Protein AF-0000000087147170 (afdb_homodimer)

InterPro domains:
  IPR000515 ABC transporter type 1, transmembrane domain MetI-like [PF00528] (97-251)
  IPR000515 ABC transporter type 1, transmembrane domain MetI-like [PS50928] (77-257)
  IPR000515 ABC transporter type 1, transmembrane domain MetI-like [cd06261] (80-250)
  IPR035906 MetI-like superfamily [G3DSA:1.10.3720.10] (70-267)
  IPR035906 MetI-like superfamily [SSF161098] (71-254)

Nearest PDB structures (foldseek):
  8w9m-assembly1_B  TM=7.895E-01  e=1.491E-07  Nostoc sp. PCC 7120 = FACHB-418
  8wm8-assembly1_A  TM=8.024E-01  e=3.100E-06  Nostoc sp. PCC 7120 = FACHB-418
  7ahd-assembly1_B  TM=5.906E-01  e=1.587E-06  Lactococcus lactis subsp. lactis
  7ahd-assembly1_A  TM=6.234E-01  e=2.835E-06  Lactococcus lactis subsp. lactis
  7ahc-assembly1_B  TM=6.334E-01  e=5.065E-06  Lactococcus lactis subsp. lactis

Radius of gyration: 27.75 Å; Cα contacts (8 Å, |Δi|>4): 643; chains: 2; bounding box: 98×86×55 Å

pLDDT: mean 80.49, std 18.1, range [32.53, 98.19]

Solvent-accessible surface area (backbone atoms only — not comparable to full-atom values): 28480 Å² total; per-residue (Å²): 136,84,73,80,78,80,77,73,76,71,67,74,70,72,57,71,66,58,56,47,49,54,49,48,49,48,50,53,48,36,42,52,48,28,51,49,48,52,51,48,49,45,40,57,57,22,69,79,40,56,61,82,57,33,56,35,61,60,64,26,50,52,45,28,52,45,35,63,72,69,58,53,34,63,56,22,45,48,50,42,50,49,38,32,53,54,16,43,56,54,22,49,52,50,13,47,55,50,8,43,43,32,32,76,31,68,68,46,26,45,41,48,45,51,56,36,52,50,40,67,61,51,37,61,67,58,49,28,52,52,34,28,67,60,64,34,72,43,72,67,26,50,23,50,30,43,23,59,50,45,20,25,61,28,15,50,40,24,19,55,42,34,38,55,46,44,56,52,40,53,61,45,31,77,70,68,73,60,54,70,66,59,41,41,65,70,46,42,51,67,63,37,48,66,26,51,48,50,23,49,51,48,38,58,66,47,34,54,48,47,44,32,51,40,14,44,73,54,32,95,53,18,57,18,23,51,40,43,52,20,52,76,66,64,32,52,49,50,34,51,12,54,47,50,54,50,38,54,51,52,52,48,48,48,55,53,49,49,54,48,48,49,58,60,59,49,63,70,52,70,61,67,71,58,55,57,55,56,70,74,97,134,85,72,81,78,79,78,72,78,70,65,76,69,72,57,70,65,57,56,48,48,52,50,49,48,48,49,53,47,36,42,51,48,27,50,47,47,52,51,48,48,46,40,56,59,20,70,78,39,55,60,83,56,34,56,34,62,61,63,25,50,52,45,30,53,46,34,62,73,70,58,54,35,64,57,24,46,48,50,41,48,49,39,33,53,54,17,41,55,54,20,50,53,50,14,47,54,51,8,44,43,32,30,75,30,67,71,47,26,44,41,48,45,51,58,34,53,51,41,65,59,52,37,60,67,58,48,29,52,52,34,29,65,60,64,33,73,42,72,66,26,49,23,50,30,44,22,60,49,45,21,27,60,27,16,49,41,25,20,54,43,35,38,55,48,45,55,53,40,51,60,44,30,77,68,67,73,60,54,71,66,59,42,41,64,70,46,42,51,69,63,38,47,66,27,51,49,50,22,47,52,48,37,60,65,46,34,56,48,47,44,31,52,42,16,44,74,53,32,95,53,18,57,18,23,51,39,41,53,20,51,76,66,66,31,54,48,49,34,51,12,55,47,51,55,48,39,54,51,52,51,49,48,49,54,54,48,49,54,49,47,50,57,59,59,51,63,70,52,70,60,66,70,57,56,58,56,56,71,74,97

Foldseek 3Di:
DPDDDPPVVPPPPDPPVVVVVCVVCVVVVVVVVVVVVVLVVQQVVCVVDDCQQRNHPPLLVVVLVCCVVPVPLVVQAVLLVVLLVLLLVVLLVLLLVLLLCLQLDVVSVVVCVVVLVVLQPDDLLVLLVVLCVVVPQDSVSLSVSLNSNLNSVLSVLLNVQSNVQCVVVVVVCVPVVDDPVCCCVPPRVVSSVVSSVVSSLSSSVCSSVSSLSSCLVHYPGHLNVQLNVCVVVVGPSSNSSSVVSNCVVSVVVSVVVVVVVCVVVCVVVPPVVVVVVVVVD/DPDDDPPVVPPPPDPPVVVVVCVVCVVVVVVVVVVVVVLVVQQVVCVVDDCQQRNHPPLLVVVLVCCVVPVPLVVQAVLLVVLLVLLLVVLLVLLLVLLLCLQLDVVSVVVCVVVLVVLQPDDLLVLLVVLCVVVPQDSVSLSVSLNSNLNSVLSVLLNVQSNVQCVVVVVVCVPVVDDSVCCCVPPRVVSSVVSSVVSSLSSLVCSSVSSLSSCLVHHPGHLNVQLNVCVVVVGPSSNSSSVVSNCVVSVVCSVVVVVVVCVVVCVVVPPVVVVVVVVVD

Sequence (562 aa):
MSGPEPNRDSVGRPPGWLRALTARWSTVATRGLSALVLLGLWWFVALFFEPIVFPGPWPVLLETGHIIRNERFVFHLSRTLFRVVGAFVVALLLSSCIGILMGVDETAERFFETFVLVGLTVPALAVSIIVLLVMGFTEVAGIVAIVIVITPPMTENVWEGTKNLDAELIKMGQVFGATRRMMLRDVVLPQLAPYLLAATRFGLGIGWKIAVIVEWIGLGNGIGQKLRDSFDLFSLTGVMAWTLSFVLVMAGLEFLLIKRIEAHLTRWQPDEMNQTSLLQSMSGPEPNRDSVGRPPGWLRALTARWSTVATRGLSALVLLGLWWFVALFFEPIVFPGPWPVLLETGHIIRNERFVFHLSRTLFRVVGAFVVALLLSSCIGILMGVDETAERFFETFVLVGLTVPALAVSIIVLLVMGFTEVAGIVAIVIVITPPMTENVWEGTKNLDAELIKMGQVFGATRRMMLRDVVLPQLAPYLLAATRFGLGIGWKIAVIVEWIGLGNGIGQKLRDSFDLFSLTGVMAWTLSFVLVMAGLEFLLIKRIEAHLTRWQPDEMNQTSLLQS

Structure (mmCIF, N/CA/C/O backbone):
data_AF-0000000087147170-model_v1
#
loop_
_entity.id
_entity.type
_entity.pdbx_description
1 polymer 'ABC transporter permease'
#
loop_
_atom_site.group_PDB
_atom_site.id
_atom_site.type_symbol
_atom_site.label_atom_id
_atom_site.label_alt_id
_atom_site.label_comp_id
_atom_site.label_asym_id
_atom_site.label_entity_id
_atom_site.label_seq_id
_atom_site.pdbx_PDB_ins_code
_atom_site.Cartn_x
_atom_site.Cartn_y
_atom_site.Cartn_z
_atom_site.occupancy
_atom_site.B_iso_or_equiv
_atom_site.auth_seq_id
_atom_site.auth_comp_id
_atom_site.auth_asym_id
_atom_site.auth_atom_id
_atom_site.pdbx_PDB_model_num
ATOM 1 N N . MET A 1 1 ? 42.812 60.531 27.641 1 32.53 1 MET A N 1
ATOM 2 C CA . MET A 1 1 ? 42.562 60.281 26.219 1 32.53 1 MET A CA 1
ATOM 3 C C . MET A 1 1 ? 42.5 58.781 25.906 1 32.53 1 MET A C 1
ATOM 5 O O . MET A 1 1 ? 43.531 58.156 25.719 1 32.53 1 MET A O 1
ATOM 9 N N . SER A 1 2 ? 41.688 58 26.703 1 42.38 2 SER A N 1
ATOM 10 C CA . SER A 1 2 ? 41.469 56.562 26.641 1 42.38 2 SER A CA 1
ATOM 11 C C . SER A 1 2 ? 40.938 56.156 25.266 1 42.38 2 SER A C 1
ATOM 13 O O . SER A 1 2 ? 39.938 56.688 24.797 1 42.38 2 SER A O 1
ATOM 15 N N . GLY A 1 3 ? 41.812 55.688 24.328 1 42.78 3 GLY A N 1
ATOM 16 C CA . GLY A 1 3 ? 41.562 55.25 22.969 1 42.78 3 GLY A CA 1
ATOM 17 C C . GLY A 1 3 ? 40.5 54.188 22.875 1 42.78 3 GLY A C 1
ATOM 18 O O . GLY A 1 3 ? 40.219 53.5 23.859 1 42.78 3 GLY A O 1
ATOM 19 N N . PRO A 1 4 ? 39.562 54.344 21.875 1 48.88 4 PRO A N 1
ATOM 20 C CA . PRO A 1 4 ? 38.406 53.469 21.688 1 48.88 4 PRO A CA 1
ATOM 21 C C . PRO A 1 4 ? 38.781 52 21.516 1 48.88 4 PRO A C 1
ATOM 23 O O . PRO A 1 4 ? 39.875 51.688 21.031 1 48.88 4 PRO A O 1
ATOM 26 N N . GLU A 1 5 ? 38.406 51.094 22.422 1 47.09 5 GLU A N 1
ATOM 27 C CA . GLU A 1 5 ? 38.562 49.625 22.375 1 47.09 5 GLU A CA 1
ATOM 28 C C . GLU A 1 5 ? 38.125 49.094 21.016 1 47.09 5 GLU A C 1
ATOM 30 O O . GLU A 1 5 ? 37.062 49.469 20.5 1 47.09 5 GLU A O 1
ATOM 35 N N . PRO A 1 6 ? 39.125 48.531 20.156 1 48.62 6 PRO A N 1
ATOM 36 C CA . PRO A 1 6 ? 38.781 47.969 18.844 1 48.62 6 PRO A CA 1
ATOM 37 C C . PRO A 1 6 ? 37.625 46.969 18.922 1 48.62 6 PRO A C 1
ATOM 39 O O . PRO A 1 6 ? 37.5 46.25 19.922 1 48.62 6 PRO A O 1
ATOM 42 N N . ASN A 1 7 ? 36.5 47.25 18.266 1 45.5 7 ASN A N 1
ATOM 43 C CA . ASN A 1 7 ? 35.344 46.406 18.031 1 45.5 7 ASN A CA 1
ATOM 44 C C . ASN A 1 7 ? 35.719 45.031 17.516 1 45.5 7 ASN A C 1
ATOM 46 O O . ASN A 1 7 ? 36.156 44.875 16.375 1 45.5 7 ASN A O 1
ATOM 50 N N . ARG A 1 8 ? 36.25 44.094 18.297 1 47 8 ARG A N 1
ATOM 51 C CA . ARG A 1 8 ? 36.656 42.719 18.031 1 47 8 ARG A CA 1
ATOM 52 C C . ARG A 1 8 ? 35.5 41.938 17.391 1 47 8 ARG A C 1
ATOM 54 O O . ARG A 1 8 ? 35.625 40.75 17.125 1 47 8 ARG A O 1
ATOM 61 N N . ASP A 1 9 ? 34.281 42.531 17.312 1 43.69 9 ASP A N 1
ATOM 62 C CA . ASP A 1 9 ? 33.219 41.625 16.891 1 43.69 9 ASP A CA 1
ATOM 63 C C . ASP A 1 9 ? 33.312 41.312 15.398 1 43.69 9 ASP A C 1
ATOM 65 O O . ASP A 1 9 ? 32.375 40.75 14.82 1 43.69 9 ASP A O 1
ATOM 69 N N . SER A 1 10 ? 34.281 42 14.672 1 41.59 10 SER A N 1
ATOM 70 C CA . SER A 1 10 ? 34.219 41.688 13.242 1 41.59 10 SER A CA 1
ATOM 71 C C . SER A 1 10 ? 34.781 40.312 12.945 1 41.59 10 SER A C 1
ATOM 73 O O . SER A 1 10 ? 35.812 40.156 12.297 1 41.59 10 SER A O 1
ATOM 75 N N . VAL A 1 11 ? 35.031 39.469 13.906 1 46.62 11 VAL A N 1
ATOM 76 C CA . VAL A 1 11 ? 35.438 38.156 13.406 1 46.62 11 VAL A CA 1
ATOM 77 C C . VAL A 1 11 ? 34.5 37.75 12.273 1 46.62 11 VAL A C 1
ATOM 79 O O . VAL A 1 11 ? 33.281 37.781 12.422 1 46.62 11 VAL A O 1
ATOM 82 N N . GLY A 1 12 ? 34.906 37.656 11.031 1 42 12 GLY A N 1
ATOM 83 C CA . GLY A 1 12 ? 34.375 37.375 9.703 1 42 12 GLY A CA 1
ATOM 84 C C . GLY A 1 12 ? 33.531 36.094 9.656 1 42 12 GLY A C 1
ATOM 85 O O . GLY A 1 12 ? 34.062 35 9.758 1 42 12 GLY A O 1
ATOM 86 N N . ARG A 1 13 ? 32.281 36.094 10.172 1 53.16 13 ARG A N 1
ATOM 87 C CA . ARG A 1 13 ? 31.359 35.031 9.766 1 53.16 13 ARG A CA 1
ATOM 88 C C . ARG A 1 13 ? 31.594 34.625 8.305 1 53.16 13 ARG A C 1
ATOM 90 O O . ARG A 1 13 ? 31.719 35.5 7.438 1 53.16 13 ARG A O 1
ATOM 97 N N . PRO A 1 14 ? 32.312 33.469 8.164 1 53.75 14 PRO A N 1
ATOM 98 C CA . PRO A 1 14 ? 32.469 33.156 6.742 1 53.75 14 PRO A CA 1
ATOM 99 C C . PRO A 1 14 ? 31.266 33.594 5.902 1 53.75 14 PRO A C 1
ATOM 101 O O . PRO A 1 14 ? 30.156 33.688 6.418 1 53.75 14 PRO A O 1
ATOM 104 N N . PRO A 1 15 ? 31.531 34.062 4.68 1 52.44 15 PRO A N 1
ATOM 105 C CA . PRO A 1 15 ? 30.438 34.562 3.854 1 52.44 15 PRO A CA 1
ATOM 106 C C . PRO A 1 15 ? 29.297 33.562 3.729 1 52.44 15 PRO A C 1
ATOM 108 O O . PRO A 1 15 ? 29.516 32.344 3.775 1 52.44 15 PRO A O 1
ATOM 111 N N . GLY A 1 16 ? 28.016 33.969 3.836 1 51.44 16 GLY A N 1
ATOM 112 C CA . GLY A 1 16 ? 26.75 33.25 3.799 1 51.44 16 GLY A CA 1
ATOM 113 C C . GLY A 1 16 ? 26.703 32.188 2.738 1 51.44 16 GLY A C 1
ATOM 114 O O . GLY A 1 16 ? 26.109 31.125 2.945 1 51.44 16 GLY A O 1
ATOM 115 N N . TRP A 1 17 ? 27.438 32.469 1.626 1 54.72 17 TRP A N 1
ATOM 116 C CA . TRP A 1 17 ? 27.438 31.484 0.54 1 54.72 17 TRP A CA 1
ATOM 117 C C . TRP A 1 17 ? 28.281 30.266 0.907 1 54.72 17 TRP A C 1
ATOM 119 O O . TRP A 1 17 ? 27.984 29.156 0.455 1 54.72 17 TRP A O 1
ATOM 129 N N . LEU A 1 18 ? 29.438 30.375 1.595 1 49.69 18 LEU A N 1
ATOM 130 C CA . LEU A 1 18 ? 30.266 29.25 2.016 1 49.69 18 LEU A CA 1
ATOM 131 C C . LEU A 1 18 ? 29.516 28.375 3.018 1 49.69 18 LEU A C 1
ATOM 133 O O . LEU A 1 18 ? 29.625 27.156 2.973 1 49.69 18 LEU A O 1
ATOM 137 N N . ARG A 1 19 ? 28.781 29.016 3.926 1 54.31 19 ARG A N 1
ATOM 138 C CA . ARG A 1 19 ? 27.969 28.266 4.887 1 54.31 19 ARG A CA 1
ATOM 139 C C . ARG A 1 19 ? 26.875 27.469 4.18 1 54.31 19 ARG A C 1
ATOM 141 O O . ARG A 1 19 ? 26.578 26.328 4.57 1 54.31 19 ARG A O 1
ATOM 148 N N . ALA A 1 20 ? 26.375 28.156 3.162 1 55.22 20 ALA A N 1
ATOM 149 C CA . ALA A 1 20 ? 25.359 27.469 2.369 1 55.22 20 ALA A CA 1
ATOM 150 C C . ALA A 1 20 ? 25.969 26.297 1.591 1 55.22 20 ALA A C 1
ATOM 152 O O . ALA A 1 20 ? 25.359 25.234 1.496 1 55.22 20 ALA A O 1
ATOM 153 N N . LEU A 1 21 ? 27.125 26.438 0.928 1 48.88 21 LEU A N 1
ATOM 154 C CA . LEU A 1 21 ? 27.812 25.375 0.202 1 48.88 21 LEU A CA 1
ATOM 155 C C . LEU A 1 21 ? 28.234 24.25 1.146 1 48.88 21 LEU A C 1
ATOM 157 O O . LEU A 1 21 ? 28.109 23.078 0.801 1 48.88 21 LEU A O 1
ATOM 161 N N . THR A 1 22 ? 28.781 24.656 2.291 1 51.41 22 THR A N 1
ATOM 162 C CA . THR A 1 22 ? 29.188 23.641 3.264 1 51.41 22 THR A CA 1
ATOM 163 C C . THR A 1 22 ? 27.969 22.891 3.787 1 51.41 22 THR A C 1
ATOM 165 O O . THR A 1 22 ? 28.062 21.688 4.055 1 51.41 22 THR A O 1
ATOM 168 N N . ALA A 1 23 ? 26.938 23.688 3.879 1 57.31 23 ALA A N 1
ATOM 169 C CA . ALA A 1 23 ? 25.688 23.047 4.328 1 57.31 23 ALA A CA 1
ATOM 170 C C . ALA A 1 23 ? 25.156 22.094 3.275 1 57.31 23 ALA A C 1
ATOM 172 O O . ALA A 1 23 ? 24.719 20.984 3.6 1 57.31 23 ALA A O 1
ATOM 173 N N . ARG A 1 24 ? 25.156 22.516 2.033 1 59.25 24 ARG A N 1
ATOM 174 C CA . ARG A 1 24 ? 24.688 21.688 0.928 1 59.25 24 ARG A CA 1
ATOM 175 C C . ARG A 1 24 ? 25.609 20.484 0.72 1 59.25 24 ARG A C 1
ATOM 177 O O . ARG A 1 24 ? 25.125 19.375 0.48 1 59.25 24 ARG A O 1
ATOM 184 N N . TRP A 1 25 ? 26.922 20.719 0.688 1 56.03 25 TRP A N 1
ATOM 185 C CA . TRP A 1 25 ? 27.891 19.641 0.537 1 56.03 25 TRP A CA 1
ATOM 186 C C . TRP A 1 25 ? 27.766 18.625 1.665 1 56.03 25 TRP A C 1
ATOM 188 O O . TRP A 1 25 ? 27.875 17.406 1.438 1 56.03 25 TRP A O 1
ATOM 198 N N . SER A 1 26 ? 27.406 19.141 2.76 1 64.56 26 SER A N 1
ATOM 199 C CA . SER A 1 26 ? 27.25 18.266 3.914 1 64.56 26 SER A CA 1
ATOM 200 C C . SER A 1 26 ? 26.016 17.375 3.773 1 64.56 26 SER A C 1
ATOM 202 O O . SER A 1 26 ? 26.047 16.203 4.113 1 64.56 26 SER A O 1
ATOM 204 N N . THR A 1 27 ? 25.094 17.969 3.008 1 67.06 27 THR A N 1
ATOM 205 C CA . THR A 1 27 ? 23.875 17.203 2.818 1 67.06 27 THR A CA 1
ATOM 206 C C . THR A 1 27 ? 24.078 16.109 1.763 1 67.06 27 THR A C 1
ATOM 208 O O . THR A 1 27 ? 23.672 14.969 1.954 1 67.06 27 THR A O 1
ATOM 211 N N . VAL A 1 28 ? 24.719 16.5 0.682 1 69.88 28 VAL A N 1
ATOM 212 C CA . VAL A 1 28 ? 24.984 15.555 -0.395 1 69.88 28 VAL A CA 1
ATOM 213 C C . VAL A 1 28 ? 25.969 14.5 0.082 1 69.88 28 VAL A C 1
ATOM 215 O O . VAL A 1 28 ? 25.828 13.312 -0.222 1 69.88 28 VAL A O 1
ATOM 218 N N . ALA A 1 29 ? 26.906 14.969 0.817 1 75.25 29 ALA A N 1
ATOM 219 C CA . ALA A 1 29 ? 27.922 14.055 1.334 1 75.25 29 ALA A CA 1
ATOM 220 C C . ALA A 1 29 ? 27.297 13.055 2.311 1 75.25 29 ALA A C 1
ATOM 222 O O . ALA A 1 29 ? 27.625 11.867 2.279 1 75.25 29 ALA A O 1
ATOM 223 N N . THR A 1 30 ? 26.469 13.539 3.074 1 75.12 30 THR A N 1
ATOM 224 C CA . THR A 1 30 ? 25.859 12.641 4.051 1 75.12 30 THR A CA 1
ATOM 225 C C . THR A 1 30 ? 24.906 11.656 3.369 1 75.12 30 THR A C 1
ATOM 227 O O . THR A 1 30 ? 24.844 10.484 3.74 1 75.12 30 THR A O 1
ATOM 230 N N . ARG A 1 31 ? 24.219 12.125 2.395 1 75.44 31 ARG A N 1
ATOM 231 C CA . ARG A 1 31 ? 23.359 11.234 1.632 1 75.44 31 ARG A CA 1
ATOM 232 C C . ARG A 1 31 ? 24.172 10.195 0.869 1 75.44 31 ARG A C 1
ATOM 234 O O . ARG A 1 31 ? 23.781 9.031 0.79 1 75.44 31 ARG A O 1
ATOM 241 N N . GLY A 1 32 ? 25.203 10.688 0.266 1 77.38 32 GLY A N 1
ATOM 242 C CA . GLY A 1 32 ? 26.125 9.781 -0.397 1 77.38 32 GLY A CA 1
ATOM 243 C C . GLY A 1 32 ? 26.719 8.742 0.54 1 77.38 32 GLY A C 1
ATOM 244 O O . GLY A 1 32 ? 26.812 7.566 0.194 1 77.38 32 GLY A O 1
ATOM 245 N N . LEU A 1 33 ? 27.078 9.195 1.729 1 82.19 33 LEU A N 1
ATOM 246 C CA . LEU A 1 33 ? 27.609 8.289 2.732 1 82.19 33 LEU A CA 1
ATOM 247 C C . LEU A 1 33 ? 26.578 7.25 3.143 1 82.19 33 LEU A C 1
ATOM 249 O O . LEU A 1 33 ? 26.906 6.078 3.344 1 82.19 33 LEU A O 1
ATOM 253 N N . SER A 1 34 ? 25.359 7.719 3.279 1 83.06 34 SER A N 1
ATOM 254 C CA . SER A 1 34 ? 24.281 6.809 3.658 1 83.06 34 SER A CA 1
ATOM 255 C C . SER A 1 34 ? 24.078 5.734 2.596 1 83.06 34 SER A C 1
ATOM 257 O O . SER A 1 34 ? 23.859 4.566 2.924 1 83.06 34 SER A O 1
ATOM 259 N N . ALA A 1 35 ? 24.125 6.129 1.366 1 83 35 ALA A N 1
ATOM 260 C CA . ALA A 1 35 ? 24 5.168 0.271 1 83 35 ALA A CA 1
ATOM 261 C C . ALA A 1 35 ? 25.156 4.164 0.298 1 83 35 ALA A C 1
ATOM 263 O O . ALA A 1 35 ? 24.953 2.971 0.064 1 83 35 ALA A O 1
ATOM 264 N N . LEU A 1 36 ? 26.312 4.723 0.608 1 85.88 36 LEU A N 1
ATOM 265 C CA . LEU A 1 36 ? 27.5 3.863 0.702 1 85.88 36 LEU A CA 1
ATOM 266 C C . LEU A 1 36 ? 27.359 2.887 1.865 1 85.88 36 LEU A C 1
ATOM 268 O O . LEU A 1 36 ? 27.75 1.724 1.752 1 85.88 36 LEU A O 1
ATOM 272 N N . VAL A 1 37 ? 26.828 3.387 2.914 1 87.06 37 VAL A N 1
ATOM 273 C CA . VAL A 1 37 ? 26.625 2.527 4.078 1 87.06 37 VAL A CA 1
ATOM 274 C C . VAL A 1 37 ? 25.594 1.452 3.75 1 87.06 37 VAL A C 1
ATOM 276 O O . VAL A 1 37 ? 25.75 0.291 4.133 1 87.06 37 VAL A O 1
ATOM 279 N N . LEU A 1 38 ? 24.562 1.865 3.059 1 85.94 38 LEU A N 1
ATOM 280 C CA . LEU A 1 38 ? 23.547 0.898 2.662 1 85.94 38 LEU A CA 1
ATOM 281 C C . LEU A 1 38 ? 24.141 -0.179 1.762 1 85.94 38 LEU A C 1
ATOM 283 O O . LEU A 1 38 ? 23.875 -1.369 1.954 1 85.94 38 LEU A O 1
ATOM 287 N N . LEU A 1 39 ? 24.938 0.267 0.834 1 87.06 39 LEU A N 1
ATOM 288 C CA . LEU A 1 39 ? 25.609 -0.667 -0.065 1 87.06 39 LEU A CA 1
ATOM 289 C C . LEU A 1 39 ? 26.609 -1.535 0.697 1 87.06 39 LEU A C 1
ATOM 291 O O . LEU A 1 39 ? 26.75 -2.727 0.409 1 87.06 39 LEU A O 1
ATOM 295 N N . GLY A 1 40 ? 27.328 -0.869 1.572 1 88.31 40 GLY A N 1
ATOM 296 C CA . GLY A 1 40 ? 28.266 -1.603 2.408 1 88.31 40 GLY A CA 1
ATOM 297 C C . GLY A 1 40 ? 27.594 -2.639 3.287 1 88.31 40 GLY A C 1
ATOM 298 O O . GLY A 1 40 ? 28.094 -3.758 3.428 1 88.31 40 GLY A O 1
ATOM 299 N N . LEU A 1 41 ? 26.484 -2.27 3.828 1 87.44 41 LEU A N 1
ATOM 300 C CA . LEU A 1 41 ? 25.734 -3.203 4.656 1 87.44 41 LEU A CA 1
ATOM 301 C C . LEU A 1 41 ? 25.219 -4.371 3.82 1 87.44 41 LEU A C 1
ATOM 303 O O . LEU A 1 41 ? 25.234 -5.516 4.273 1 87.44 41 LEU A O 1
ATOM 307 N N . TRP A 1 42 ? 24.766 -4.035 2.68 1 89 42 TRP A N 1
ATOM 308 C CA . TRP A 1 42 ? 24.344 -5.07 1.752 1 89 42 TRP A CA 1
ATOM 309 C C . TRP A 1 42 ? 25.484 -6.027 1.426 1 89 42 TRP A C 1
ATOM 311 O O . TRP A 1 42 ? 25.328 -7.246 1.528 1 89 42 TRP A O 1
ATOM 321 N N . TRP A 1 43 ? 26.578 -5.457 1.129 1 89.31 43 TRP A N 1
ATOM 322 C CA . TRP A 1 43 ? 27.766 -6.254 0.816 1 89.31 43 TRP A CA 1
ATOM 323 C C . TRP A 1 43 ? 28.172 -7.105 2.012 1 89.31 43 TRP A C 1
ATOM 325 O O . TRP A 1 43 ? 28.516 -8.281 1.856 1 89.31 43 TRP A O 1
ATOM 335 N N . PHE A 1 44 ? 28.094 -6.512 3.172 1 89.12 44 PHE A N 1
ATOM 336 C CA . PHE A 1 44 ? 28.484 -7.191 4.398 1 89.12 44 PHE A CA 1
ATOM 337 C C . PHE A 1 44 ? 27.562 -8.367 4.695 1 89.12 44 PHE A C 1
ATOM 339 O O . PHE A 1 44 ? 28.031 -9.453 5.039 1 89.12 44 PHE A O 1
ATOM 346 N N . VAL A 1 45 ? 26.297 -8.188 4.535 1 86.44 45 VAL A N 1
ATOM 347 C CA . VAL A 1 45 ? 25.328 -9.25 4.789 1 86.44 45 VAL A CA 1
ATOM 348 C C . VAL A 1 45 ? 25.5 -10.375 3.775 1 86.44 45 VAL A C 1
ATOM 350 O O . VAL A 1 45 ? 25.406 -11.555 4.121 1 86.44 45 VAL A O 1
ATOM 353 N N . ALA A 1 46 ? 25.828 -10.008 2.576 1 89.38 46 ALA A N 1
ATOM 354 C CA . ALA A 1 46 ? 25.984 -10.977 1.496 1 89.38 46 ALA A CA 1
ATOM 355 C C . ALA A 1 46 ? 27.172 -11.906 1.769 1 89.38 46 ALA A C 1
ATOM 357 O O . ALA A 1 46 ? 27.203 -13.039 1.286 1 89.38 46 ALA A O 1
ATOM 358 N N . LEU A 1 47 ? 28.125 -11.414 2.551 1 88.12 47 LEU A N 1
ATOM 359 C CA . LEU A 1 47 ? 29.312 -12.195 2.852 1 88.12 47 LEU A CA 1
ATOM 360 C C . LEU A 1 47 ? 28.969 -13.422 3.695 1 88.12 47 LEU A C 1
ATOM 362 O O . LEU A 1 47 ? 29.703 -14.406 3.707 1 88.12 47 LEU A O 1
ATOM 366 N N . PHE A 1 48 ? 27.828 -13.375 4.352 1 87.25 48 PHE A N 1
ATOM 367 C CA . PHE A 1 48 ? 27.453 -14.453 5.266 1 87.25 48 PHE A CA 1
ATOM 368 C C . PHE A 1 48 ? 26.609 -15.5 4.547 1 87.25 48 PHE A C 1
ATOM 370 O O . PHE A 1 48 ? 26.203 -16.5 5.148 1 87.25 48 PHE A O 1
ATOM 377 N N . PHE A 1 49 ? 26.422 -15.312 3.275 1 87.25 49 PHE A N 1
ATOM 378 C CA . PHE A 1 49 ? 25.609 -16.234 2.498 1 87.25 49 PHE A CA 1
ATOM 379 C C . PHE A 1 49 ? 26.328 -16.656 1.227 1 87.25 49 PHE A C 1
ATOM 381 O O . PHE A 1 49 ? 27.234 -15.969 0.762 1 87.25 49 PHE A O 1
ATOM 388 N N . GLU A 1 50 ? 25.938 -17.844 0.75 1 88.44 50 GLU A N 1
ATOM 389 C CA . GLU A 1 50 ? 26.391 -18.219 -0.588 1 88.44 50 GLU A CA 1
ATOM 390 C C . GLU A 1 50 ? 25.781 -17.297 -1.649 1 88.44 50 GLU A C 1
ATOM 392 O O . GLU A 1 50 ? 24.625 -16.891 -1.539 1 88.44 50 GLU A O 1
ATOM 397 N N . PRO A 1 51 ? 26.578 -16.984 -2.615 1 84.38 51 PRO A N 1
ATOM 398 C CA . PRO A 1 51 ? 26.109 -16.062 -3.646 1 84.38 51 PRO A CA 1
ATOM 399 C C . PRO A 1 51 ? 24.797 -16.5 -4.297 1 84.38 51 PRO A C 1
ATOM 401 O O . PRO A 1 51 ? 24 -15.656 -4.703 1 84.38 51 PRO A O 1
ATOM 404 N N . ILE A 1 52 ? 24.578 -17.766 -4.324 1 81.06 52 ILE A N 1
ATOM 405 C CA . ILE A 1 52 ? 23.359 -18.266 -4.957 1 81.06 52 ILE A CA 1
ATOM 406 C C . ILE A 1 52 ? 22.156 -18 -4.059 1 81.06 52 ILE A C 1
ATOM 408 O O . ILE A 1 52 ? 21.047 -17.781 -4.547 1 81.06 52 ILE A O 1
ATOM 412 N N . VAL A 1 53 ? 22.406 -17.906 -2.803 1 81.56 53 VAL A N 1
ATOM 413 C CA . VAL A 1 53 ? 21.344 -17.719 -1.825 1 81.56 53 VAL A CA 1
ATOM 414 C C . VAL A 1 53 ? 21.062 -16.219 -1.649 1 81.56 53 VAL A C 1
ATOM 416 O O . VAL A 1 53 ? 19.906 -15.797 -1.615 1 81.56 53 VAL A O 1
ATOM 419 N N . PHE A 1 54 ? 22.125 -15.469 -1.511 1 90.5 54 PHE A N 1
ATOM 420 C CA . PHE A 1 54 ? 22 -14.023 -1.359 1 90.5 54 PHE A CA 1
ATOM 421 C C . PHE A 1 54 ? 23.141 -13.305 -2.08 1 90.5 54 PHE A C 1
ATOM 423 O O . PHE A 1 54 ? 24.203 -13.102 -1.511 1 90.5 54 PHE A O 1
ATOM 430 N N . PRO A 1 55 ? 22.812 -12.797 -3.268 1 91.81 55 PRO A N 1
ATOM 431 C CA . PRO A 1 55 ? 23.875 -12.164 -4.055 1 91.81 55 PRO A CA 1
ATOM 432 C C . PRO A 1 55 ? 24.281 -10.797 -3.51 1 91.81 55 PRO A C 1
ATOM 434 O O . PRO A 1 55 ? 23.453 -10.078 -2.955 1 91.81 55 PRO A O 1
ATOM 437 N N . GLY A 1 56 ? 25.531 -10.547 -3.729 1 91.56 56 GLY A N 1
ATOM 438 C CA . GLY A 1 56 ? 26.031 -9.227 -3.355 1 91.56 56 GLY A CA 1
ATOM 439 C C . GLY A 1 56 ? 25.641 -8.148 -4.348 1 91.56 56 GLY A C 1
ATOM 440 O O . GLY A 1 56 ? 24.938 -8.414 -5.324 1 91.56 56 GLY A O 1
ATOM 441 N N . PRO A 1 57 ? 26.094 -6.98 -4.027 1 92.69 57 PRO A N 1
ATOM 442 C CA . PRO A 1 57 ? 25.719 -5.852 -4.879 1 92.69 57 PRO A CA 1
ATOM 443 C C . PRO A 1 57 ? 26.312 -5.949 -6.285 1 92.69 57 PRO A C 1
ATOM 445 O O . PRO A 1 57 ? 25.672 -5.543 -7.258 1 92.69 57 PRO A O 1
ATOM 448 N N . TRP A 1 58 ? 27.359 -6.598 -6.367 1 90.69 58 TRP A N 1
ATOM 449 C CA . TRP A 1 58 ? 28.047 -6.609 -7.656 1 90.69 58 TRP A CA 1
ATOM 450 C C . TRP A 1 58 ? 27.312 -7.5 -8.656 1 90.69 58 TRP A C 1
ATOM 452 O O . TRP A 1 58 ? 27 -7.066 -9.766 1 90.69 58 TRP A O 1
ATOM 462 N N . PRO A 1 59 ? 27.094 -8.688 -8.344 1 92.81 59 PRO A N 1
ATOM 463 C CA . PRO A 1 59 ? 26.344 -9.516 -9.289 1 92.81 59 PRO A CA 1
ATOM 464 C C . PRO A 1 59 ? 24.984 -8.914 -9.656 1 92.81 59 PRO A C 1
ATOM 466 O O . PRO A 1 59 ? 24.531 -9.039 -10.797 1 92.81 59 PRO A O 1
ATOM 469 N N . VAL A 1 60 ? 24.328 -8.328 -8.711 1 94.56 60 VAL A N 1
ATOM 470 C CA . VAL A 1 60 ? 23.016 -7.727 -8.945 1 94.56 60 VAL A CA 1
ATOM 471 C C . VAL A 1 60 ? 23.172 -6.531 -9.891 1 94.56 60 VAL A C 1
ATOM 473 O O . VAL A 1 60 ? 22.344 -6.34 -10.789 1 94.56 60 VAL A O 1
ATOM 476 N N . LEU A 1 61 ? 24.234 -5.758 -9.727 1 93.06 61 LEU A N 1
ATOM 477 C CA . LEU A 1 61 ? 24.469 -4.613 -10.594 1 93.06 61 LEU A CA 1
ATOM 478 C C . LEU A 1 61 ? 24.781 -5.07 -12.016 1 93.06 61 LEU A C 1
ATOM 480 O O . LEU A 1 61 ? 24.328 -4.449 -12.984 1 93.06 61 LEU A O 1
ATOM 484 N N . LEU A 1 62 ? 25.5 -6.125 -12.117 1 93.19 62 LEU A N 1
ATOM 485 C CA . LEU A 1 62 ? 25.812 -6.68 -13.43 1 93.19 62 LEU A CA 1
ATOM 486 C C . LEU A 1 62 ? 24.547 -7.188 -14.117 1 93.19 62 LEU A C 1
ATOM 488 O O . LEU A 1 62 ? 24.344 -6.953 -15.312 1 93.19 62 LEU A O 1
ATOM 492 N N . GLU A 1 63 ? 23.781 -7.871 -13.352 1 93.44 63 GLU A N 1
ATOM 493 C CA . GLU A 1 63 ? 22.516 -8.375 -13.898 1 93.44 63 GLU A CA 1
ATOM 494 C C . GLU A 1 63 ? 21.578 -7.227 -14.258 1 93.44 63 GLU A C 1
ATOM 496 O O . GLU A 1 63 ? 20.844 -7.309 -15.242 1 93.44 63 GLU A O 1
ATOM 501 N N . THR A 1 64 ? 21.609 -6.234 -13.469 1 94.31 64 THR A N 1
ATOM 502 C CA . THR A 1 64 ? 20.812 -5.051 -13.773 1 94.31 64 THR A CA 1
ATOM 503 C C . THR A 1 64 ? 21.234 -4.449 -15.109 1 94.31 64 THR A C 1
ATOM 505 O O . THR A 1 64 ? 20.375 -4.098 -15.93 1 94.31 64 THR A O 1
ATOM 508 N N . GLY A 1 65 ? 22.5 -4.375 -15.281 1 92.75 65 GLY A N 1
ATOM 509 C CA . GLY A 1 65 ? 23 -3.912 -16.562 1 92.75 65 GLY A CA 1
ATOM 510 C C . GLY A 1 65 ? 22.578 -4.797 -17.719 1 92.75 65 GLY A C 1
ATOM 511 O O . GLY A 1 65 ? 22.219 -4.305 -18.797 1 92.75 65 GLY A O 1
ATOM 512 N N . HIS A 1 66 ? 22.609 -6.031 -17.531 1 92.19 66 HIS A N 1
ATOM 513 C CA . HIS A 1 66 ? 22.188 -6.996 -18.547 1 92.19 66 HIS A CA 1
ATOM 514 C C . HIS A 1 66 ? 20.719 -6.844 -18.875 1 92.19 66 HIS A C 1
ATOM 516 O O . HIS A 1 66 ? 20.328 -6.883 -20.047 1 92.19 66 HIS A O 1
ATOM 522 N N . ILE A 1 67 ? 19.906 -6.645 -17.891 1 91.44 67 ILE A N 1
ATOM 523 C CA . ILE A 1 67 ? 18.453 -6.52 -18.047 1 91.44 67 ILE A CA 1
ATOM 524 C C . ILE A 1 67 ? 18.125 -5.262 -18.844 1 91.44 67 ILE A C 1
ATOM 526 O O . ILE A 1 67 ? 17.312 -5.301 -19.766 1 91.44 67 ILE A O 1
ATOM 530 N N . ILE A 1 68 ? 18.812 -4.25 -18.547 1 88.62 68 ILE A N 1
ATOM 531 C CA . ILE A 1 68 ? 18.531 -2.975 -19.203 1 88.62 68 ILE A CA 1
ATOM 532 C C . ILE A 1 68 ? 18.953 -3.039 -20.656 1 88.62 68 ILE A C 1
ATOM 534 O O . ILE A 1 68 ? 18.281 -2.48 -21.531 1 88.62 68 ILE A O 1
ATOM 538 N N . ARG A 1 69 ? 19.938 -3.906 -20.953 1 86.94 69 ARG A N 1
ATOM 539 C CA . ARG A 1 69 ? 20.5 -3.947 -22.297 1 86.94 69 ARG A CA 1
ATOM 540 C C . ARG A 1 69 ? 19.844 -5.039 -23.125 1 86.94 69 ARG A C 1
ATOM 542 O O . ARG A 1 69 ? 19.641 -4.871 -24.328 1 86.94 69 ARG A O 1
ATOM 549 N N . ASN A 1 70 ? 19.406 -6.145 -22.5 1 84.25 70 ASN A N 1
ATOM 550 C CA . ASN A 1 70 ? 19.094 -7.328 -23.297 1 84.25 70 ASN A CA 1
ATOM 551 C C . ASN A 1 70 ? 17.688 -7.844 -23.016 1 84.25 70 ASN A C 1
ATOM 553 O O . ASN A 1 70 ? 17.156 -8.664 -23.766 1 84.25 70 ASN A O 1
ATOM 557 N N . GLU A 1 71 ? 17.047 -7.48 -22.016 1 82 71 GLU A N 1
ATOM 558 C CA . GLU A 1 71 ? 15.805 -8.141 -21.594 1 82 71 GLU A CA 1
ATOM 559 C C . GLU A 1 71 ? 14.602 -7.219 -21.797 1 82 71 GLU A C 1
ATOM 561 O O . GLU A 1 71 ? 13.625 -7.297 -21.047 1 82 71 GLU A O 1
ATOM 566 N N . ARG A 1 72 ? 14.656 -6.383 -22.812 1 90.31 72 ARG A N 1
ATOM 567 C CA . ARG A 1 72 ? 13.547 -5.504 -23.141 1 90.31 72 ARG A CA 1
ATOM 568 C C . ARG A 1 72 ? 13.047 -4.754 -21.922 1 90.31 72 ARG A C 1
ATOM 570 O O . ARG A 1 72 ? 11.836 -4.691 -21.672 1 90.31 72 ARG A O 1
ATOM 577 N N . PHE A 1 73 ? 13.961 -4.434 -21.125 1 93.62 73 PHE A N 1
ATOM 578 C CA . PHE A 1 73 ? 13.625 -3.709 -19.906 1 93.62 73 PHE A CA 1
ATOM 579 C C . PHE A 1 73 ? 12.734 -2.51 -20.219 1 93.62 73 PHE A C 1
ATOM 581 O O . PHE A 1 73 ? 11.719 -2.297 -19.547 1 93.62 73 PHE A O 1
ATOM 588 N N . VAL A 1 74 ? 13.078 -1.791 -21.188 1 92.31 74 VAL A N 1
ATOM 589 C CA . VAL A 1 74 ? 12.359 -0.57 -21.547 1 92.31 74 VAL A CA 1
ATOM 590 C C . VAL A 1 74 ? 10.922 -0.911 -21.938 1 92.31 74 VAL A C 1
ATOM 592 O O . VAL A 1 74 ? 9.992 -0.17 -21.609 1 92.31 74 VAL A O 1
ATOM 595 N N . PHE A 1 75 ? 10.773 -1.993 -22.609 1 95.06 75 PHE A N 1
ATOM 596 C CA . PHE A 1 75 ? 9.438 -2.43 -23 1 95.06 75 PHE A CA 1
ATOM 597 C C . PHE A 1 75 ? 8.586 -2.746 -21.781 1 95.06 75 PHE A C 1
ATOM 599 O O . PHE A 1 75 ? 7.469 -2.24 -21.656 1 95.06 75 PHE A O 1
ATOM 606 N N . HIS A 1 76 ? 9.094 -3.58 -20.891 1 96.5 76 HIS A N 1
ATOM 607 C CA . HIS A 1 76 ? 8.344 -3.977 -19.703 1 96.5 76 HIS A CA 1
ATOM 608 C C . HIS A 1 76 ? 8.094 -2.783 -18.797 1 96.5 76 HIS A C 1
ATOM 610 O O . HIS A 1 76 ? 7.008 -2.645 -18.234 1 96.5 76 HIS A O 1
ATOM 616 N N . LEU A 1 77 ? 9.055 -1.92 -18.734 1 95.25 77 LEU A N 1
ATOM 617 C CA . LEU A 1 77 ? 8.891 -0.706 -17.938 1 95.25 77 LEU A CA 1
ATOM 618 C C . LEU A 1 77 ? 7.816 0.194 -18.547 1 95.25 77 LEU A C 1
ATOM 620 O O . LEU A 1 77 ? 6.992 0.752 -17.812 1 95.25 77 LEU A O 1
ATOM 624 N N . SER A 1 78 ? 7.871 0.365 -19.828 1 95.38 78 SER A N 1
ATOM 625 C CA . SER A 1 78 ? 6.91 1.232 -20.5 1 95.38 78 SER A CA 1
ATOM 626 C C . SER A 1 78 ? 5.484 0.709 -20.328 1 95.38 78 SER A C 1
ATOM 628 O O . SER A 1 78 ? 4.539 1.492 -20.219 1 95.38 78 SER A O 1
ATOM 630 N N . ARG A 1 79 ? 5.348 -0.596 -20.344 1 96.69 79 ARG A N 1
ATOM 631 C CA . ARG A 1 79 ? 4.027 -1.191 -20.156 1 96.69 79 ARG A CA 1
ATOM 632 C C . ARG A 1 79 ? 3.508 -0.928 -18.75 1 96.69 79 ARG A C 1
ATOM 634 O O . ARG A 1 79 ? 2.334 -0.595 -18.562 1 96.69 79 ARG A O 1
ATOM 641 N N . THR A 1 80 ? 4.387 -1.089 -17.797 1 96.75 80 THR A N 1
ATOM 642 C CA . THR A 1 80 ? 4.023 -0.772 -16.422 1 96.75 80 THR A CA 1
ATOM 643 C C . THR A 1 80 ? 3.656 0.703 -16.281 1 96.75 80 THR A C 1
ATOM 645 O O . THR A 1 80 ? 2.627 1.04 -15.695 1 96.75 80 THR A O 1
ATOM 648 N N . LEU A 1 81 ? 4.449 1.579 -16.875 1 94.31 81 LEU A N 1
ATOM 649 C CA . LEU A 1 81 ? 4.211 3.016 -16.797 1 94.31 81 LEU A CA 1
ATOM 650 C C . LEU A 1 81 ? 2.908 3.395 -17.484 1 94.31 81 LEU A C 1
ATOM 652 O O . LEU A 1 81 ? 2.176 4.266 -17.016 1 94.31 81 LEU A O 1
ATOM 656 N N . PHE A 1 82 ? 2.678 2.773 -18.531 1 95.62 82 PHE A N 1
ATOM 657 C CA . PHE A 1 82 ? 1.453 3.033 -19.281 1 95.62 82 PHE A CA 1
ATOM 658 C C . PHE A 1 82 ? 0.225 2.691 -18.438 1 95.62 82 PHE A C 1
ATOM 660 O O . PHE A 1 82 ? -0.733 3.467 -18.391 1 95.62 82 PHE A O 1
ATOM 667 N N . ARG A 1 83 ? 0.245 1.607 -17.812 1 96.62 83 ARG A N 1
ATOM 668 C CA . ARG A 1 83 ? -0.86 1.18 -16.969 1 96.62 83 ARG A CA 1
ATOM 669 C C . ARG A 1 83 ? -1.052 2.137 -15.797 1 96.62 83 ARG A C 1
ATOM 671 O O . ARG A 1 83 ? -2.182 2.488 -15.453 1 96.62 83 ARG A O 1
ATOM 678 N N . VAL A 1 84 ? 0.048 2.557 -15.25 1 94.62 84 VAL A N 1
ATOM 679 C CA . VAL A 1 84 ? -0.002 3.434 -14.086 1 94.62 84 VAL A CA 1
ATOM 680 C C . VAL A 1 84 ? -0.566 4.793 -14.484 1 94.62 84 VAL A C 1
ATOM 682 O O . VAL A 1 84 ? -1.445 5.332 -13.812 1 94.62 84 VAL A O 1
ATOM 685 N N . VAL A 1 85 ? -0.044 5.34 -15.562 1 93.38 85 VAL A N 1
ATOM 686 C CA . VAL A 1 85 ? -0.49 6.656 -16.016 1 93.38 85 VAL A CA 1
ATOM 687 C C . VAL A 1 85 ? -1.956 6.586 -16.438 1 93.38 85 VAL A C 1
ATOM 689 O O . VAL A 1 85 ? -2.744 7.477 -16.109 1 93.38 85 VAL A O 1
ATOM 692 N N . GLY A 1 86 ? -2.309 5.562 -17.172 1 95.31 86 GLY A N 1
ATOM 693 C CA . GLY A 1 86 ? -3.701 5.371 -17.547 1 95.31 86 GLY A CA 1
ATOM 694 C C . GLY A 1 86 ? -4.637 5.27 -16.359 1 95.31 86 GLY A C 1
ATOM 695 O O . GLY A 1 86 ? -5.676 5.93 -16.328 1 95.31 86 GLY A O 1
ATOM 696 N N . ALA A 1 87 ? -4.281 4.453 -15.438 1 97.25 87 ALA A N 1
ATOM 697 C CA . ALA A 1 87 ? -5.094 4.285 -14.234 1 97.25 87 ALA A CA 1
ATOM 698 C C . ALA A 1 87 ? -5.16 5.578 -13.43 1 97.25 87 ALA A C 1
ATOM 700 O O . ALA A 1 87 ? -6.219 5.938 -12.906 1 97.25 87 ALA A O 1
ATOM 701 N N . PHE A 1 88 ? -4.047 6.27 -13.391 1 94.06 88 PHE A N 1
ATOM 702 C CA . PHE A 1 88 ? -3.953 7.504 -12.625 1 94.06 88 PHE A CA 1
ATOM 703 C C . PHE A 1 88 ? -4.891 8.57 -13.188 1 94.06 88 PHE A C 1
ATOM 705 O O . PHE A 1 88 ? -5.586 9.25 -12.438 1 94.06 88 PHE A O 1
ATOM 712 N N . VAL A 1 89 ? -4.879 8.734 -14.445 1 95 89 VAL A N 1
ATOM 713 C CA . VAL A 1 89 ? -5.707 9.742 -15.094 1 95 89 VAL A CA 1
ATOM 714 C C . VAL A 1 89 ? -7.18 9.477 -14.781 1 95 89 VAL A C 1
ATOM 716 O O . VAL A 1 89 ? -7.91 10.391 -14.375 1 95 89 VAL A O 1
ATOM 719 N N . VAL A 1 90 ? -7.57 8.289 -14.898 1 97.12 90 VAL A N 1
ATOM 720 C CA . VAL A 1 90 ? -8.953 7.922 -14.633 1 97.12 90 VAL A CA 1
ATOM 721 C C . VAL A 1 90 ? -9.266 8.109 -13.148 1 97.12 90 VAL A C 1
ATOM 723 O O . VAL A 1 90 ? -10.297 8.68 -12.781 1 97.12 90 VAL A O 1
ATOM 726 N N . ALA A 1 91 ? -8.375 7.656 -12.273 1 97.19 91 ALA A N 1
ATOM 727 C CA . ALA A 1 91 ? -8.57 7.75 -10.828 1 97.19 91 ALA A CA 1
ATOM 728 C C . ALA A 1 91 ? -8.609 9.203 -10.367 1 97.19 91 ALA A C 1
ATOM 730 O O . ALA A 1 91 ? -9.359 9.555 -9.461 1 97.19 91 ALA A O 1
ATOM 731 N N . LEU A 1 92 ? -7.738 10 -10.977 1 93.88 92 LEU A N 1
ATOM 732 C CA . LEU A 1 92 ? -7.711 11.414 -10.625 1 93.88 92 LEU A CA 1
ATOM 733 C C . LEU A 1 92 ? -9.047 12.078 -10.953 1 93.88 92 LEU A C 1
ATOM 735 O O . LEU A 1 92 ? -9.562 12.867 -10.156 1 93.88 92 LEU A O 1
ATOM 739 N N . LEU A 1 93 ? -9.57 11.781 -12.094 1 95.25 93 LEU A N 1
ATOM 740 C CA . LEU A 1 93 ? -10.852 12.336 -12.492 1 95.25 93 LEU A CA 1
ATOM 741 C C . LEU A 1 93 ? -11.961 11.875 -11.555 1 95.25 93 LEU A C 1
ATOM 743 O O . LEU A 1 93 ? -12.75 12.688 -11.07 1 95.25 93 LEU A O 1
ATOM 747 N N . LEU A 1 94 ? -12.008 10.625 -11.273 1 96.75 94 LEU A N 1
ATOM 748 C CA . LEU A 1 94 ? -13.039 10.062 -10.406 1 96.75 94 LEU A CA 1
ATOM 749 C C . LEU A 1 94 ? -12.914 10.609 -8.984 1 96.75 94 LEU A C 1
ATOM 751 O O . LEU A 1 94 ? -13.906 11.023 -8.383 1 96.75 94 LEU A O 1
ATOM 755 N N . SER A 1 95 ? -11.703 10.539 -8.445 1 96.38 95 SER A N 1
ATOM 756 C CA . SER A 1 95 ? -11.477 10.969 -7.07 1 96.38 95 SER A CA 1
ATOM 757 C C . SER A 1 95 ? -11.758 12.453 -6.902 1 96.38 95 SER A C 1
ATOM 759 O O . SER A 1 95 ? -12.266 12.883 -5.859 1 96.38 95 SER A O 1
ATOM 761 N N . SER A 1 96 ? -11.367 13.234 -7.918 1 92.69 96 SER A N 1
ATOM 762 C CA . SER A 1 96 ? -11.656 14.664 -7.867 1 92.69 96 SER A CA 1
ATOM 763 C C . SER A 1 96 ? -13.156 14.93 -7.855 1 92.69 96 SER A C 1
ATOM 765 O O . SER A 1 96 ? -13.656 15.688 -7.023 1 92.69 96 SER A O 1
ATOM 767 N N . CYS A 1 97 ? -13.875 14.328 -8.742 1 93.88 97 CYS A N 1
ATOM 768 C CA . CYS A 1 97 ? -15.32 14.516 -8.836 1 93.88 97 CYS A CA 1
ATOM 769 C C . CYS A 1 97 ? -16.016 14.055 -7.555 1 93.88 97 CYS A C 1
ATOM 771 O O . CYS A 1 97 ? -16.766 14.812 -6.941 1 93.88 97 CYS A O 1
ATOM 773 N N . ILE A 1 98 ? -15.695 12.898 -7.078 1 95.5 98 ILE A N 1
ATOM 774 C CA . ILE A 1 98 ? -16.344 12.32 -5.906 1 95.5 98 ILE A CA 1
ATOM 775 C C . ILE A 1 98 ? -15.898 13.062 -4.648 1 95.5 98 ILE A C 1
ATOM 777 O O . ILE A 1 98 ? -16.719 13.383 -3.785 1 95.5 98 ILE A O 1
ATOM 781 N N . GLY A 1 99 ? -14.555 13.289 -4.562 1 93.62 99 GLY A N 1
ATOM 782 C CA . GLY A 1 99 ? -14.023 13.969 -3.398 1 93.62 99 GLY A CA 1
ATOM 783 C C . GLY A 1 99 ? -14.586 15.367 -3.215 1 93.62 99 GLY A C 1
ATOM 784 O O . GLY A 1 99 ? -14.93 15.758 -2.098 1 93.62 99 GLY A O 1
ATOM 785 N N . ILE A 1 100 ? -14.68 16.109 -4.301 1 88.5 100 ILE A N 1
ATOM 786 C CA . ILE A 1 100 ? -15.242 17.453 -4.246 1 88.5 100 ILE A CA 1
ATOM 787 C C . ILE A 1 100 ? -16.719 17.391 -3.875 1 88.5 100 ILE A C 1
ATOM 789 O O . ILE A 1 100 ? -17.188 18.141 -3.018 1 88.5 100 ILE A O 1
ATOM 793 N N . LEU A 1 101 ? -17.422 16.5 -4.527 1 89.94 101 LEU A N 1
ATOM 794 C CA . LEU A 1 101 ? -18.844 16.328 -4.23 1 89.94 101 LEU A CA 1
ATOM 795 C C . LEU A 1 101 ? -19.047 16 -2.758 1 89.94 101 LEU A C 1
ATOM 797 O O . LEU A 1 101 ? -19.984 16.516 -2.131 1 89.94 101 LEU A O 1
ATOM 801 N N . MET A 1 102 ? -18.219 15.156 -2.172 1 91.44 102 MET A N 1
ATOM 802 C CA . MET A 1 102 ? -18.328 14.758 -0.769 1 91.44 102 MET A CA 1
ATOM 803 C C . MET A 1 102 ? -18 15.93 0.149 1 91.44 102 MET A C 1
ATOM 805 O O . MET A 1 102 ? -18.531 16.031 1.256 1 91.44 102 MET A O 1
ATOM 809 N N . GLY A 1 103 ? -17.141 16.719 -0.29 1 86.5 103 GLY A N 1
ATOM 810 C CA . GLY A 1 103 ? -16.734 17.859 0.526 1 86.5 103 GLY A CA 1
ATOM 811 C C . GLY A 1 103 ? -17.781 18.969 0.562 1 86.5 103 GLY A C 1
ATOM 812 O O . GLY A 1 103 ? -17.859 19.719 1.535 1 86.5 103 GLY A O 1
ATOM 813 N N . VAL A 1 104 ? -18.609 19.109 -0.477 1 83.06 104 VAL A N 1
ATOM 814 C CA . VAL A 1 104 ? -19.516 20.25 -0.585 1 83.06 104 VAL A CA 1
ATOM 815 C C . VAL A 1 104 ? -20.938 19.812 -0.203 1 83.06 104 VAL A C 1
ATOM 817 O O . VAL A 1 104 ? -21.766 20.641 0.178 1 83.06 104 VAL A O 1
ATOM 820 N N . ASP A 1 105 ? -21.266 18.547 -0.394 1 85.31 105 ASP A N 1
ATOM 821 C CA . ASP A 1 105 ? -22.625 18.047 -0.162 1 85.31 105 ASP A CA 1
ATOM 822 C C . ASP A 1 105 ? -22.625 16.953 0.904 1 85.31 105 ASP A C 1
ATOM 824 O O . ASP A 1 105 ? -22.031 15.898 0.714 1 85.31 105 ASP A O 1
ATOM 828 N N . GLU A 1 106 ? -23.391 17.172 1.869 1 84.19 106 GLU A N 1
ATOM 829 C CA . GLU A 1 106 ? -23.469 16.234 2.986 1 84.19 106 GLU A CA 1
ATOM 830 C C . GLU A 1 106 ? -24.109 14.914 2.564 1 84.19 106 GLU A C 1
ATOM 832 O O . GLU A 1 106 ? -23.734 13.852 3.064 1 84.19 106 GLU A O 1
ATOM 837 N N . THR A 1 107 ? -25.094 15.039 1.786 1 83.75 107 THR A N 1
ATOM 838 C CA . THR A 1 107 ? -25.75 13.82 1.311 1 83.75 107 THR A CA 1
ATOM 839 C C . THR A 1 107 ? -24.781 12.969 0.496 1 83.75 107 THR A C 1
ATOM 841 O O . THR A 1 107 ? -24.734 11.75 0.658 1 83.75 107 THR A O 1
ATOM 844 N N . ALA A 1 108 ? -24 13.641 -0.341 1 87.88 108 ALA A N 1
ATOM 845 C CA . ALA A 1 108 ? -22.984 12.93 -1.111 1 87.88 108 ALA A CA 1
ATOM 846 C C . ALA A 1 108 ? -21.906 12.344 -0.197 1 87.88 108 ALA A C 1
ATOM 848 O O . ALA A 1 108 ? -21.422 11.234 -0.435 1 87.88 108 ALA A O 1
ATOM 849 N N . GLU A 1 109 ? -21.578 13.055 0.776 1 90.62 109 GLU A N 1
ATOM 850 C CA . GLU A 1 109 ? -20.594 12.586 1.745 1 90.62 109 GLU A CA 1
ATOM 851 C C . GLU A 1 109 ? -21.031 11.281 2.396 1 90.62 109 GLU A C 1
ATOM 853 O O . GLU A 1 109 ? -20.281 10.297 2.404 1 90.62 109 GLU A O 1
ATOM 858 N N . ARG A 1 110 ? -22.25 11.305 2.867 1 85.38 110 ARG A N 1
ATOM 859 C CA . ARG A 1 110 ? -22.766 10.133 3.555 1 85.38 110 ARG A CA 1
ATOM 860 C C . ARG A 1 110 ? -22.906 8.953 2.596 1 85.38 110 ARG A C 1
ATOM 862 O O . ARG A 1 110 ? -22.656 7.805 2.975 1 85.38 110 ARG A O 1
ATOM 869 N N . PHE A 1 111 ? -23.234 9.281 1.433 1 87 111 PHE A N 1
ATOM 870 C CA . PHE A 1 111 ? -23.453 8.242 0.433 1 87 111 PHE A CA 1
ATOM 871 C C . PHE A 1 111 ? -22.125 7.609 0.016 1 87 111 PHE A C 1
ATOM 873 O O . PHE A 1 111 ? -21.984 6.387 0.025 1 87 111 PHE A O 1
ATOM 880 N N . PHE A 1 112 ? -21.141 8.414 -0.286 1 93.12 112 PHE A N 1
ATOM 881 C CA . PHE A 1 112 ? -19.906 7.906 -0.87 1 93.12 112 PHE A CA 1
ATOM 882 C C . PHE A 1 112 ? -18.938 7.465 0.218 1 93.12 112 PHE A C 1
ATOM 884 O O . PHE A 1 112 ? -17.953 6.766 -0.062 1 93.12 112 PHE A O 1
ATOM 891 N N . GLU A 1 113 ? -19.172 7.836 1.411 1 90.81 113 GLU A N 1
ATOM 892 C CA . GLU A 1 113 ? -18.297 7.48 2.525 1 90.81 113 GLU A CA 1
ATOM 893 C C . GLU A 1 113 ? -18.156 5.969 2.648 1 90.81 113 GLU A C 1
ATOM 895 O O . GLU A 1 113 ? -17.047 5.465 2.871 1 90.81 113 GLU A O 1
ATOM 900 N N . THR A 1 114 ? -19.25 5.312 2.48 1 87.75 114 THR A N 1
ATOM 901 C CA . THR A 1 114 ? -19.234 3.855 2.576 1 87.75 114 THR A CA 1
ATOM 902 C C . THR A 1 114 ? -18.344 3.25 1.491 1 87.75 114 THR A C 1
ATOM 904 O O . THR A 1 114 ? -17.578 2.326 1.756 1 87.75 114 THR A O 1
ATOM 907 N N . PHE A 1 115 ? -18.422 3.734 0.321 1 91.44 115 PHE A N 1
ATOM 908 C CA . PHE A 1 115 ? -17.625 3.238 -0.798 1 91.44 115 PHE A CA 1
ATOM 909 C C . PHE A 1 115 ? -16.141 3.492 -0.565 1 91.44 115 PHE A C 1
ATOM 911 O O . PHE A 1 115 ? -15.312 2.623 -0.83 1 91.44 115 PHE A O 1
ATOM 918 N N . VAL A 1 116 ? -15.867 4.691 -0.092 1 92.69 116 VAL A N 1
ATOM 919 C CA . VAL A 1 116 ? -14.484 5.066 0.162 1 92.69 116 VAL A CA 1
ATOM 920 C C . VAL A 1 116 ? -13.906 4.203 1.281 1 92.69 116 VAL A C 1
ATOM 922 O O . VAL A 1 116 ? -12.797 3.682 1.162 1 92.69 116 VAL A O 1
ATOM 925 N N . LEU A 1 117 ? -14.688 3.945 2.309 1 87.12 117 LEU A N 1
ATOM 926 C CA . LEU A 1 117 ? -14.234 3.164 3.453 1 87.12 117 LEU A CA 1
ATOM 927 C C . LEU A 1 117 ? -13.992 1.711 3.059 1 87.12 117 LEU A C 1
ATOM 929 O O . LEU A 1 117 ? -12.984 1.114 3.457 1 87.12 117 LEU A O 1
ATOM 933 N N . VAL A 1 118 ? -14.891 1.156 2.33 1 88.81 118 VAL A N 1
ATOM 934 C CA . VAL A 1 118 ? -14.719 -0.216 1.864 1 88.81 118 VAL A CA 1
ATOM 935 C C . VAL A 1 118 ? -13.492 -0.312 0.968 1 88.81 118 VAL A C 1
ATOM 937 O O . VAL A 1 118 ? -12.688 -1.237 1.104 1 88.81 118 VAL A O 1
ATOM 940 N N . GLY A 1 119 ? -13.352 0.611 0.047 1 91.75 119 GLY A N 1
ATOM 941 C CA . GLY A 1 119 ? -12.203 0.634 -0.848 1 91.75 119 GLY A CA 1
ATOM 942 C C . GLY A 1 119 ? -10.875 0.738 -0.117 1 91.75 119 GLY A C 1
ATOM 943 O O . GLY A 1 119 ? -9.875 0.177 -0.559 1 91.75 119 GLY A O 1
ATOM 944 N N . LEU A 1 120 ? -10.906 1.421 0.989 1 90.44 120 LEU A N 1
ATOM 945 C CA . LEU A 1 120 ? -9.688 1.608 1.777 1 90.44 120 LEU A CA 1
ATOM 946 C C . LEU A 1 120 ? -9.352 0.342 2.557 1 90.44 120 LEU A C 1
ATOM 948 O O . LEU A 1 120 ? -8.211 0.17 3 1 90.44 120 LEU A O 1
ATOM 952 N N . THR A 1 121 ? -10.336 -0.551 2.744 1 89.44 121 THR A N 1
ATOM 953 C CA . THR A 1 121 ? -10.141 -1.719 3.598 1 89.44 121 THR A CA 1
ATOM 954 C C . THR A 1 121 ? -9.734 -2.934 2.77 1 89.44 121 THR A C 1
ATOM 956 O O . THR A 1 121 ? -8.984 -3.789 3.24 1 89.44 121 THR A O 1
ATOM 959 N N . VAL A 1 122 ? -10.18 -3.047 1.564 1 94 122 VAL A N 1
ATOM 960 C CA . VAL A 1 122 ? -9.93 -4.203 0.716 1 94 122 VAL A CA 1
ATOM 961 C C . VAL A 1 122 ? -8.484 -4.172 0.216 1 94 122 VAL A C 1
ATOM 963 O O . VAL A 1 122 ? -8.039 -3.166 -0.342 1 94 122 VAL A O 1
ATOM 966 N N . PRO A 1 123 ? -7.762 -5.23 0.39 1 95.31 123 PRO A N 1
ATOM 967 C CA . PRO A 1 123 ? -6.379 -5.266 -0.095 1 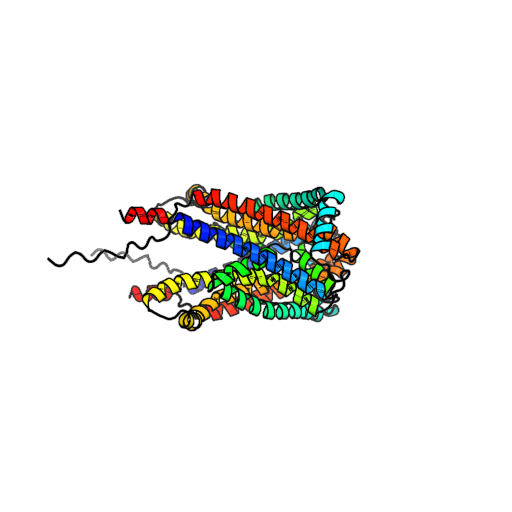95.31 123 PRO A CA 1
ATOM 968 C C . PRO A 1 123 ? -6.289 -5.203 -1.618 1 95.31 123 PRO A C 1
ATOM 970 O O . PRO A 1 123 ? -7.129 -5.781 -2.314 1 95.31 123 PRO A O 1
ATOM 973 N N . ALA A 1 124 ? -5.258 -4.566 -2.084 1 96.69 124 ALA A N 1
ATOM 974 C CA . ALA A 1 124 ? -5.012 -4.445 -3.518 1 96.69 124 ALA A CA 1
ATOM 975 C C . ALA A 1 124 ? -4.891 -5.816 -4.172 1 96.69 124 ALA A C 1
ATOM 977 O O . ALA A 1 124 ? -5.324 -6.008 -5.309 1 96.69 124 ALA A O 1
ATOM 978 N N . LEU A 1 125 ? -4.324 -6.719 -3.447 1 97.88 125 LEU A N 1
ATOM 979 C CA . LEU A 1 125 ? -4.168 -8.07 -3.963 1 97.88 125 LEU A CA 1
ATOM 980 C C . LEU A 1 125 ? -5.52 -8.688 -4.297 1 97.88 125 LEU A C 1
ATOM 982 O O . LEU A 1 125 ? -5.707 -9.234 -5.387 1 97.88 125 LEU A O 1
ATOM 986 N N . ALA A 1 126 ? -6.465 -8.578 -3.369 1 97.5 126 ALA A N 1
ATOM 987 C CA . ALA A 1 126 ? -7.793 -9.156 -3.559 1 97.5 126 ALA A CA 1
ATOM 988 C C . ALA A 1 126 ? -8.516 -8.5 -4.73 1 97.5 126 ALA A C 1
ATOM 990 O O . ALA A 1 126 ? -9.109 -9.18 -5.562 1 97.5 126 ALA A O 1
ATOM 991 N N . VAL A 1 127 ? -8.43 -7.211 -4.809 1 97.06 127 VAL A N 1
ATOM 992 C CA . VAL A 1 127 ? -9.062 -6.473 -5.898 1 97.06 127 VAL A CA 1
ATOM 993 C C . VAL A 1 127 ? -8.469 -6.918 -7.234 1 97.06 127 VAL A C 1
ATOM 995 O O . VAL A 1 127 ? -9.211 -7.152 -8.195 1 97.06 127 VAL A O 1
ATOM 998 N N . SER A 1 128 ? -7.18 -7.016 -7.25 1 97.88 128 SER A N 1
ATOM 999 C CA . SER A 1 128 ? -6.496 -7.395 -8.477 1 97.88 128 SER A CA 1
ATOM 1000 C C . SER A 1 128 ? -6.938 -8.773 -8.953 1 97.88 128 SER A C 1
ATOM 1002 O O . SER A 1 128 ? -7.227 -8.969 -10.141 1 97.88 128 SER A O 1
ATOM 1004 N N . ILE A 1 129 ? -6.996 -9.719 -8.023 1 97.69 129 ILE A N 1
ATOM 1005 C CA . ILE A 1 129 ? -7.414 -11.078 -8.352 1 97.69 129 ILE A CA 1
ATOM 1006 C C . ILE A 1 129 ? -8.836 -11.062 -8.914 1 97.69 129 ILE A C 1
ATOM 1008 O O . ILE A 1 129 ? -9.102 -11.648 -9.961 1 97.69 129 ILE A O 1
ATOM 1012 N N . ILE A 1 130 ? -9.703 -10.383 -8.219 1 96.06 130 ILE A N 1
ATOM 1013 C CA . ILE A 1 130 ? -11.117 -10.352 -8.578 1 96.06 130 ILE A CA 1
ATOM 1014 C C . ILE A 1 130 ? -11.281 -9.742 -9.969 1 96.06 130 ILE A C 1
ATOM 1016 O O . ILE A 1 130 ? -11.961 -10.312 -10.82 1 96.06 130 ILE A O 1
ATOM 1020 N N . VAL A 1 131 ? -10.664 -8.633 -10.266 1 95.88 131 VAL A N 1
ATOM 1021 C CA . VAL A 1 131 ? -10.828 -7.93 -11.531 1 95.88 131 VAL A CA 1
ATOM 1022 C C . VAL A 1 131 ? -10.258 -8.773 -12.664 1 95.88 131 VAL A C 1
ATOM 1024 O O . VAL A 1 131 ? -10.875 -8.891 -13.727 1 95.88 131 VAL A O 1
ATOM 1027 N N . LEU A 1 132 ? -9.133 -9.375 -12.422 1 95.88 132 LEU A N 1
ATOM 1028 C CA . LEU A 1 132 ? -8.508 -10.188 -13.469 1 95.88 132 LEU A CA 1
ATOM 1029 C C . LEU A 1 132 ? -9.344 -11.43 -13.758 1 95.88 132 LEU A C 1
ATOM 1031 O O . LEU A 1 132 ? -9.453 -11.844 -14.914 1 95.88 132 LEU A O 1
ATOM 1035 N N . LEU A 1 133 ? -9.914 -11.992 -12.719 1 94 133 LEU A N 1
ATOM 1036 C CA . LEU A 1 133 ? -10.742 -13.172 -12.922 1 94 133 LEU A CA 1
ATOM 1037 C C . LEU A 1 133 ? -12.031 -12.805 -13.648 1 94 133 LEU A C 1
ATOM 1039 O O . LEU A 1 133 ? -12.555 -13.594 -14.438 1 94 133 LEU A O 1
ATOM 1043 N N . VAL A 1 134 ? -12.547 -11.617 -13.43 1 92.06 134 VAL A N 1
ATOM 1044 C CA . VAL A 1 134 ? -13.812 -11.18 -14.008 1 92.06 134 VAL A CA 1
ATOM 1045 C C . VAL A 1 134 ? -13.594 -10.719 -15.445 1 92.06 134 VAL A C 1
ATOM 1047 O O . VAL A 1 134 ? -14.344 -11.086 -16.344 1 92.06 134 VAL A O 1
ATOM 1050 N N . MET A 1 135 ? -12.523 -9.992 -15.688 1 92.94 135 MET A N 1
ATOM 1051 C CA . MET A 1 135 ? -12.344 -9.312 -16.969 1 92.94 135 MET A CA 1
ATOM 1052 C C . MET A 1 135 ? -11.32 -10.047 -17.828 1 92.94 135 MET A C 1
ATOM 1054 O O . MET A 1 135 ? -11.141 -9.711 -19 1 92.94 135 MET A O 1
ATOM 1058 N N . GLY A 1 136 ? -10.75 -11.055 -17.266 1 93.75 136 GLY A N 1
ATOM 1059 C CA . GLY A 1 136 ? -9.656 -11.719 -17.953 1 93.75 136 GLY A CA 1
ATOM 1060 C C . GLY A 1 136 ? -8.312 -11.07 -17.719 1 93.75 136 GLY A C 1
ATOM 1061 O O . GLY A 1 136 ? -8.227 -10.047 -17.031 1 93.75 136 GLY A O 1
ATOM 1062 N N . PHE A 1 137 ? -7.297 -11.625 -18.203 1 95.56 137 PHE A N 1
ATOM 1063 C CA . PHE A 1 137 ? -5.926 -11.172 -17.984 1 95.56 137 PHE A CA 1
ATOM 1064 C C . PHE A 1 137 ? -5.477 -10.258 -19.125 1 95.56 137 PHE A C 1
ATOM 1066 O O . PHE A 1 137 ? -4.559 -10.602 -19.875 1 95.56 137 PHE A O 1
ATOM 1073 N N . THR A 1 138 ? -6.156 -9.062 -19.172 1 96.31 138 THR A N 1
ATOM 1074 C CA . THR A 1 138 ? -5.957 -8.117 -20.266 1 96.31 138 THR A CA 1
ATOM 1075 C C . THR A 1 138 ? -5.398 -6.793 -19.75 1 96.31 138 THR A C 1
ATOM 1077 O O . THR A 1 138 ? -5.355 -6.57 -18.531 1 96.31 138 THR A O 1
ATOM 1080 N N . GLU A 1 139 ? -4.977 -6 -20.688 1 96.44 139 GLU A N 1
ATOM 1081 C CA . GLU A 1 139 ? -4.465 -4.676 -20.359 1 96.44 139 GLU A CA 1
ATOM 1082 C C . GLU A 1 139 ? -5.523 -3.828 -19.672 1 96.44 139 GLU A C 1
ATOM 1084 O O . GLU A 1 139 ? -5.234 -3.145 -18.688 1 96.44 139 GLU A O 1
ATOM 1089 N N . VAL A 1 140 ? -6.695 -3.865 -20.141 1 97.12 140 VAL A N 1
ATOM 1090 C CA . VAL A 1 140 ? -7.789 -3.074 -19.594 1 97.12 140 VAL A CA 1
ATOM 1091 C C . VAL A 1 140 ? -8.086 -3.533 -18.172 1 97.12 140 VAL A C 1
ATOM 1093 O O . VAL A 1 140 ? -8.336 -2.711 -17.281 1 97.12 140 VAL A O 1
ATOM 1096 N N . ALA A 1 141 ? -8.031 -4.867 -17.938 1 97 141 ALA A N 1
ATOM 1097 C CA . ALA A 1 141 ? -8.273 -5.402 -16.609 1 97 141 ALA A CA 1
ATOM 1098 C C . ALA A 1 141 ? -7.234 -4.891 -15.609 1 97 141 ALA A C 1
ATOM 1100 O O . ALA A 1 141 ? -7.566 -4.559 -14.469 1 97 141 ALA A O 1
ATOM 1101 N N . GLY A 1 142 ? -5.984 -4.852 -16.109 1 97.69 142 GLY A N 1
ATOM 1102 C CA . GLY A 1 142 ? -4.93 -4.324 -15.266 1 97.69 142 GLY A CA 1
ATOM 1103 C C . GLY A 1 142 ? -5.152 -2.877 -14.859 1 97.69 142 GLY A C 1
ATOM 1104 O O . GLY A 1 142 ? -5.008 -2.521 -13.695 1 97.69 142 GLY A O 1
ATOM 1105 N N . ILE A 1 143 ? -5.551 -2.068 -15.789 1 98.12 143 ILE A N 1
ATOM 1106 C CA . ILE A 1 143 ? -5.781 -0.647 -15.555 1 98.12 143 ILE A CA 1
ATOM 1107 C C . ILE A 1 143 ? -6.965 -0.472 -14.602 1 98.12 143 ILE A C 1
ATOM 1109 O O . ILE A 1 143 ? -6.895 0.308 -13.648 1 98.12 143 ILE A O 1
ATOM 1113 N N . VAL A 1 144 ? -8 -1.225 -14.82 1 97.88 144 VAL A N 1
ATOM 1114 C CA . VAL A 1 144 ? -9.211 -1.129 -14.008 1 97.88 144 VAL A CA 1
ATOM 1115 C C . VAL A 1 144 ? -8.891 -1.502 -12.562 1 97.88 144 VAL A C 1
ATOM 1117 O O . VAL A 1 144 ? -9.352 -0.843 -11.625 1 97.88 144 VAL A O 1
ATOM 1120 N N . ALA A 1 145 ? -8.109 -2.562 -12.367 1 97.88 145 ALA A N 1
ATOM 1121 C CA . ALA A 1 145 ? -7.723 -2.984 -11.031 1 97.88 145 ALA A CA 1
ATOM 1122 C C . ALA A 1 145 ? -6.988 -1.867 -10.289 1 97.88 145 ALA A C 1
ATOM 1124 O O . ALA A 1 145 ? -7.297 -1.569 -9.133 1 97.88 145 ALA A O 1
ATOM 1125 N N . ILE A 1 146 ? -6.062 -1.24 -10.969 1 98 146 ILE A N 1
ATOM 1126 C CA . ILE A 1 146 ? -5.277 -0.168 -10.367 1 98 146 ILE A CA 1
ATOM 1127 C C . ILE A 1 146 ? -6.184 1.014 -10.039 1 98 146 ILE A C 1
ATOM 1129 O O . ILE A 1 146 ? -6.082 1.603 -8.961 1 98 146 ILE A O 1
ATOM 1133 N N . VAL A 1 147 ? -7.09 1.35 -10.93 1 98 147 VAL A N 1
ATOM 1134 C CA . VAL A 1 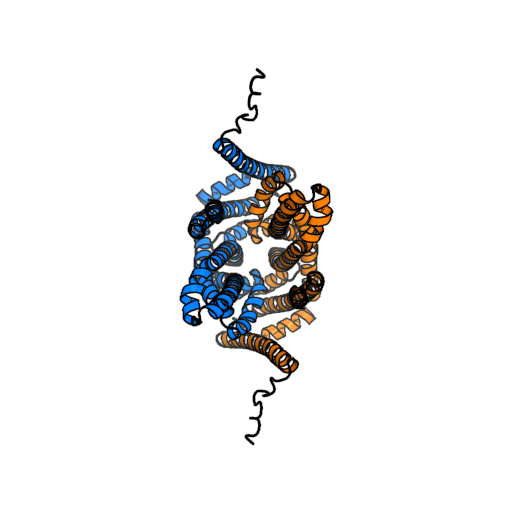147 ? -8.023 2.455 -10.719 1 98 147 VAL A CA 1
ATOM 1135 C C . VAL A 1 147 ? -8.828 2.225 -9.445 1 98 147 VAL A C 1
ATOM 1137 O O . VAL A 1 147 ? -8.938 3.119 -8.602 1 98 147 VAL A O 1
ATOM 1140 N N . ILE A 1 148 ? -9.32 1.044 -9.305 1 97.38 148 ILE A N 1
ATOM 1141 C CA . ILE A 1 148 ? -10.195 0.716 -8.188 1 97.38 148 ILE A CA 1
ATOM 1142 C C . ILE A 1 148 ? -9.43 0.852 -6.875 1 97.38 148 ILE A C 1
ATOM 1144 O O . ILE A 1 148 ? -9.977 1.31 -5.867 1 97.38 148 ILE A O 1
ATOM 1148 N N . VAL A 1 149 ? -8.188 0.507 -6.906 1 96.69 149 VAL A N 1
ATOM 1149 C CA . VAL A 1 149 ? -7.391 0.465 -5.684 1 96.69 149 VAL A CA 1
ATOM 1150 C C . VAL A 1 149 ? -6.961 1.879 -5.297 1 96.69 149 VAL A C 1
ATOM 1152 O O . VAL A 1 149 ? -7 2.246 -4.121 1 96.69 149 VAL A O 1
ATOM 1155 N N . ILE A 1 150 ? -6.594 2.748 -6.238 1 96.31 150 ILE A N 1
ATOM 1156 C CA . ILE A 1 150 ? -5.961 4.016 -5.883 1 96.31 150 ILE A CA 1
ATOM 1157 C C . ILE A 1 150 ? -7.027 5.098 -5.742 1 96.31 150 ILE A C 1
ATOM 1159 O O . ILE A 1 150 ? -6.777 6.152 -5.152 1 96.31 150 ILE A O 1
ATOM 1163 N N . THR A 1 151 ? -8.242 4.906 -6.238 1 97.31 151 THR A N 1
ATOM 1164 C CA . THR A 1 151 ? -9.281 5.93 -6.246 1 97.31 151 THR A CA 1
ATOM 1165 C C . THR A 1 151 ? -9.727 6.258 -4.824 1 97.31 151 THR A C 1
ATOM 1167 O O . THR A 1 151 ? -9.828 7.43 -4.453 1 97.31 151 THR A O 1
ATOM 1170 N N . PRO A 1 152 ? -9.93 5.289 -3.957 1 95.25 152 PRO A N 1
ATOM 1171 C CA . PRO A 1 152 ? -10.453 5.617 -2.627 1 95.25 152 PRO A CA 1
ATOM 1172 C C . PRO A 1 152 ? -9.492 6.488 -1.815 1 95.25 152 PRO A C 1
ATOM 1174 O O . PRO A 1 152 ? -9.898 7.531 -1.297 1 95.25 152 PRO A O 1
ATOM 1177 N N . PRO A 1 153 ? -8.242 6.117 -1.681 1 92.12 153 PRO A N 1
ATOM 1178 C CA . PRO A 1 153 ? -7.352 7.004 -0.925 1 92.12 153 PRO A CA 1
ATOM 1179 C C . PRO A 1 153 ? -7.188 8.375 -1.579 1 92.12 153 PRO A C 1
ATOM 1181 O O . PRO A 1 153 ? -7.047 9.383 -0.883 1 92.12 153 PRO A O 1
ATOM 1184 N N . MET A 1 154 ? -7.148 8.398 -2.869 1 94 154 MET A N 1
ATOM 1185 C CA . MET A 1 154 ? -7.094 9.695 -3.549 1 94 154 MET A CA 1
ATOM 1186 C C . MET A 1 154 ? -8.344 10.516 -3.256 1 94 154 MET A C 1
ATOM 1188 O O . MET A 1 154 ? -8.266 11.734 -3.074 1 94 154 MET A O 1
ATOM 1192 N N . THR A 1 155 ? -9.5 9.867 -3.25 1 95.5 155 THR A N 1
ATOM 1193 C CA . THR A 1 155 ? -10.758 10.531 -2.916 1 95.5 155 THR A CA 1
ATOM 1194 C C . THR A 1 155 ? -10.711 11.102 -1.501 1 95.5 155 THR A C 1
ATOM 1196 O O . THR A 1 155 ? -11.156 12.219 -1.261 1 95.5 155 THR A O 1
ATOM 1199 N N . GLU A 1 156 ? -10.18 10.297 -0.629 1 91.38 156 GLU A N 1
ATOM 1200 C CA . GLU A 1 156 ? -10.07 10.75 0.754 1 91.38 156 GLU A CA 1
ATOM 1201 C C . GLU A 1 156 ? -9.25 12.039 0.848 1 91.38 156 GLU A C 1
ATOM 1203 O O . GLU A 1 156 ? -9.609 12.953 1.591 1 91.38 156 GLU A O 1
ATOM 1208 N N . ASN A 1 157 ? -8.18 12.141 0.115 1 89 157 ASN A N 1
ATOM 1209 C CA . ASN A 1 157 ? -7.336 13.328 0.113 1 89 157 ASN A CA 1
ATOM 1210 C C . ASN A 1 157 ? -8.086 14.555 -0.404 1 89 157 ASN A C 1
ATOM 1212 O O . ASN A 1 157 ? -8.031 15.625 0.201 1 89 157 ASN A O 1
ATOM 1216 N N . VAL A 1 158 ? -8.781 14.375 -1.471 1 90 158 VAL A N 1
ATOM 1217 C CA . VAL A 1 158 ? -9.531 15.477 -2.072 1 90 158 VAL A CA 1
ATOM 1218 C C . VAL A 1 158 ? -10.688 15.867 -1.163 1 90 158 VAL A C 1
ATOM 1220 O O . VAL A 1 158 ? -10.977 17.047 -0.984 1 90 158 VAL A O 1
ATOM 1223 N N . TRP A 1 159 ? -11.312 14.82 -0.646 1 92.19 159 TRP A N 1
ATOM 1224 C CA . TRP A 1 159 ? -12.43 15.008 0.269 1 92.19 159 TRP A CA 1
ATOM 1225 C C . TRP A 1 159 ? -12.016 15.844 1.476 1 92.19 159 TRP A C 1
ATOM 1227 O O . TRP A 1 159 ? -12.633 16.875 1.771 1 92.19 159 TRP A O 1
ATOM 1237 N N . GLU A 1 160 ? -10.961 15.445 2.148 1 85.44 160 GLU A N 1
ATOM 1238 C CA . GLU A 1 160 ? -10.461 16.156 3.32 1 85.44 160 GLU A CA 1
ATOM 1239 C C . GLU A 1 160 ? -10.023 17.578 2.961 1 85.44 160 GLU A C 1
ATOM 1241 O O . GLU A 1 160 ? -10.258 18.516 3.727 1 85.44 160 GLU A O 1
ATOM 1246 N N . GLY A 1 161 ? -9.391 17.688 1.841 1 82.56 161 GLY A N 1
ATOM 1247 C CA . GLY A 1 161 ? -8.992 19 1.383 1 82.56 161 GLY A CA 1
ATOM 1248 C C . GLY A 1 161 ? -10.164 19.922 1.124 1 82.56 161 GLY A C 1
ATOM 1249 O O . GLY A 1 161 ? -10.141 21.094 1.506 1 82.56 161 GLY A O 1
ATOM 1250 N N . THR A 1 162 ? -11.164 19.469 0.524 1 83.31 162 THR A N 1
ATOM 1251 C CA . THR A 1 162 ? -12.359 20.25 0.205 1 83.31 162 THR A CA 1
ATOM 1252 C C . THR A 1 162 ? -13.102 20.656 1.477 1 83.31 162 THR A C 1
ATOM 1254 O O . THR A 1 162 ? -13.578 21.781 1.594 1 83.31 162 THR A O 1
ATOM 1257 N N . LYS A 1 163 ? -13.188 19.719 2.344 1 82.75 163 LYS A N 1
ATOM 1258 C CA . LYS A 1 163 ? -13.867 19.984 3.605 1 82.75 163 LYS A CA 1
ATOM 1259 C C . LYS A 1 163 ? -13.141 21.078 4.398 1 82.75 163 LYS A C 1
ATOM 1261 O O . LYS A 1 163 ? -13.781 21.906 5.047 1 82.75 163 LYS A O 1
ATOM 1266 N N . ASN A 1 164 ? -11.875 21.047 4.32 1 78.44 164 ASN A N 1
ATOM 1267 C CA . ASN A 1 164 ? -11.078 22.062 5.004 1 78.44 164 ASN A CA 1
ATOM 1268 C C . ASN A 1 164 ? -11.273 23.438 4.383 1 78.44 164 ASN A C 1
ATOM 1270 O O . ASN A 1 164 ? -11.305 24.453 5.09 1 78.44 164 ASN A O 1
ATOM 1274 N N . LEU A 1 165 ? -11.414 23.469 3.141 1 73.25 165 LEU A N 1
ATOM 1275 C CA . LEU A 1 165 ? -11.625 24.719 2.432 1 73.25 165 LEU A CA 1
ATOM 1276 C C . LEU A 1 165 ? -13.023 25.266 2.699 1 73.25 165 LEU A C 1
ATOM 1278 O O . LEU A 1 165 ? -13.203 26.469 2.861 1 73.25 165 LEU A O 1
ATOM 1282 N N . ASP A 1 166 ? -14 24.391 2.648 1 65.12 166 ASP A N 1
ATOM 1283 C CA . ASP A 1 166 ? -15.383 24.797 2.895 1 65.12 166 ASP A CA 1
ATOM 1284 C C . ASP A 1 166 ? -15.531 25.438 4.273 1 65.12 166 ASP A C 1
ATOM 1286 O O . ASP A 1 166 ? -16.188 26.453 4.418 1 65.12 166 ASP A O 1
ATOM 1290 N N . ALA A 1 167 ? -14.891 24.906 5.109 1 66.44 167 ALA A N 1
ATOM 1291 C CA . ALA A 1 167 ? -14.969 25.453 6.461 1 66.44 167 ALA A CA 1
ATOM 1292 C C . ALA A 1 167 ? -14.383 26.859 6.516 1 66.44 167 ALA A C 1
ATOM 1294 O O . ALA A 1 167 ? -14.93 27.75 7.188 1 66.44 167 ALA A O 1
ATOM 1295 N N . GLU A 1 168 ? -13.344 27 5.766 1 65 168 GLU A N 1
ATOM 1296 C CA . GLU A 1 168 ? -12.711 28.312 5.719 1 65 168 GLU A CA 1
ATOM 1297 C C . GLU A 1 168 ? -13.57 29.312 4.945 1 65 168 GLU A C 1
ATOM 1299 O O . GLU A 1 168 ? -13.68 30.484 5.332 1 65 168 GLU A O 1
ATOM 1304 N N . LEU A 1 169 ? -14.133 28.812 3.896 1 62.25 169 LEU A N 1
ATOM 1305 C CA . LEU A 1 169 ? -14.945 29.672 3.039 1 62.25 169 LEU A CA 1
ATOM 1306 C C . LEU A 1 169 ? -16.266 30.016 3.713 1 62.25 169 LEU A C 1
ATOM 1308 O O . LEU A 1 169 ? -16.766 31.141 3.57 1 62.25 169 LEU A O 1
ATOM 1312 N N . ILE A 1 170 ? -16.844 29 4.238 1 59.09 170 ILE A N 1
ATOM 1313 C CA . ILE A 1 170 ? -18.062 29.266 4.984 1 59.09 170 ILE A CA 1
ATOM 1314 C C . ILE A 1 170 ? -17.812 30.375 6.004 1 59.09 170 ILE A C 1
ATOM 1316 O O . ILE A 1 170 ? -18.625 31.281 6.152 1 59.09 170 ILE A O 1
ATOM 1320 N N . LYS A 1 171 ? -16.641 30.25 6.527 1 59.5 171 LYS A N 1
ATOM 1321 C CA . LYS A 1 171 ? -16.281 31.297 7.48 1 59.5 171 LYS A CA 1
ATOM 1322 C C . LYS A 1 171 ? -16.156 32.656 6.789 1 59.5 171 LYS A C 1
ATOM 1324 O O . LYS A 1 171 ? -16.594 33.656 7.324 1 59.5 171 LYS A O 1
ATOM 1329 N N . MET A 1 172 ? -15.633 32.531 5.586 1 59.38 172 MET A N 1
ATOM 1330 C CA . MET A 1 172 ? -15.445 33.75 4.824 1 59.38 172 MET A CA 1
ATOM 1331 C C . MET A 1 172 ? -16.75 34.219 4.195 1 59.38 172 MET A C 1
ATOM 1333 O O . MET A 1 172 ? -17.031 35.406 4.125 1 59.38 172 MET A O 1
ATOM 1337 N N . GLY A 1 173 ? -17.516 33.312 3.539 1 57.69 173 GLY A N 1
ATOM 1338 C CA . GLY A 1 173 ? -18.781 33.625 2.902 1 57.69 173 GLY A CA 1
ATOM 1339 C C . GLY A 1 173 ? -19.781 34.25 3.85 1 57.69 173 GLY A C 1
ATOM 1340 O O . GLY A 1 173 ? -20.531 35.156 3.461 1 57.69 173 GLY A O 1
ATOM 1341 N N . GLN A 1 174 ? -19.906 33.688 4.969 1 55.84 174 GLN A N 1
ATOM 1342 C CA . GLN A 1 174 ? -20.781 34.312 5.969 1 55.84 174 GLN A CA 1
ATOM 1343 C C . GLN A 1 174 ? -20.453 35.781 6.125 1 55.84 174 GLN A C 1
ATOM 1345 O O . GLN A 1 174 ? -21.328 36.594 6.434 1 55.84 174 GLN A O 1
ATOM 1350 N N . VAL A 1 175 ? -19.266 36.125 5.641 1 54.69 175 VAL A N 1
ATOM 1351 C CA . VAL A 1 175 ? -18.844 37.531 5.773 1 54.69 175 VAL A CA 1
ATOM 1352 C C . VAL A 1 175 ? -19.156 38.281 4.484 1 54.69 175 VAL A C 1
ATOM 1354 O O . VAL A 1 175 ? -19.594 39.438 4.523 1 54.69 175 VAL A O 1
ATOM 1357 N N . PHE A 1 176 ? -18.969 37.625 3.375 1 57.47 176 PHE A N 1
ATOM 1358 C CA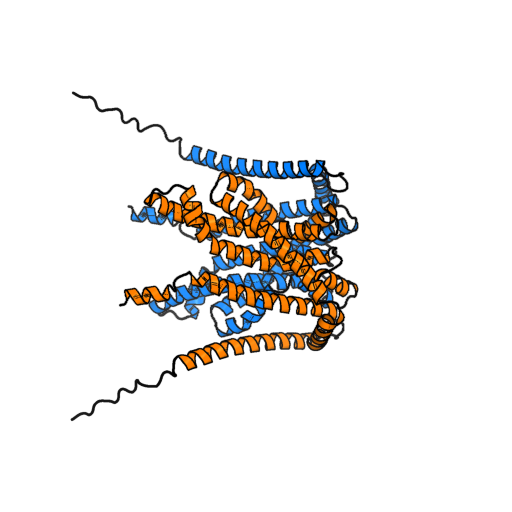 . PHE A 1 176 ? -19 38.406 2.141 1 57.47 176 PHE A CA 1
ATOM 1359 C C . PHE A 1 176 ? -20.266 38.125 1.348 1 57.47 176 PHE A C 1
ATOM 1361 O O . PHE A 1 176 ? -20.516 38.75 0.321 1 57.47 176 PHE A O 1
ATOM 1368 N N . GLY A 1 177 ? -21.281 37.406 1.765 1 60.34 177 GLY A N 1
ATOM 1369 C CA . GLY A 1 177 ? -22.547 37.156 1.08 1 60.34 177 GLY A CA 1
ATOM 1370 C C . GLY A 1 177 ? -22.391 36.406 -0.216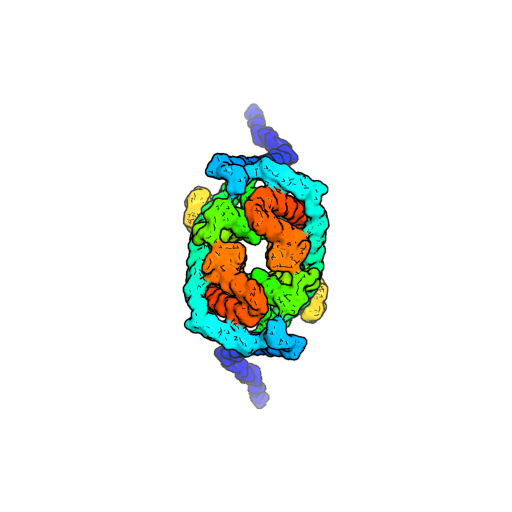 1 60.34 177 GLY A C 1
ATOM 1371 O O . GLY A 1 177 ? -23.188 36.562 -1.142 1 60.34 177 GLY A O 1
ATOM 1372 N N . ALA A 1 178 ? -21.344 35.812 -0.593 1 59.56 178 ALA A N 1
ATOM 1373 C CA . ALA A 1 178 ? -21.125 35.125 -1.865 1 59.56 178 ALA A CA 1
ATOM 1374 C C . ALA A 1 178 ? -21.875 33.812 -1.911 1 59.56 178 ALA A C 1
ATOM 1376 O O . ALA A 1 178 ? -22.094 33.156 -0.876 1 59.56 178 ALA A O 1
ATOM 1377 N N . THR A 1 179 ? -22.516 33.562 -3.131 1 62.78 179 THR A N 1
ATOM 1378 C CA . THR A 1 179 ? -23.281 32.312 -3.322 1 62.78 179 THR A CA 1
ATOM 1379 C C . THR A 1 179 ? -22.359 31.109 -3.324 1 62.78 179 THR A C 1
ATOM 1381 O O . THR A 1 179 ? -21.172 31.219 -3.654 1 62.78 179 THR A O 1
ATOM 1384 N N . ARG A 1 180 ? -22.797 29.969 -2.908 1 61.38 180 ARG A N 1
ATOM 1385 C CA . ARG A 1 180 ? -22.047 28.719 -2.766 1 61.38 180 ARG A CA 1
ATOM 1386 C C . ARG A 1 180 ? -21.359 28.344 -4.074 1 61.38 180 ARG A C 1
ATOM 1388 O O . ARG A 1 180 ? -20.234 27.875 -4.066 1 61.38 180 ARG A O 1
ATOM 1395 N N . ARG A 1 181 ? -22.109 28.5 -5.18 1 64.25 181 ARG A N 1
ATOM 1396 C CA . ARG A 1 181 ? -21.578 28.141 -6.488 1 64.25 181 ARG A CA 1
ATOM 1397 C C . ARG A 1 181 ? -20.422 29.031 -6.887 1 64.25 181 ARG A C 1
ATOM 1399 O O . ARG A 1 181 ? -19.422 28.562 -7.457 1 64.25 181 ARG A O 1
ATOM 1406 N N . MET A 1 182 ? -20.609 30.312 -6.664 1 62.53 182 MET A N 1
ATOM 1407 C CA . MET A 1 182 ? -19.547 31.266 -6.969 1 62.53 182 MET A CA 1
ATOM 1408 C C . MET A 1 182 ? -18.312 30.984 -6.113 1 62.53 182 MET A C 1
ATOM 1410 O O . MET A 1 182 ? -17.188 31.047 -6.602 1 62.53 182 MET A O 1
ATOM 1414 N N . MET A 1 183 ? -18.531 30.578 -5 1 61.47 183 MET A N 1
ATOM 1415 C CA . MET A 1 183 ? -17.438 30.297 -4.078 1 61.47 183 MET A CA 1
ATOM 1416 C C . MET A 1 183 ? -16.719 29.016 -4.465 1 61.47 183 MET A C 1
ATOM 1418 O O . MET A 1 183 ? -15.492 28.938 -4.387 1 61.47 183 MET A O 1
ATOM 1422 N N . LEU A 1 184 ? -17.484 28.078 -4.918 1 63.03 184 LEU A N 1
ATOM 1423 C CA . LEU A 1 184 ? -16.891 26.812 -5.316 1 63.03 184 LEU A CA 1
ATOM 1424 C C . LEU A 1 184 ? -15.945 27 -6.5 1 63.03 184 LEU A C 1
ATOM 1426 O O . LEU A 1 184 ? -14.836 26.469 -6.504 1 63.03 184 LEU A O 1
ATOM 1430 N N . ARG A 1 185 ? -16.453 27.656 -7.465 1 64.69 185 ARG A N 1
ATOM 1431 C CA . ARG A 1 185 ? -15.703 27.797 -8.711 1 64.69 185 ARG A CA 1
ATOM 1432 C C . ARG A 1 185 ? -14.539 28.781 -8.539 1 64.69 185 ARG A C 1
ATOM 1434 O O . ARG A 1 185 ? -13.438 28.531 -9.039 1 64.69 185 ARG A O 1
ATOM 1441 N N . ASP A 1 186 ? -14.773 29.828 -7.801 1 62.97 186 ASP A N 1
ATOM 1442 C CA . ASP A 1 186 ? -13.805 30.922 -7.812 1 62.97 186 ASP A CA 1
ATOM 1443 C C . ASP A 1 186 ? -12.867 30.828 -6.613 1 62.97 186 ASP A C 1
ATOM 1445 O O . ASP A 1 186 ? -11.766 31.391 -6.637 1 62.97 186 ASP A O 1
ATOM 1449 N N . VAL A 1 187 ? -13.328 30.109 -5.707 1 61.72 187 VAL A N 1
ATOM 1450 C CA . VAL A 1 187 ? -12.523 30.094 -4.492 1 61.72 187 VAL A CA 1
ATOM 1451 C C . VAL A 1 187 ? -12.062 28.672 -4.195 1 61.72 187 VAL A C 1
ATOM 1453 O O . VAL A 1 187 ? -10.875 28.422 -3.977 1 61.72 187 VAL A O 1
ATOM 1456 N N . VAL A 1 188 ? -13 27.781 -4.359 1 63.06 188 VAL A N 1
ATOM 1457 C CA . VAL A 1 188 ? -12.719 26.438 -3.893 1 63.06 188 VAL A CA 1
ATOM 1458 C C . VAL A 1 188 ? -11.781 25.734 -4.879 1 63.06 188 VAL A C 1
ATOM 1460 O O . VAL A 1 188 ? -10.773 25.141 -4.477 1 63.06 188 VAL A O 1
ATOM 1463 N N . LEU A 1 189 ? -12.062 25.875 -6.137 1 69 189 LEU A N 1
ATOM 1464 C CA . LEU A 1 189 ? -11.328 25.109 -7.125 1 69 189 LEU A CA 1
ATOM 1465 C C . LEU A 1 189 ? -9.852 25.5 -7.129 1 69 189 LEU A C 1
ATOM 1467 O O . LEU A 1 189 ? -8.977 24.625 -7.137 1 69 189 LEU A O 1
ATOM 1471 N N . PRO A 1 190 ? -9.586 26.781 -7.195 1 68.44 190 PRO A N 1
ATOM 1472 C CA . PRO A 1 190 ? -8.172 27.141 -7.125 1 68.44 190 PRO A CA 1
ATOM 1473 C C . PRO A 1 190 ? -7.52 26.75 -5.801 1 68.44 190 PRO A C 1
ATOM 1475 O O . PRO A 1 190 ? -6.32 26.453 -5.758 1 68.44 190 PRO A O 1
ATOM 1478 N N . GLN A 1 191 ? -8.328 26.672 -4.797 1 73.62 191 GLN A N 1
ATOM 1479 C CA . GLN A 1 191 ? -7.789 26.359 -3.479 1 73.62 191 GLN A CA 1
ATOM 1480 C C . GLN A 1 191 ? -7.641 24.844 -3.293 1 73.62 191 GLN A C 1
ATOM 1482 O O . GLN A 1 191 ? -6.969 24.391 -2.361 1 73.62 191 GLN A O 1
ATOM 1487 N N . LEU A 1 192 ? -8.188 24.172 -4.289 1 79.38 192 LEU A N 1
ATOM 1488 C CA . LEU A 1 192 ? -8.109 22.719 -4.199 1 79.38 192 LEU A CA 1
ATOM 1489 C C . LEU A 1 192 ? -6.828 22.203 -4.84 1 79.38 192 LEU A C 1
ATOM 1491 O O . LEU A 1 192 ? -6.492 21.031 -4.707 1 79.38 192 LEU A O 1
ATOM 1495 N N . ALA A 1 193 ? -6.055 23.062 -5.488 1 78.69 193 ALA A N 1
ATOM 1496 C CA . ALA A 1 193 ? -4.871 22.688 -6.258 1 78.69 193 ALA A CA 1
ATOM 1497 C C . ALA A 1 193 ? -3.873 21.922 -5.387 1 78.69 193 ALA A C 1
ATOM 1499 O O . ALA A 1 193 ? -3.381 20.859 -5.781 1 78.69 193 ALA A O 1
ATOM 1500 N N . PRO A 1 194 ? -3.654 22.469 -4.184 1 76.56 194 PRO A N 1
ATOM 1501 C CA . PRO A 1 194 ? -2.699 21.734 -3.348 1 76.56 194 PRO A CA 1
ATOM 1502 C C . PRO A 1 194 ? -3.191 20.344 -2.975 1 76.56 194 PRO A C 1
ATOM 1504 O O . PRO A 1 194 ? -2.391 19.406 -2.865 1 76.56 194 PRO A O 1
ATOM 1507 N N . TYR A 1 195 ? -4.449 20.266 -2.859 1 78 195 TYR A N 1
ATOM 1508 C CA . TYR A 1 195 ? -5.016 18.984 -2.482 1 78 195 TYR A CA 1
ATOM 1509 C C . TYR A 1 195 ? -5.043 18.031 -3.672 1 78 195 TYR A C 1
ATOM 1511 O O . TYR A 1 195 ? -4.812 16.828 -3.518 1 78 195 TYR A O 1
ATOM 1519 N N . LEU A 1 196 ? -5.312 18.547 -4.773 1 81.88 196 LEU A N 1
ATOM 1520 C CA . LEU A 1 196 ? -5.234 17.75 -5.992 1 81.88 196 LEU A CA 1
ATOM 1521 C C . LEU A 1 196 ? -3.803 17.297 -6.258 1 81.88 196 LEU A C 1
ATOM 1523 O O . LEU A 1 196 ? -3.574 16.188 -6.715 1 81.88 196 LEU A O 1
ATOM 1527 N N . LEU A 1 197 ? -2.902 18.141 -5.938 1 79.44 197 LEU A N 1
ATOM 1528 C CA . LEU A 1 197 ? -1.494 17.797 -6.082 1 79.44 197 LEU A CA 1
ATOM 1529 C C . LEU A 1 197 ? -1.107 16.688 -5.109 1 79.44 197 LEU A C 1
ATOM 1531 O O . LEU A 1 197 ? -0.354 15.781 -5.469 1 79.44 197 LEU A O 1
ATOM 1535 N N . ALA A 1 198 ? -1.629 16.844 -3.928 1 79.25 198 ALA A N 1
ATOM 1536 C CA . ALA A 1 198 ? -1.372 15.797 -2.939 1 79.25 198 ALA A CA 1
ATOM 1537 C C . ALA A 1 198 ? -1.948 14.461 -3.395 1 79.25 198 ALA A C 1
ATOM 1539 O O . ALA A 1 198 ? -1.307 13.422 -3.242 1 79.25 198 ALA A O 1
ATOM 1540 N N . ALA A 1 199 ? -3.109 14.555 -3.953 1 80.69 199 ALA A N 1
ATOM 1541 C CA . ALA A 1 199 ? -3.746 13.352 -4.48 1 80.69 199 ALA A CA 1
ATOM 1542 C C . ALA A 1 199 ? -2.941 12.766 -5.645 1 80.69 199 ALA A C 1
ATOM 1544 O O . ALA A 1 199 ? -2.805 11.547 -5.762 1 80.69 199 ALA A O 1
ATOM 1545 N N . THR A 1 200 ? -2.43 13.625 -6.422 1 82.75 200 THR A N 1
ATOM 1546 C CA . THR A 1 200 ? -1.602 13.219 -7.555 1 82.75 200 THR A CA 1
ATOM 1547 C C . THR A 1 200 ? -0.32 12.547 -7.074 1 82.75 200 THR A C 1
ATOM 1549 O O . THR A 1 200 ? 0.038 11.469 -7.555 1 82.75 200 THR A O 1
ATOM 1552 N N . ARG A 1 201 ? 0.301 13.102 -6.086 1 79.31 201 ARG A N 1
ATOM 1553 C CA . ARG A 1 201 ? 1.515 12.516 -5.527 1 79.31 201 ARG A CA 1
ATOM 1554 C C . ARG A 1 201 ? 1.229 11.156 -4.906 1 79.31 201 ARG A C 1
ATOM 1556 O O . ARG A 1 201 ? 2.002 10.211 -5.09 1 79.31 201 ARG A O 1
ATOM 1563 N N . PHE A 1 202 ? 0.18 11.094 -4.316 1 79.75 202 PHE A N 1
ATOM 1564 C CA . PHE A 1 202 ? -0.215 9.844 -3.67 1 79.75 202 PHE A CA 1
ATOM 1565 C C . PHE A 1 202 ? -0.503 8.766 -4.707 1 79.75 202 PHE A C 1
ATOM 1567 O O . PHE A 1 202 ? 0.016 7.656 -4.613 1 79.75 202 PHE A O 1
ATOM 1574 N N . GLY A 1 203 ? -1.321 9.148 -5.641 1 83.31 203 GLY A N 1
ATOM 1575 C CA . GLY A 1 203 ? -1.703 8.195 -6.672 1 83.31 203 GLY A CA 1
ATOM 1576 C C . GLY A 1 203 ? -0.521 7.668 -7.461 1 83.31 203 GLY A C 1
ATOM 1577 O O . GLY A 1 203 ? -0.422 6.461 -7.707 1 83.31 203 GLY A O 1
ATOM 1578 N N . LEU A 1 204 ? 0.353 8.562 -7.758 1 79.62 204 LEU A N 1
ATOM 1579 C CA . LEU A 1 204 ? 1.531 8.156 -8.516 1 79.62 204 LEU A CA 1
ATOM 1580 C C . LEU A 1 204 ? 2.486 7.352 -7.637 1 79.62 204 LEU A C 1
ATOM 1582 O O . LEU A 1 204 ? 3.117 6.402 -8.109 1 79.62 204 LEU A O 1
ATOM 1586 N N . GLY A 1 205 ? 2.576 7.777 -6.395 1 80.06 205 GLY A N 1
ATOM 1587 C CA . GLY A 1 205 ? 3.463 7.09 -5.469 1 80.06 205 GLY A CA 1
ATOM 1588 C C . GLY A 1 205 ? 3.041 5.66 -5.191 1 80.06 205 GLY A C 1
ATOM 1589 O O . GLY A 1 205 ? 3.881 4.758 -5.141 1 80.06 205 GLY A O 1
ATOM 1590 N N . ILE A 1 206 ? 1.766 5.434 -5.156 1 88.62 206 ILE A N 1
ATOM 1591 C CA . ILE A 1 206 ? 1.296 4.109 -4.77 1 88.62 206 ILE A CA 1
ATOM 1592 C C . ILE A 1 206 ? 0.914 3.311 -6.016 1 88.62 206 ILE A C 1
ATOM 1594 O O . ILE A 1 206 ? 0.904 2.078 -5.992 1 88.62 206 ILE A O 1
ATOM 1598 N N . GLY A 1 207 ? 0.576 4.004 -7.125 1 93.5 207 GLY A N 1
ATOM 1599 C CA . GLY A 1 207 ? 0.105 3.365 -8.344 1 93.5 207 GLY A CA 1
ATOM 1600 C C . GLY A 1 207 ? 1.076 2.336 -8.891 1 93.5 207 GLY A C 1
ATOM 1601 O O . GLY A 1 207 ? 0.668 1.256 -9.32 1 93.5 207 GLY A O 1
ATOM 1602 N N . TRP A 1 208 ? 2.305 2.686 -8.945 1 92.94 208 TRP A N 1
ATOM 1603 C CA . TRP A 1 208 ? 3.26 1.755 -9.531 1 92.94 208 TRP A CA 1
ATOM 1604 C C . TRP A 1 208 ? 3.465 0.542 -8.633 1 92.94 208 TRP A C 1
ATOM 1606 O O . TRP A 1 208 ? 3.779 -0.55 -9.109 1 92.94 208 TRP A O 1
ATOM 1616 N N . LYS A 1 209 ? 3.311 0.7 -7.316 1 94.25 209 LYS A N 1
ATOM 1617 C CA . LYS A 1 209 ? 3.402 -0.427 -6.391 1 94.25 209 LYS A CA 1
ATOM 1618 C C . LYS A 1 209 ? 2.252 -1.407 -6.602 1 94.25 209 LYS A C 1
ATOM 1620 O O . LYS A 1 209 ? 2.432 -2.619 -6.473 1 94.25 209 LYS A O 1
ATOM 1625 N N . ILE A 1 210 ? 1.111 -0.869 -6.934 1 96.44 210 ILE A N 1
ATOM 1626 C CA . ILE A 1 210 ? -0.06 -1.696 -7.203 1 96.44 210 ILE A CA 1
ATOM 1627 C C . ILE A 1 210 ? 0.079 -2.359 -8.57 1 96.44 210 ILE A C 1
ATOM 1629 O O . ILE A 1 210 ? -0.327 -3.51 -8.75 1 96.44 210 ILE A O 1
ATOM 1633 N N . ALA A 1 211 ? 0.669 -1.604 -9.508 1 97.38 211 ALA A N 1
ATOM 1634 C CA . ALA A 1 211 ? 0.824 -2.117 -10.867 1 97.38 211 ALA A CA 1
ATOM 1635 C C . ALA A 1 211 ? 1.65 -3.4 -10.883 1 97.38 211 ALA A C 1
ATOM 1637 O O . ALA A 1 211 ? 1.326 -4.348 -11.602 1 97.38 211 ALA A O 1
ATOM 1638 N N . VAL A 1 212 ? 2.689 -3.438 -10.094 1 97.62 212 VAL A N 1
ATOM 1639 C CA . VAL A 1 212 ? 3.557 -4.609 -10.109 1 97.62 212 VAL A CA 1
ATOM 1640 C C . VAL A 1 212 ? 2.811 -5.812 -9.539 1 97.62 212 VAL A C 1
ATOM 1642 O O . VAL A 1 212 ? 3.041 -6.949 -9.953 1 97.62 212 VAL A O 1
ATOM 1645 N N . ILE A 1 213 ? 1.852 -5.586 -8.602 1 97.81 213 ILE A N 1
ATOM 1646 C CA . ILE A 1 213 ? 1.04 -6.66 -8.039 1 97.81 213 ILE A CA 1
ATOM 1647 C C . ILE A 1 213 ? 0.131 -7.242 -9.117 1 97.81 213 ILE A C 1
ATOM 1649 O O . ILE A 1 213 ? 0.071 -8.461 -9.305 1 97.81 213 ILE A O 1
ATOM 1653 N N . VAL A 1 214 ? -0.528 -6.375 -9.836 1 97.88 214 VAL A N 1
ATOM 1654 C CA . VAL A 1 214 ? -1.462 -6.785 -10.883 1 97.88 214 VAL A CA 1
ATOM 1655 C C . VAL A 1 214 ? -0.717 -7.566 -11.961 1 97.88 214 VAL A C 1
ATOM 1657 O O . VAL A 1 214 ? -1.208 -8.586 -12.445 1 97.88 214 VAL A O 1
ATOM 1660 N N . GLU A 1 215 ? 0.429 -7.102 -12.328 1 98.12 215 GLU A N 1
ATOM 1661 C CA . GLU A 1 215 ? 1.249 -7.742 -13.352 1 98.12 215 GLU A CA 1
ATOM 1662 C C . GLU A 1 215 ? 1.731 -9.117 -12.891 1 98.12 215 GLU A C 1
ATOM 1664 O O . GLU A 1 215 ? 1.794 -10.055 -13.68 1 98.12 215 GLU A O 1
ATOM 1669 N N . TRP A 1 216 ? 2.084 -9.195 -11.617 1 97.56 216 TRP A N 1
ATOM 1670 C CA . TRP A 1 216 ? 2.547 -10.445 -11.031 1 97.56 216 TRP A CA 1
ATOM 1671 C C . TRP A 1 216 ? 1.462 -11.516 -11.109 1 97.56 216 TRP A C 1
ATOM 1673 O O . TRP A 1 216 ? 1.751 -12.68 -11.375 1 97.56 216 TRP A O 1
ATOM 1683 N N . ILE A 1 217 ? 0.281 -11.094 -10.875 1 96.5 217 ILE A N 1
ATOM 1684 C CA . ILE A 1 217 ? -0.817 -12.055 -10.781 1 96.5 217 ILE A CA 1
ATOM 1685 C C . ILE A 1 217 ? -1.077 -12.664 -12.156 1 96.5 217 ILE A C 1
ATOM 1687 O O . ILE A 1 217 ? -1.333 -13.867 -12.273 1 96.5 217 ILE A O 1
ATOM 1691 N N . GLY A 1 218 ? -1.032 -11.734 -13.203 1 91.75 218 GLY A N 1
ATOM 1692 C CA . GLY A 1 218 ? -1.405 -12.5 -14.383 1 91.75 218 GLY A CA 1
ATOM 1693 C C . GLY A 1 218 ? -1.188 -11.742 -15.68 1 91.75 218 GLY A C 1
ATOM 1694 O O . GLY A 1 218 ? -1.641 -12.18 -16.734 1 91.75 218 GLY A O 1
ATOM 1695 N N . LEU A 1 219 ? -0.479 -10.734 -15.672 1 95.06 219 LEU A N 1
ATOM 1696 C CA . LEU A 1 219 ? -0.254 -10.07 -16.953 1 95.06 219 LEU A CA 1
ATOM 1697 C C . LEU A 1 219 ? 1.019 -10.578 -17.609 1 95.06 219 LEU A C 1
ATOM 1699 O O . LEU A 1 219 ? 1.946 -11.023 -16.938 1 95.06 219 LEU A O 1
ATOM 1703 N N . GLY A 1 220 ? 1.063 -10.555 -18.938 1 94.81 220 GLY A N 1
ATOM 1704 C CA . GLY A 1 220 ? 2.141 -11.172 -19.703 1 94.81 220 GLY A CA 1
ATOM 1705 C C . GLY A 1 220 ? 3.32 -10.242 -19.922 1 94.81 220 GLY A C 1
ATOM 1706 O O . GLY A 1 220 ? 4.254 -10.578 -20.656 1 94.81 220 GLY A O 1
ATOM 1707 N N . ASN A 1 221 ? 3.225 -9.086 -19.422 1 96.69 221 ASN A N 1
ATOM 1708 C CA . ASN A 1 221 ? 4.312 -8.109 -19.516 1 96.69 221 ASN A CA 1
ATOM 1709 C C . ASN A 1 221 ? 4.312 -7.16 -18.328 1 96.69 221 ASN A C 1
ATOM 1711 O O . ASN A 1 221 ? 3.387 -7.176 -17.516 1 96.69 221 ASN A O 1
ATOM 1715 N N . GLY A 1 222 ? 5.469 -6.395 -18.219 1 97.38 222 GLY A N 1
ATOM 1716 C CA . GLY A 1 222 ? 5.625 -5.465 -17.109 1 97.38 222 GLY A CA 1
ATOM 1717 C C . GLY A 1 222 ? 6.672 -5.906 -16.109 1 97.38 222 GLY A C 1
ATOM 1718 O O . GLY A 1 222 ? 7.117 -7.059 -16.141 1 97.38 222 GLY A O 1
ATOM 1719 N N . ILE A 1 223 ? 6.988 -5.07 -15.305 1 97.5 223 ILE A N 1
ATOM 1720 C CA . ILE A 1 223 ? 8.016 -5.32 -14.297 1 97.5 223 ILE A CA 1
ATOM 1721 C C . ILE A 1 223 ? 7.555 -6.422 -13.352 1 97.5 223 ILE A C 1
ATOM 1723 O O . ILE A 1 223 ? 8.336 -7.305 -12.984 1 97.5 223 ILE A O 1
ATOM 1727 N N . GLY A 1 224 ? 6.285 -6.395 -12.961 1 97.88 224 GLY A N 1
ATOM 1728 C CA . GLY A 1 224 ? 5.738 -7.422 -12.086 1 97.88 224 GLY A CA 1
ATOM 1729 C C . GLY A 1 224 ? 5.809 -8.812 -12.688 1 97.88 224 GLY A C 1
ATOM 1730 O O . GLY A 1 224 ? 6.059 -9.789 -11.984 1 97.88 224 GLY A O 1
ATOM 1731 N N . GLN A 1 225 ? 5.574 -8.898 -13.953 1 97.69 225 GLN A N 1
ATOM 1732 C CA . GLN A 1 225 ? 5.676 -10.18 -14.648 1 97.69 225 GLN A CA 1
ATOM 1733 C C . GLN A 1 225 ? 7.113 -10.695 -14.633 1 97.69 225 GLN A C 1
ATOM 1735 O O . GLN A 1 225 ? 7.34 -11.898 -14.484 1 97.69 225 GLN A O 1
ATOM 1740 N N . LYS A 1 226 ? 8 -9.812 -14.797 1 97.56 226 LYS A N 1
ATOM 1741 C CA . LYS A 1 226 ? 9.406 -10.219 -14.812 1 97.56 226 LYS A CA 1
ATOM 1742 C C . LYS A 1 226 ? 9.875 -10.633 -13.422 1 97.56 226 LYS A C 1
ATOM 1744 O O . LYS A 1 226 ? 10.711 -11.523 -13.281 1 97.56 226 LYS A O 1
ATOM 1749 N N . LEU A 1 227 ? 9.32 -9.977 -12.445 1 97.56 227 LEU A N 1
ATOM 1750 C CA . LEU A 1 227 ? 9.57 -10.438 -11.078 1 97.56 227 LEU A CA 1
ATOM 1751 C C . LEU A 1 227 ? 9.055 -11.859 -10.883 1 97.56 227 LEU A C 1
ATOM 1753 O O . LEU A 1 227 ? 9.734 -12.695 -10.289 1 97.56 227 LEU A O 1
ATOM 1757 N N . ARG A 1 228 ? 7.914 -12.133 -11.422 1 97.38 228 ARG A N 1
ATOM 1758 C CA . ARG A 1 228 ? 7.344 -13.469 -11.32 1 97.38 228 ARG A CA 1
ATOM 1759 C C . ARG A 1 228 ? 8.211 -14.484 -12.055 1 97.38 228 ARG A C 1
ATOM 1761 O O . ARG A 1 228 ? 8.461 -15.578 -11.539 1 97.38 228 ARG A O 1
ATOM 1768 N N . ASP A 1 229 ? 8.664 -14.102 -13.242 1 97 229 ASP A N 1
ATOM 1769 C CA . ASP A 1 229 ? 9.531 -14.992 -14.008 1 97 229 ASP A CA 1
ATOM 1770 C C . ASP A 1 229 ? 10.789 -15.352 -13.219 1 97 229 ASP A C 1
ATOM 1772 O O . ASP A 1 229 ? 11.188 -16.516 -13.172 1 97 229 ASP A O 1
ATOM 1776 N N . SER A 1 230 ? 11.391 -14.328 -12.68 1 96.44 230 SER A N 1
ATOM 1777 C CA . SER A 1 230 ? 12.609 -14.539 -11.898 1 96.44 230 SER A CA 1
ATOM 1778 C C . SER A 1 230 ? 12.344 -15.383 -10.664 1 96.44 230 SER A C 1
ATOM 1780 O O . SER A 1 230 ? 13.164 -16.219 -10.281 1 96.44 230 SER A O 1
ATOM 1782 N N . PHE A 1 231 ? 11.195 -15.188 -10.055 1 96.19 231 PHE A N 1
ATOM 1783 C CA . PHE A 1 231 ? 10.797 -15.961 -8.883 1 96.19 231 PHE A CA 1
ATOM 1784 C C . PHE A 1 231 ? 10.594 -17.438 -9.25 1 96.19 231 PHE A C 1
ATOM 1786 O O . PHE A 1 231 ? 11.039 -18.328 -8.523 1 96.19 231 PHE A O 1
ATOM 1793 N N . ASP A 1 232 ? 9.922 -17.625 -10.367 1 95.44 232 ASP A N 1
ATOM 1794 C CA . ASP A 1 232 ? 9.641 -18.984 -10.82 1 95.44 232 ASP A CA 1
ATOM 1795 C C . ASP A 1 232 ? 10.938 -19.734 -11.117 1 95.44 232 ASP A C 1
ATOM 1797 O O . ASP A 1 232 ? 10.992 -20.969 -10.992 1 95.44 232 ASP A O 1
ATOM 1801 N N . LEU A 1 233 ? 11.953 -19 -11.422 1 94.31 233 LEU A N 1
ATOM 1802 C CA . LEU A 1 233 ? 13.258 -19.594 -11.695 1 94.31 233 LEU A CA 1
ATOM 1803 C C . LEU A 1 233 ? 14.102 -19.641 -10.422 1 94.31 233 LEU A C 1
ATOM 1805 O O . LEU A 1 233 ? 15.266 -20.047 -10.469 1 94.31 233 LEU A O 1
ATOM 1809 N N . PHE A 1 234 ? 13.508 -19.094 -9.344 1 94.06 234 PHE A N 1
ATOM 1810 C CA . PHE A 1 234 ? 14.195 -19.016 -8.062 1 94.06 234 PHE A CA 1
ATOM 1811 C C . PHE A 1 234 ? 15.492 -18.234 -8.188 1 94.06 234 PHE A C 1
ATOM 1813 O O . PHE A 1 234 ? 16.484 -18.562 -7.539 1 94.06 234 PHE A O 1
ATOM 1820 N N . SER A 1 235 ? 15.523 -17.266 -9.07 1 94.06 235 SER A N 1
ATOM 1821 C CA . SER A 1 235 ? 16.688 -16.406 -9.273 1 94.06 235 SER A CA 1
ATOM 1822 C C . SER A 1 235 ? 16.594 -15.148 -8.414 1 94.06 235 SER A C 1
ATOM 1824 O O . SER A 1 235 ? 16 -14.156 -8.828 1 94.06 235 SER A O 1
ATOM 1826 N N . LEU A 1 236 ? 17.266 -15.234 -7.352 1 94.88 236 LEU A N 1
ATOM 1827 C CA . LEU A 1 236 ? 17.281 -14.07 -6.469 1 94.88 236 LEU A CA 1
ATOM 1828 C C . LEU A 1 236 ? 17.984 -12.891 -7.137 1 94.88 236 LEU A C 1
ATOM 1830 O O . LEU A 1 236 ? 17.562 -11.742 -6.984 1 94.88 236 LEU A O 1
ATOM 1834 N N . THR A 1 237 ? 19 -13.227 -7.871 1 95.06 237 THR A N 1
ATOM 1835 C CA . THR A 1 237 ? 19.719 -12.188 -8.594 1 95.06 237 THR A CA 1
ATOM 1836 C C . THR A 1 237 ? 18.797 -11.469 -9.57 1 95.06 237 THR A C 1
ATOM 1838 O O . THR A 1 237 ? 18.828 -10.234 -9.672 1 95.06 237 THR A O 1
ATOM 1841 N N . GLY A 1 238 ? 18 -12.273 -10.258 1 95.06 238 GLY A N 1
ATOM 1842 C CA . GLY A 1 238 ? 17.047 -11.695 -11.188 1 95.06 238 GLY A CA 1
ATOM 1843 C C . GLY A 1 238 ? 16.016 -10.805 -10.516 1 95.06 238 GLY A C 1
ATOM 1844 O O . GLY A 1 238 ? 15.742 -9.695 -10.977 1 95.06 238 GLY A O 1
ATOM 1845 N N . VAL A 1 239 ? 15.477 -11.312 -9.414 1 97.06 239 VAL A N 1
ATOM 1846 C CA . VAL A 1 239 ? 14.469 -10.555 -8.68 1 97.06 239 VAL A CA 1
ATOM 1847 C C . VAL A 1 239 ? 15.062 -9.234 -8.195 1 97.06 239 VAL A C 1
ATOM 1849 O O . VAL A 1 239 ? 14.453 -8.172 -8.359 1 97.06 239 VAL A O 1
ATOM 1852 N N . MET A 1 240 ? 16.234 -9.305 -7.621 1 96.62 240 MET A N 1
ATOM 1853 C CA . MET A 1 240 ? 16.875 -8.109 -7.074 1 96.62 240 MET A CA 1
ATOM 1854 C C . MET A 1 240 ? 17.266 -7.141 -8.188 1 96.62 240 MET A C 1
ATOM 1856 O O . MET A 1 240 ? 17.172 -5.926 -8.023 1 96.62 240 MET A O 1
ATOM 1860 N N . ALA A 1 241 ? 17.625 -7.652 -9.32 1 96 241 ALA A N 1
ATOM 1861 C CA . ALA A 1 241 ? 18.031 -6.809 -10.438 1 96 241 ALA A CA 1
ATOM 1862 C C . ALA A 1 241 ? 16.828 -6.07 -11.023 1 96 241 ALA A C 1
ATOM 1864 O O . ALA A 1 241 ? 16.906 -4.871 -11.297 1 96 241 ALA A O 1
ATOM 1865 N N . TRP A 1 242 ? 15.75 -6.785 -11.25 1 96.38 242 TRP A N 1
ATOM 1866 C CA . TRP A 1 242 ? 14.531 -6.152 -11.742 1 96.38 242 TRP A CA 1
ATOM 1867 C C . TRP A 1 242 ? 14 -5.125 -10.75 1 96.38 242 TRP A C 1
ATOM 1869 O O . TRP A 1 242 ? 13.578 -4.035 -11.141 1 96.38 242 TRP A O 1
ATOM 1879 N N . THR A 1 243 ? 14.086 -5.492 -9.469 1 96.19 243 THR A N 1
ATOM 1880 C CA . THR A 1 243 ? 13.656 -4.574 -8.422 1 96.19 243 THR A CA 1
ATOM 1881 C C . THR A 1 243 ? 14.508 -3.312 -8.414 1 96.19 243 THR A C 1
ATOM 1883 O O . THR A 1 243 ? 13.984 -2.199 -8.391 1 96.19 243 THR A O 1
ATOM 1886 N N . LEU A 1 244 ? 15.781 -3.502 -8.438 1 94.06 244 LEU A N 1
ATOM 1887 C CA . LEU A 1 244 ? 16.703 -2.369 -8.406 1 94.06 244 LEU A CA 1
ATOM 1888 C C . LEU A 1 244 ? 16.484 -1.466 -9.617 1 94.06 244 LEU A C 1
ATOM 1890 O O . LEU A 1 244 ? 16.453 -0.241 -9.477 1 94.06 244 LEU A O 1
ATOM 1894 N N . SER A 1 245 ? 16.359 -2.061 -10.797 1 93.5 245 SER A N 1
ATOM 1895 C CA . SER A 1 245 ? 16.141 -1.293 -12.016 1 93.5 245 SER A CA 1
ATOM 1896 C C . SER A 1 245 ? 14.852 -0.471 -11.914 1 93.5 245 SER A C 1
ATOM 1898 O O . SER A 1 245 ? 14.836 0.701 -12.297 1 93.5 245 SER A O 1
ATOM 1900 N N . PHE A 1 246 ? 13.859 -1.12 -11.414 1 92.94 246 PHE A N 1
ATOM 1901 C CA . PHE A 1 246 ? 12.555 -0.483 -11.281 1 92.94 246 PHE A CA 1
ATOM 1902 C C . PHE A 1 246 ? 12.609 0.656 -10.266 1 92.94 246 PHE A C 1
ATOM 1904 O O . PHE A 1 246 ? 12.117 1.754 -10.531 1 92.94 246 PHE A O 1
ATOM 1911 N N . VAL A 1 247 ? 13.234 0.469 -9.117 1 91.06 247 VAL A N 1
ATOM 1912 C CA . VAL A 1 247 ? 13.305 1.431 -8.023 1 91.06 247 VAL A CA 1
ATOM 1913 C C . VAL A 1 247 ? 14.125 2.645 -8.461 1 91.06 247 VAL A C 1
ATOM 1915 O O . VAL A 1 247 ? 13.789 3.781 -8.109 1 91.06 247 VAL A O 1
ATOM 1918 N N . LEU A 1 248 ? 15.188 2.436 -9.18 1 88.38 248 LEU A N 1
ATOM 1919 C CA . LEU A 1 248 ? 16.016 3.529 -9.664 1 88.38 248 LEU A CA 1
ATOM 1920 C C . LEU A 1 248 ? 15.219 4.461 -10.57 1 88.38 248 LEU A C 1
ATOM 1922 O O . LEU A 1 248 ? 15.305 5.684 -10.445 1 88.38 248 LEU A O 1
ATOM 1926 N N . VAL A 1 249 ? 14.422 3.857 -11.422 1 88.19 249 VAL A N 1
ATOM 1927 C CA . VAL A 1 249 ? 13.625 4.648 -12.344 1 88.19 249 VAL A CA 1
ATOM 1928 C C . VAL A 1 249 ? 12.523 5.383 -11.586 1 88.19 249 VAL A C 1
ATOM 1930 O O . VAL A 1 249 ? 12.305 6.578 -11.797 1 88.19 249 VAL A O 1
ATOM 1933 N N . MET A 1 250 ? 11.891 4.652 -10.703 1 87 250 MET A N 1
ATOM 1934 C CA . MET A 1 250 ? 10.773 5.254 -9.977 1 87 250 MET A CA 1
ATOM 1935 C C . MET A 1 250 ? 11.266 6.352 -9.039 1 87 250 MET A C 1
ATOM 1937 O O . MET A 1 250 ? 10.602 7.383 -8.891 1 87 250 MET A O 1
ATOM 1941 N N . ALA A 1 251 ? 12.375 6.125 -8.383 1 83.12 251 ALA A N 1
ATOM 1942 C CA . ALA A 1 251 ? 12.977 7.16 -7.547 1 83.12 251 ALA A CA 1
ATOM 1943 C C . ALA A 1 251 ? 13.352 8.383 -8.375 1 83.12 251 ALA A C 1
ATOM 1945 O O . ALA A 1 251 ? 13.156 9.523 -7.945 1 83.12 251 ALA A O 1
ATOM 1946 N N . GLY A 1 252 ? 13.883 8.156 -9.531 1 83.12 252 GLY A N 1
ATOM 1947 C CA . GLY A 1 252 ? 14.203 9.242 -10.445 1 83.12 252 GLY A CA 1
ATOM 1948 C C . GLY A 1 252 ? 12.984 10.039 -10.875 1 83.12 252 GLY A C 1
ATOM 1949 O O . GLY A 1 252 ? 13.023 11.273 -10.883 1 83.12 252 GLY A O 1
ATOM 1950 N N . LEU A 1 253 ? 11.945 9.359 -11.156 1 80.06 253 LEU A N 1
ATOM 1951 C CA . LEU A 1 253 ? 10.711 10.016 -11.57 1 80.06 253 LEU A CA 1
ATOM 1952 C C . LEU A 1 253 ? 10.117 10.82 -10.422 1 80.06 253 LEU A C 1
ATOM 1954 O O . LEU A 1 253 ? 9.602 11.922 -10.633 1 80.06 253 LEU A O 1
ATOM 1958 N N . GLU A 1 254 ? 10.172 10.234 -9.234 1 72.88 254 GLU A N 1
ATOM 1959 C CA . GLU A 1 254 ? 9.656 10.953 -8.07 1 72.88 254 GLU A CA 1
ATOM 1960 C C . GLU A 1 254 ? 10.461 12.227 -7.809 1 72.88 254 GLU A C 1
ATOM 1962 O O . GLU A 1 254 ? 9.891 13.266 -7.48 1 72.88 254 GLU A O 1
ATOM 1967 N N . PHE A 1 255 ? 11.711 12.141 -7.918 1 71 255 PHE A N 1
ATOM 1968 C CA . PHE A 1 255 ? 12.586 13.289 -7.707 1 71 255 PHE A CA 1
ATOM 1969 C C . PHE A 1 255 ? 12.352 14.352 -8.781 1 71 255 PHE A C 1
ATOM 1971 O O . PHE A 1 255 ? 12.344 15.547 -8.484 1 71 255 PHE A O 1
ATOM 1978 N N . LEU A 1 256 ? 12.148 13.922 -9.93 1 72.69 256 LEU A N 1
ATOM 1979 C CA . LEU A 1 256 ? 11.953 14.844 -11.039 1 72.69 256 LEU A CA 1
ATOM 1980 C C . LEU A 1 256 ? 10.57 15.477 -11 1 72.69 256 LEU A C 1
ATOM 1982 O O . LEU A 1 256 ? 10.414 16.672 -11.273 1 72.69 256 LEU A O 1
ATOM 1986 N N . LEU A 1 257 ? 9.562 14.664 -10.703 1 67.81 257 LEU A N 1
ATOM 1987 C CA . LEU A 1 257 ? 8.188 15.148 -10.664 1 67.81 257 LEU A CA 1
ATOM 1988 C C . LEU A 1 257 ? 7.949 16.016 -9.438 1 67.81 257 LEU A C 1
ATOM 1990 O O . LEU A 1 257 ? 7.297 17.062 -9.531 1 67.81 257 LEU A O 1
ATOM 1994 N N . ILE A 1 258 ? 8.367 15.539 -8.289 1 58.41 258 ILE A N 1
ATOM 1995 C CA . ILE A 1 258 ? 8.148 16.281 -7.055 1 58.41 258 ILE A CA 1
ATOM 1996 C C . ILE A 1 258 ? 8.844 17.625 -7.129 1 58.41 258 ILE A C 1
ATOM 1998 O O . ILE A 1 258 ? 8.258 18.656 -6.785 1 58.41 258 ILE A O 1
ATOM 2002 N N . LYS A 1 259 ? 10.094 17.562 -7.465 1 58 259 LYS A N 1
ATOM 2003 C CA . LYS A 1 259 ? 10.836 18.812 -7.531 1 58 259 LYS A CA 1
ATOM 2004 C C . LYS A 1 259 ? 10.188 19.781 -8.516 1 58 259 LYS A C 1
ATOM 2006 O O . LYS A 1 259 ? 10.109 20.984 -8.25 1 58 259 LYS A O 1
ATOM 2011 N N . ARG A 1 260 ? 9.695 19.375 -9.516 1 59.25 260 ARG A N 1
ATOM 2012 C CA . ARG A 1 260 ? 9.133 20.25 -10.539 1 59.25 260 ARG A CA 1
ATOM 2013 C C . ARG A 1 260 ? 7.754 20.75 -10.125 1 59.25 260 ARG A C 1
ATOM 2015 O O . ARG A 1 260 ? 7.422 21.922 -10.336 1 59.25 260 ARG A O 1
ATOM 2022 N N . ILE A 1 261 ? 6.996 19.859 -9.617 1 60.41 261 ILE A N 1
ATOM 2023 C CA . ILE A 1 261 ? 5.641 20.219 -9.219 1 60.41 261 ILE A CA 1
ATOM 2024 C C . ILE A 1 261 ? 5.695 21.203 -8.039 1 60.41 261 ILE A C 1
ATOM 2026 O O . ILE A 1 261 ? 4.957 22.188 -8.008 1 60.41 261 ILE A O 1
ATOM 2030 N N . GLU A 1 262 ? 6.504 20.828 -7.082 1 56.44 262 GLU A N 1
ATOM 2031 C CA . GLU A 1 262 ? 6.684 21.734 -5.945 1 56.44 262 GLU A CA 1
ATOM 2032 C C . GLU A 1 262 ? 7.168 23.109 -6.395 1 56.44 262 GLU A C 1
ATOM 2034 O O . GLU A 1 262 ? 6.699 24.125 -5.891 1 56.44 262 GLU A O 1
ATOM 2039 N N . ALA A 1 263 ? 8.078 23.141 -7.25 1 58.19 263 ALA A N 1
ATOM 2040 C CA . ALA A 1 263 ? 8.625 24.391 -7.758 1 58.19 263 ALA A CA 1
ATOM 2041 C C . ALA A 1 263 ? 7.543 25.219 -8.453 1 58.19 263 ALA A C 1
ATOM 2043 O O . ALA A 1 263 ? 7.52 26.438 -8.336 1 58.19 263 ALA A O 1
ATOM 2044 N N . HIS A 1 264 ? 6.68 24.531 -9.047 1 57.38 264 HIS A N 1
ATOM 2045 C CA . HIS A 1 264 ? 5.648 25.219 -9.82 1 57.38 264 HIS A CA 1
ATOM 2046 C C . HIS A 1 264 ? 4.488 25.656 -8.93 1 57.38 264 HIS A C 1
ATOM 2048 O O . HIS A 1 264 ? 3.895 26.703 -9.156 1 57.38 264 HIS A O 1
ATOM 2054 N N . LEU A 1 265 ? 4.113 24.844 -7.996 1 54.19 265 LEU A N 1
ATOM 2055 C CA . LEU A 1 265 ? 2.934 25.109 -7.184 1 54.19 265 LEU A CA 1
ATOM 2056 C C . LEU A 1 265 ? 3.264 26.078 -6.047 1 54.19 265 LEU A C 1
ATOM 2058 O O . LEU A 1 265 ? 2.395 26.828 -5.59 1 54.19 265 LEU A O 1
ATOM 2062 N N . THR A 1 266 ? 4.414 25.875 -5.414 1 50.78 266 THR A N 1
ATOM 2063 C CA . THR A 1 266 ? 4.781 26.781 -4.332 1 50.78 266 THR A CA 1
ATOM 2064 C C . THR A 1 266 ? 5.223 28.125 -4.883 1 50.78 266 THR A C 1
ATOM 2066 O O . THR A 1 266 ? 5.473 29.062 -4.121 1 50.78 266 THR A O 1
ATOM 2069 N N . ARG A 1 267 ? 5.41 28.219 -6.055 1 51.62 267 ARG A N 1
ATOM 2070 C CA . ARG A 1 267 ? 5.707 29.531 -6.617 1 51.62 267 ARG A CA 1
ATOM 2071 C C . ARG A 1 267 ? 4.602 30.516 -6.293 1 51.62 267 ARG A C 1
ATOM 2073 O O . ARG A 1 267 ? 4.852 31.734 -6.211 1 51.62 267 ARG A O 1
ATOM 2080 N N . TRP A 1 268 ? 3.443 29.906 -6.168 1 45.72 268 TRP A N 1
ATOM 2081 C CA . TRP A 1 268 ? 2.371 30.875 -5.949 1 45.72 268 TRP A CA 1
ATOM 2082 C C . TRP A 1 268 ? 2.252 31.234 -4.469 1 45.72 268 TRP A C 1
ATOM 2084 O O . TRP A 1 268 ? 1.511 32.156 -4.102 1 45.72 268 TRP A O 1
ATOM 2094 N N . GLN A 1 269 ? 2.721 30.312 -3.561 1 47.03 269 GLN A N 1
ATOM 2095 C CA . GLN A 1 269 ? 2.6 30.688 -2.154 1 47.03 269 GLN A CA 1
ATOM 2096 C C . GLN A 1 269 ? 3.633 31.734 -1.771 1 47.03 269 GLN A C 1
ATOM 2098 O O . GLN A 1 269 ? 4.828 31.562 -2.012 1 47.03 269 GLN A O 1
ATOM 2103 N N . PRO A 1 270 ? 3.33 32.969 -1.632 1 41.41 270 PRO A N 1
ATOM 2104 C CA . PRO A 1 270 ? 4.25 34.031 -1.245 1 41.41 270 PRO A CA 1
ATOM 2105 C C . PRO A 1 270 ? 5.16 33.656 -0.085 1 41.41 270 PRO A C 1
ATOM 2107 O O . PRO A 1 270 ? 4.738 32.906 0.817 1 41.41 270 PRO A O 1
ATOM 2110 N N . ASP A 1 271 ? 6.387 33.375 -0.263 1 42.06 271 ASP A N 1
ATOM 2111 C CA . ASP A 1 271 ? 7.363 33.188 0.809 1 42.06 271 ASP A CA 1
ATOM 2112 C C . ASP A 1 271 ? 6.961 34 2.051 1 42.06 271 ASP A C 1
ATOM 2114 O O . ASP A 1 271 ? 6.859 35.219 2.004 1 42.06 271 ASP A O 1
ATOM 2118 N N . GLU A 1 272 ? 6.086 33.438 2.824 1 39.56 272 GLU A N 1
ATOM 2119 C CA . GLU A 1 272 ? 5.758 34.125 4.066 1 39.56 272 GLU A CA 1
ATOM 2120 C C . GLU A 1 272 ? 6.992 34.781 4.68 1 39.56 272 GLU A C 1
ATOM 2122 O O . GLU A 1 272 ? 6.883 35.531 5.633 1 39.56 272 GLU A O 1
ATOM 2127 N N . MET A 1 273 ? 8.148 34.281 4.363 1 38.75 273 MET A N 1
ATOM 2128 C CA . MET A 1 273 ? 9.328 34.969 4.895 1 38.75 273 MET A CA 1
ATOM 2129 C C . MET A 1 273 ? 9.406 36.406 4.395 1 38.75 273 MET A C 1
ATOM 2131 O O . MET A 1 273 ? 9.984 37.25 5.051 1 38.75 273 MET A O 1
ATOM 2135 N N . ASN A 1 274 ? 8.812 36.531 3.238 1 39.34 274 ASN A N 1
ATOM 2136 C CA . ASN A 1 274 ? 8.984 37.875 2.717 1 39.34 274 ASN A CA 1
ATOM 2137 C C . ASN A 1 274 ? 7.961 38.844 3.314 1 39.34 274 ASN A C 1
ATOM 2139 O O . ASN A 1 274 ? 8.078 40.062 3.148 1 39.34 274 ASN A O 1
ATOM 2143 N N . GLN A 1 275 ? 6.883 38.375 3.865 1 39.75 275 GLN A N 1
ATOM 2144 C CA . GLN A 1 275 ? 5.953 39.312 4.465 1 39.75 275 GLN A CA 1
ATOM 2145 C C . GLN A 1 275 ? 6.441 39.781 5.832 1 39.75 275 GLN A C 1
ATOM 2147 O O . GLN A 1 275 ? 5.992 40.812 6.348 1 39.75 275 GLN A O 1
ATOM 2152 N N . THR A 1 276 ? 7.23 39.031 6.559 1 41 276 THR A N 1
ATOM 2153 C CA . THR A 1 276 ? 7.77 39.531 7.816 1 41 276 THR A CA 1
ATOM 2154 C C . THR A 1 276 ? 8.773 40.656 7.559 1 41 276 THR A C 1
ATOM 2156 O O . THR A 1 276 ? 9.008 41.5 8.422 1 41 276 THR A O 1
ATOM 2159 N N . SER A 1 277 ? 9.375 40.625 6.387 1 44.19 277 SER A N 1
ATOM 2160 C CA . SER A 1 277 ? 10.328 41.719 6.137 1 44.19 277 SER A CA 1
ATOM 2161 C C . SER A 1 277 ? 9.602 43.031 5.871 1 44.19 277 SER A C 1
ATOM 2163 O O . SER A 1 277 ? 10.141 44.094 6.137 1 44.19 277 SER A O 1
ATOM 2165 N N . LEU A 1 278 ? 8.336 42.906 5.328 1 43.69 278 LEU A N 1
ATOM 2166 C CA . LEU A 1 278 ? 7.684 44.156 5.012 1 43.69 278 LEU A CA 1
ATOM 2167 C C . LEU A 1 278 ? 7.086 44.781 6.262 1 43.69 278 LEU A C 1
ATOM 2169 O O . LEU A 1 278 ? 6.965 46.031 6.344 1 43.69 278 LEU A O 1
ATOM 2173 N N . LEU A 1 279 ? 6.727 44 7.254 1 42.59 279 LEU A N 1
ATOM 2174 C CA . LEU A 1 279 ? 6.152 44.656 8.422 1 42.59 279 LEU A CA 1
ATOM 2175 C C . LEU A 1 279 ? 7.246 45.219 9.312 1 42.59 279 LEU A C 1
ATOM 2177 O O . LEU A 1 279 ? 6.961 46 10.234 1 42.59 279 LEU A O 1
ATOM 2181 N N . GLN A 1 280 ? 8.492 44.781 9.164 1 41.22 280 GLN A N 1
ATOM 2182 C CA . GLN A 1 280 ? 9.547 45.375 9.984 1 41.22 280 GLN A CA 1
ATOM 2183 C C . GLN A 1 280 ? 10.172 46.562 9.289 1 41.22 280 GLN A C 1
ATOM 2185 O O . GLN A 1 280 ? 11.07 47.219 9.836 1 41.22 280 GLN A O 1
ATOM 2190 N N . SER A 1 281 ? 9.641 46.844 8.078 1 35.5 281 SER A N 1
ATOM 2191 C CA . SER A 1 281 ? 10.094 48.156 7.621 1 35.5 281 SER A CA 1
ATOM 2192 C C . SER A 1 281 ? 9.07 49.25 7.957 1 35.5 281 SER A C 1
ATOM 2194 O O . SER A 1 281 ? 7.859 49 7.922 1 35.5 281 SER A O 1
ATOM 2196 N N . MET B 1 1 ? -55.5 51.281 24.906 1 33.06 1 MET B N 1
ATOM 2197 C CA . MET B 1 1 ? -55.062 50.125 25.641 1 33.06 1 MET B CA 1
ATOM 2198 C C . MET B 1 1 ? -54.625 49 24.688 1 33.06 1 MET B C 1
ATOM 2200 O O . MET B 1 1 ? -55.469 48.25 24.203 1 33.06 1 MET B O 1
ATOM 2204 N N . SER B 1 2 ? -53.719 49.281 23.672 1 42.88 2 SER B N 1
ATOM 2205 C CA . SER B 1 2 ? -53.188 48.406 22.641 1 42.88 2 SER B CA 1
ATOM 2206 C C . SER B 1 2 ? -52.469 47.219 23.234 1 42.88 2 SER B C 1
ATOM 2208 O O . SER B 1 2 ? -51.562 47.375 24.047 1 42.88 2 SER B O 1
ATOM 2210 N N . GLY B 1 3 ? -53.125 46.031 23.375 1 42.78 3 GLY B N 1
ATOM 2211 C CA . GLY B 1 3 ? -52.688 44.781 23.938 1 42.78 3 GLY B CA 1
ATOM 2212 C C . GLY B 1 3 ? -51.406 44.25 23.281 1 42.78 3 GLY B C 1
ATOM 2213 O O . GLY B 1 3 ? -51.094 44.656 22.156 1 42.78 3 GLY B O 1
ATOM 2214 N N . PRO B 1 4 ? -50.406 43.781 24.141 1 49.88 4 PRO B N 1
ATOM 2215 C CA . PRO B 1 4 ? -49.062 43.344 23.719 1 49.88 4 PRO B CA 1
ATOM 2216 C C . PRO B 1 4 ? -49.125 42.25 22.672 1 49.88 4 PRO B C 1
ATOM 2218 O O . PRO B 1 4 ? -50.094 41.469 22.641 1 49.88 4 PRO B O 1
ATOM 2221 N N . GLU B 1 5 ? -48.656 42.469 21.438 1 47.38 5 GLU B N 1
ATOM 2222 C CA . GLU B 1 5 ? -48.5 41.5 20.359 1 47.38 5 GLU B CA 1
ATOM 2223 C C . GLU B 1 5 ? -47.812 40.219 20.859 1 47.38 5 GLU B C 1
ATOM 2225 O O . GLU B 1 5 ? -46.812 40.281 21.578 1 47.38 5 GLU B O 1
ATOM 2230 N N . PRO B 1 6 ? -48.531 39 20.906 1 48.88 6 PRO B N 1
ATOM 2231 C CA . PRO B 1 6 ? -47.969 37.75 21.359 1 48.88 6 PRO B CA 1
ATOM 2232 C C . PRO B 1 6 ? -46.656 37.406 20.641 1 48.88 6 PRO B C 1
ATOM 2234 O O . PRO B 1 6 ? -46.469 37.75 19.484 1 48.88 6 PRO B O 1
ATOM 2237 N N . ASN B 1 7 ? -45.562 37.312 21.406 1 45.97 7 ASN B N 1
ATOM 2238 C CA . ASN B 1 7 ? -44.219 36.875 21.016 1 45.97 7 ASN B CA 1
ATOM 2239 C C . ASN B 1 7 ? -44.281 35.531 20.266 1 45.97 7 ASN B C 1
ATOM 2241 O O . ASN B 1 7 ? -44.562 34.5 20.859 1 45.97 7 ASN B O 1
ATOM 2245 N N . ARG B 1 8 ? -44.688 35.438 19 1 47.41 8 ARG B N 1
ATOM 2246 C CA . ARG B 1 8 ? -44.781 34.281 18.109 1 47.41 8 ARG B CA 1
ATOM 2247 C C . ARG B 1 8 ? -43.438 33.531 18.031 1 47.41 8 ARG B C 1
ATOM 2249 O O . ARG B 1 8 ? -43.312 32.562 17.297 1 47.41 8 ARG B O 1
ATOM 2256 N N . ASP B 1 9 ? -42.344 34.094 18.609 1 44.38 9 ASP B N 1
ATOM 2257 C CA . ASP B 1 9 ? -41.125 33.406 18.25 1 44.38 9 ASP B CA 1
ATOM 2258 C C . ASP B 1 9 ? -40.969 32.094 19.016 1 44.38 9 ASP B C 1
ATOM 2260 O O . ASP B 1 9 ? -39.906 31.5 19.031 1 44.38 9 ASP B O 1
ATOM 2264 N N . SER B 1 10 ? -41.938 31.781 19.938 1 41.72 10 SER B N 1
ATOM 2265 C CA . SER B 1 10 ? -41.688 30.531 20.625 1 41.72 10 SER B CA 1
ATOM 2266 C C . SER B 1 10 ? -41.969 29.328 19.719 1 41.72 10 SER B C 1
ATOM 2268 O O . SER B 1 10 ? -42.875 28.547 19.953 1 41.72 10 SER B O 1
ATOM 2270 N N . VAL B 1 11 ? -42.125 29.5 18.469 1 46.53 11 VAL B N 1
ATOM 2271 C CA . VAL B 1 11 ? -42.219 28.234 17.75 1 46.53 11 VAL B CA 1
ATOM 2272 C C . VAL B 1 11 ? -41.156 27.266 18.219 1 46.53 11 VAL B C 1
ATOM 2274 O O . VAL B 1 11 ? -39.969 27.625 18.25 1 46.53 11 VAL B O 1
ATOM 2277 N N . GLY B 1 12 ? -41.438 26.172 18.891 1 42.09 12 GLY B N 1
ATOM 2278 C CA . GLY B 1 12 ? -40.781 25.062 19.562 1 42.09 12 GLY B CA 1
ATOM 2279 C C . GLY B 1 12 ? -39.719 24.406 18.719 1 42.09 12 GLY B C 1
ATOM 2280 O O . GLY B 1 12 ? -40 23.703 17.734 1 42.09 12 GLY B O 1
ATOM 2281 N N . ARG B 1 13 ? -38.5 25.016 18.5 1 53.25 13 ARG B N 1
ATOM 2282 C CA . ARG B 1 13 ? -37.375 24.219 18.031 1 53.25 13 ARG B CA 1
ATOM 2283 C C . ARG B 1 13 ? -37.438 22.812 18.656 1 53.25 13 ARG B C 1
ATOM 2285 O O . ARG B 1 13 ? -37.656 22.672 19.859 1 53.25 13 ARG B O 1
ATOM 2292 N N . PRO B 1 14 ? -37.938 21.875 17.828 1 54.03 14 PRO B N 1
ATOM 2293 C CA . PRO B 1 14 ? -37.906 20.562 18.469 1 54.03 14 PRO B CA 1
ATOM 2294 C C . PRO B 1 14 ? -36.75 20.391 19.453 1 54.03 14 PRO B C 1
ATOM 2296 O O . PRO B 1 14 ? -35.719 21.047 19.297 1 54.03 14 PRO B O 1
ATOM 2299 N N . PRO B 1 15 ? -36.969 19.734 20.578 1 53.09 15 PRO B N 1
ATOM 2300 C CA . PRO B 1 15 ? -35.938 19.609 21.594 1 53.09 15 PRO B CA 1
ATOM 2301 C C . PRO B 1 15 ? -34.625 19.062 21.016 1 53.09 15 PRO B C 1
ATOM 2303 O O . PRO B 1 15 ? -34.625 18.312 20.047 1 53.09 15 PRO B O 1
ATOM 2306 N N . GLY B 1 16 ? -33.469 19.625 21.375 1 51.69 16 GLY B N 1
ATOM 2307 C CA . GLY B 1 16 ? -32.094 19.359 20.969 1 51.69 16 GLY B CA 1
ATOM 2308 C C . GLY B 1 16 ? -31.781 17.875 20.828 1 51.69 16 GLY B C 1
ATOM 2309 O O . GLY B 1 16 ? -31.016 17.484 19.953 1 51.69 16 GLY B O 1
ATOM 2310 N N . TRP B 1 17 ? -32.469 17.094 21.703 1 55.06 17 TRP B N 1
ATOM 2311 C CA . TRP B 1 17 ? -32.219 15.648 21.656 1 55.06 17 TRP B CA 1
ATOM 2312 C C . TRP B 1 17 ? -32.875 15.031 20.406 1 55.06 17 TRP B C 1
ATOM 2314 O O . TRP B 1 17 ? -32.344 14.039 19.875 1 55.06 17 TRP B O 1
ATOM 2324 N N . LEU B 1 18 ? -34.062 15.445 19.969 1 49.75 18 LEU B N 1
ATOM 2325 C CA . LEU B 1 18 ? -34.719 14.93 18.766 1 49.75 18 LEU B CA 1
ATOM 2326 C C . LEU B 1 18 ? -33.906 15.273 17.516 1 49.75 18 LEU B C 1
ATOM 2328 O O . LEU B 1 18 ? -33.781 14.461 16.609 1 49.75 18 LEU B O 1
ATOM 2332 N N . ARG B 1 19 ? -33.344 16.5 17.5 1 54.59 19 ARG B N 1
ATOM 2333 C CA . ARG B 1 19 ? -32.469 16.891 16.375 1 54.59 19 ARG B CA 1
ATOM 2334 C C . ARG B 1 19 ? -31.234 16.031 16.312 1 54.59 19 ARG B C 1
ATOM 2336 O O . ARG B 1 19 ? -30.766 15.664 15.227 1 54.59 19 ARG B O 1
ATOM 2343 N N . ALA B 1 20 ? -30.766 15.75 17.531 1 55.53 20 ALA B N 1
ATOM 2344 C CA . ALA B 1 20 ? -29.594 14.883 17.609 1 55.53 20 ALA B CA 1
ATOM 2345 C C . ALA B 1 20 ? -29.938 13.461 17.156 1 55.53 20 ALA B C 1
ATOM 2347 O O . ALA B 1 20 ? -29.156 12.82 16.453 1 55.53 20 ALA B O 1
ATOM 2348 N N . LEU B 1 21 ? -31.062 12.859 17.578 1 50 21 LEU B N 1
ATOM 2349 C CA . LEU B 1 21 ? -31.516 11.531 17.172 1 50 21 LEU B CA 1
ATOM 2350 C C . LEU B 1 21 ? -31.797 11.492 15.664 1 50 21 LEU B C 1
ATOM 2352 O O . LEU B 1 21 ? -31.453 10.508 15 1 50 21 LEU B O 1
ATOM 2356 N N . THR B 1 22 ? -32.469 12.539 15.203 1 51.91 22 THR B N 1
ATOM 2357 C CA . THR B 1 22 ? -32.781 12.586 13.773 1 51.91 22 THR B CA 1
ATOM 2358 C C . THR B 1 22 ? -31.484 12.703 12.961 1 51.91 22 THR B C 1
ATOM 2360 O O . THR B 1 22 ? -31.391 12.148 11.867 1 51.91 22 THR B O 1
ATOM 2363 N N . ALA B 1 23 ? -30.594 13.445 13.609 1 57.78 23 ALA B N 1
ATOM 2364 C CA . ALA B 1 23 ? -29.312 13.594 12.945 1 57.78 23 ALA B CA 1
ATOM 2365 C C . ALA B 1 23 ? -28.547 12.266 12.938 1 57.78 23 ALA B C 1
ATOM 2367 O O . ALA B 1 23 ? -27.953 11.898 11.922 1 57.78 23 ALA B O 1
ATOM 2368 N N . ARG B 1 24 ? -28.531 11.586 14.047 1 59.28 24 ARG B N 1
ATOM 2369 C CA . ARG B 1 24 ? -27.859 10.297 14.164 1 59.28 24 ARG B CA 1
ATOM 2370 C C . ARG B 1 24 ? -28.547 9.242 13.289 1 59.28 24 ARG B C 1
ATOM 2372 O O . ARG B 1 24 ? -27.875 8.445 12.633 1 59.28 24 ARG B O 1
ATOM 2379 N N . TRP B 1 25 ? -29.875 9.172 13.375 1 56.88 25 TRP B N 1
ATOM 2380 C CA . TRP B 1 25 ? -30.641 8.227 12.555 1 56.88 25 TRP B CA 1
ATOM 2381 C C . TRP B 1 25 ? -30.406 8.492 11.07 1 56.88 25 TRP B C 1
ATOM 2383 O O . TRP B 1 25 ? -30.297 7.551 10.273 1 56.88 25 TRP B O 1
ATOM 2393 N N . SER B 1 26 ? -30.234 9.719 10.805 1 65.06 26 SER B N 1
ATOM 2394 C CA . SER B 1 26 ? -30 10.078 9.414 1 65.06 26 SER B CA 1
ATOM 2395 C C . SER B 1 26 ? -28.625 9.617 8.938 1 65.06 26 SER B C 1
ATOM 2397 O O . SER B 1 26 ? -28.484 9.141 7.805 1 65.06 26 SER B O 1
ATOM 2399 N N . THR B 1 27 ? -27.766 9.547 9.945 1 67.56 27 THR B N 1
ATOM 2400 C CA . THR B 1 27 ? -26.422 9.109 9.578 1 67.56 27 THR B CA 1
ATOM 2401 C C . THR B 1 27 ? -26.375 7.594 9.406 1 67.56 27 THR B C 1
ATOM 2403 O O . THR B 1 27 ? -25.812 7.094 8.43 1 67.56 27 THR B O 1
ATOM 2406 N N . VAL B 1 28 ? -27 6.91 10.328 1 70.62 28 VAL B N 1
ATOM 2407 C CA . VAL B 1 28 ? -27.047 5.453 1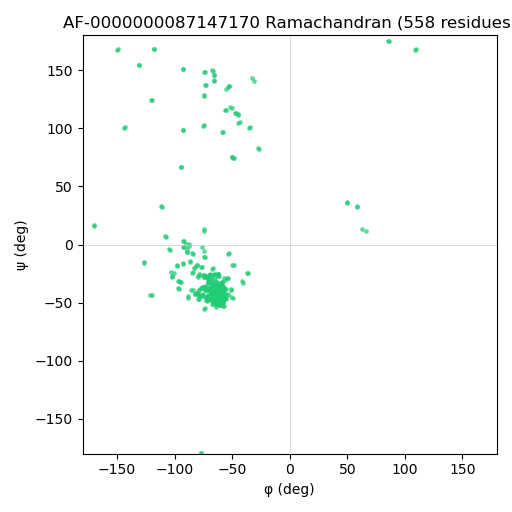0.266 1 70.62 28 VAL B CA 1
ATOM 2408 C C . VAL B 1 28 ? -27.875 5.008 9.07 1 70.62 28 VAL B C 1
ATOM 2410 O O . VAL B 1 28 ? -27.516 4.062 8.367 1 70.62 28 VAL B O 1
ATOM 2413 N N . ALA B 1 29 ? -28.906 5.727 8.883 1 75.94 29 ALA B N 1
ATOM 2414 C CA . ALA B 1 29 ? -29.797 5.398 7.762 1 75.94 29 ALA B CA 1
ATOM 2415 C C . ALA B 1 29 ? -29.094 5.621 6.426 1 75.94 29 ALA B C 1
ATOM 2417 O O . ALA B 1 29 ? -29.219 4.805 5.508 1 75.94 29 ALA B O 1
ATOM 2418 N N . THR B 1 30 ? -28.406 6.641 6.375 1 75.81 30 THR B N 1
ATOM 2419 C CA . THR B 1 30 ? -27.734 6.926 5.109 1 75.81 30 THR B CA 1
ATOM 2420 C C . THR B 1 30 ? -26.594 5.945 4.875 1 75.81 30 THR B C 1
ATOM 2422 O O . THR B 1 30 ? -26.359 5.508 3.746 1 75.81 30 THR B O 1
ATOM 2425 N N . ARG B 1 31 ? -25.922 5.598 5.91 1 76.25 31 ARG B N 1
ATOM 2426 C CA . ARG B 1 31 ? -24.859 4.59 5.785 1 76.25 31 ARG B CA 1
ATOM 2427 C C . ARG B 1 31 ? -25.453 3.232 5.414 1 76.25 31 ARG B C 1
ATOM 2429 O O . ARG B 1 31 ? -24.875 2.506 4.598 1 76.25 31 ARG B O 1
ATOM 2436 N N . GLY B 1 32 ? -26.5 2.924 6.098 1 78.44 32 GLY B N 1
ATOM 2437 C CA . GLY B 1 32 ? -27.203 1.702 5.746 1 78.44 32 GLY B CA 1
ATOM 2438 C C . GLY B 1 32 ? -27.688 1.685 4.309 1 78.44 32 GLY B C 1
ATOM 2439 O O . GLY B 1 32 ? -27.562 0.67 3.619 1 78.44 32 GLY B O 1
ATOM 2440 N N . LEU B 1 33 ? -28.188 2.822 3.865 1 83.31 33 LEU B N 1
ATOM 2441 C CA . LEU B 1 33 ? -28.641 2.941 2.482 1 83.31 33 LEU B CA 1
ATOM 2442 C C . LEU B 1 33 ? -27.484 2.77 1.512 1 83.31 33 LEU B C 1
ATOM 2444 O O . LEU B 1 33 ? -27.641 2.146 0.458 1 83.31 33 LEU B O 1
ATOM 2448 N N . SER B 1 34 ? -26.375 3.357 1.881 1 84.19 34 SER B N 1
ATOM 2449 C CA . SER B 1 34 ? -25.188 3.248 1.028 1 84.19 34 SER B CA 1
ATOM 2450 C C . SER B 1 34 ? -24.734 1.798 0.9 1 84.19 34 SER B C 1
ATOM 2452 O O . SER B 1 34 ? -24.359 1.355 -0.186 1 84.19 34 SER B O 1
ATOM 2454 N N . ALA B 1 35 ? -24.766 1.087 1.984 1 83.81 35 ALA B N 1
ATOM 2455 C CA . ALA B 1 35 ? -24.422 -0.333 1.956 1 83.81 35 ALA B CA 1
ATOM 2456 C C . ALA B 1 35 ? -25.391 -1.114 1.076 1 83.81 35 ALA B C 1
ATOM 2458 O O . ALA B 1 35 ? -24.969 -2.004 0.327 1 83.81 35 ALA B O 1
ATOM 2459 N N . LEU B 1 36 ? -26.656 -0.711 1.208 1 86.44 36 LEU B N 1
ATOM 2460 C CA . LEU B 1 36 ? -27.672 -1.354 0.394 1 86.44 36 LEU B CA 1
ATOM 2461 C C . LEU B 1 36 ? -27.469 -1.046 -1.085 1 86.44 36 LEU B C 1
ATOM 2463 O O . LEU B 1 36 ? -27.656 -1.916 -1.938 1 86.44 36 LEU B O 1
ATOM 2467 N N . VAL B 1 37 ? -27.094 0.157 -1.319 1 87.75 37 VAL B N 1
ATOM 2468 C CA . VAL B 1 37 ? -26.844 0.548 -2.701 1 87.75 37 VAL B CA 1
ATOM 2469 C C . VAL B 1 37 ? -25.625 -0.211 -3.234 1 87.75 37 VAL B C 1
ATOM 2471 O O . VAL B 1 37 ? -25.625 -0.663 -4.383 1 87.75 37 VAL B O 1
ATOM 2474 N N . LEU B 1 38 ? -24.625 -0.327 -2.408 1 86.31 38 LEU B N 1
ATOM 2475 C CA . LEU B 1 38 ? -23.438 -1.075 -2.814 1 86.31 38 LEU B CA 1
ATOM 2476 C C . LEU B 1 38 ? -23.797 -2.527 -3.117 1 86.31 38 LEU B C 1
ATOM 2478 O O . LEU B 1 38 ? -23.359 -3.078 -4.133 1 86.31 38 LEU B O 1
ATOM 2482 N N . LEU B 1 39 ? -24.594 -3.088 -2.25 1 87.38 39 LEU B N 1
ATOM 2483 C CA . LEU B 1 39 ? -25.031 -4.465 -2.449 1 87.38 39 LEU B CA 1
ATOM 2484 C C . LEU B 1 39 ? -25.938 -4.57 -3.676 1 87.38 39 LEU B C 1
ATOM 2486 O O . LEU B 1 39 ? -25.859 -5.555 -4.418 1 87.38 39 LEU B O 1
ATOM 2490 N N . GLY B 1 40 ? -26.797 -3.594 -3.779 1 88.62 40 GLY B N 1
ATOM 2491 C CA . GLY B 1 40 ? -27.672 -3.553 -4.949 1 88.62 40 GLY B CA 1
ATOM 2492 C C . GLY B 1 40 ? -26.906 -3.416 -6.25 1 88.62 40 GLY B C 1
ATOM 2493 O O . GLY B 1 40 ? -27.234 -4.078 -7.238 1 88.62 40 GLY B O 1
ATOM 2494 N N . LEU B 1 41 ? -25.922 -2.596 -6.223 1 87.88 41 LEU B N 1
ATOM 2495 C CA . LEU B 1 41 ? -25.078 -2.424 -7.402 1 87.88 41 LEU B CA 1
ATOM 2496 C C . LEU B 1 41 ? -24.328 -3.709 -7.727 1 87.88 41 LEU B C 1
ATOM 2498 O O . LEU B 1 41 ? -24.203 -4.078 -8.898 1 87.88 41 LEU B O 1
ATOM 2502 N N . TRP B 1 42 ? -23.875 -4.305 -6.715 1 89.19 42 TRP B N 1
ATOM 2503 C CA . TRP B 1 42 ? -23.219 -5.598 -6.883 1 89.19 42 TRP B CA 1
ATOM 2504 C C . TRP B 1 42 ? -24.172 -6.617 -7.496 1 89.19 42 TRP B C 1
ATOM 2506 O O . TRP B 1 42 ? -23.828 -7.273 -8.484 1 89.19 42 TRP B O 1
ATOM 2516 N N . TRP B 1 43 ? -25.312 -6.676 -6.965 1 89.62 43 TRP B N 1
ATOM 2517 C CA . TRP B 1 43 ? -26.328 -7.59 -7.469 1 89.62 43 TRP B CA 1
ATOM 2518 C C . TRP B 1 43 ? -26.688 -7.262 -8.914 1 89.62 43 TRP B C 1
ATOM 2520 O O . TRP B 1 43 ? -26.828 -8.164 -9.742 1 89.62 43 TRP B O 1
ATOM 2530 N N . PHE B 1 44 ? -26.797 -5.988 -9.188 1 89.38 44 PHE B N 1
ATOM 2531 C CA . PHE B 1 44 ? -27.172 -5.527 -10.516 1 89.38 44 PHE B CA 1
ATOM 2532 C C . PHE B 1 44 ? -26.094 -5.883 -11.539 1 89.38 44 PHE B C 1
ATOM 2534 O O . PHE B 1 44 ? -26.406 -6.367 -12.633 1 89.38 44 PHE B O 1
ATOM 2541 N N . VAL B 1 45 ? -24.844 -5.691 -11.211 1 86.81 45 VAL B N 1
ATOM 2542 C CA . VAL B 1 45 ? -23.75 -6.004 -12.117 1 86.81 45 VAL B CA 1
ATOM 2543 C C . VAL B 1 45 ? -23.672 -7.512 -12.352 1 86.81 45 VAL B C 1
ATOM 2545 O O . VAL B 1 45 ? -23.406 -7.957 -13.469 1 86.81 45 VAL B O 1
ATOM 2548 N N . ALA B 1 46 ? -23.969 -8.258 -11.328 1 89.69 46 ALA B N 1
ATOM 2549 C CA . ALA B 1 46 ? -23.906 -9.711 -11.406 1 89.69 46 ALA B CA 1
ATOM 2550 C C . ALA B 1 46 ? -24.938 -10.258 -12.383 1 89.69 46 ALA B C 1
ATOM 2552 O O . ALA B 1 46 ? -24.766 -11.336 -12.953 1 89.69 46 ALA B O 1
ATOM 2553 N N . LEU B 1 47 ? -26 -9.492 -12.57 1 88.38 47 LEU B N 1
ATOM 2554 C CA . LEU B 1 47 ? -27.078 -9.93 -13.453 1 88.38 47 LEU B CA 1
ATOM 2555 C C . LEU B 1 47 ? -26.594 -9.977 -14.898 1 88.38 47 LEU B C 1
ATOM 2557 O O . LEU B 1 47 ? -27.188 -10.688 -15.727 1 88.38 47 LEU B O 1
ATOM 2561 N N . PHE B 1 48 ? -25.547 -9.258 -15.195 1 87.62 48 PHE B N 1
ATOM 2562 C CA . PHE B 1 48 ? -25.078 -9.156 -16.578 1 87.62 48 PHE B CA 1
ATOM 2563 C C . PHE B 1 48 ? -24.031 -10.227 -16.875 1 87.62 48 PHE B C 1
ATOM 2565 O O . PHE B 1 48 ? -23.531 -10.32 -18 1 87.62 48 PHE B O 1
ATOM 2572 N N . PHE B 1 49 ? -23.781 -11.055 -15.914 1 87.31 49 PHE B N 1
ATOM 2573 C CA . PHE B 1 49 ? -22.766 -12.094 -16.078 1 87.31 49 PHE B CA 1
ATOM 2574 C C . PHE B 1 49 ? -23.312 -13.453 -15.648 1 87.31 49 PHE B C 1
ATOM 2576 O O . PHE B 1 49 ? -24.281 -13.531 -14.891 1 87.31 49 PHE B O 1
ATOM 2583 N N . GLU B 1 50 ? -22.719 -14.492 -16.234 1 88.56 50 GLU B N 1
ATOM 2584 C CA . GLU B 1 50 ? -23 -15.82 -15.711 1 88.56 50 GLU B CA 1
ATOM 2585 C C . GLU B 1 50 ? -22.469 -15.984 -14.289 1 88.56 50 GLU B C 1
ATOM 2587 O O . GLU B 1 50 ? -21.406 -15.469 -13.953 1 88.56 50 GLU B O 1
ATOM 2592 N N . PRO B 1 51 ? -23.234 -16.656 -13.484 1 84.56 51 PRO B N 1
ATOM 2593 C CA . PRO B 1 51 ? -22.844 -16.812 -12.078 1 84.56 51 PRO B CA 1
ATOM 2594 C C . PRO B 1 51 ? -21.438 -17.375 -11.906 1 84.56 51 PRO B C 1
ATOM 2596 O O . PRO B 1 51 ? -20.75 -17.047 -10.938 1 84.56 51 PRO B O 1
ATOM 2599 N N . ILE B 1 52 ? -21.016 -18.156 -12.859 1 81.25 52 ILE B N 1
ATOM 2600 C CA . ILE B 1 52 ? -19.703 -18.766 -12.758 1 81.25 52 ILE B CA 1
ATOM 2601 C C . ILE B 1 52 ? -18.625 -17.719 -13.031 1 81.25 52 ILE B C 1
ATOM 2603 O O . ILE B 1 52 ? -17.516 -17.781 -12.469 1 81.25 52 ILE B O 1
ATOM 2607 N N . VAL B 1 53 ? -18.984 -16.719 -13.773 1 81.75 53 VAL B N 1
ATOM 2608 C CA . VAL B 1 53 ? -18.031 -15.688 -14.156 1 81.75 53 VAL B CA 1
ATOM 2609 C C . VAL B 1 53 ? -18 -14.586 -13.102 1 81.75 53 VAL B C 1
ATOM 2611 O O . VAL B 1 53 ? -16.938 -14.117 -12.703 1 81.75 53 VAL B O 1
ATOM 2614 N N . PHE B 1 54 ? -19.188 -14.188 -12.672 1 90.5 54 PHE B N 1
ATOM 2615 C CA . PHE B 1 54 ? -19.297 -13.156 -11.648 1 90.5 54 PHE B CA 1
ATOM 2616 C C . PHE B 1 54 ? -20.469 -13.445 -10.719 1 90.5 54 PHE B C 1
ATOM 2618 O O . PHE B 1 54 ? -21.609 -13.062 -11.008 1 90.5 54 PHE B O 1
ATOM 2625 N N . PRO B 1 55 ? -20.141 -13.992 -9.562 1 92.12 55 PRO B N 1
ATOM 2626 C CA . PRO B 1 55 ? -21.219 -14.375 -8.656 1 92.12 55 PRO B CA 1
ATOM 2627 C C . PRO B 1 55 ? -21.875 -13.18 -7.977 1 92.12 55 PRO B C 1
ATOM 2629 O O . PRO B 1 55 ? -21.203 -12.172 -7.707 1 92.12 55 PRO B O 1
ATOM 2632 N N . GLY B 1 56 ? -23.125 -13.383 -7.742 1 91.81 56 GLY B N 1
ATOM 2633 C CA . GLY B 1 56 ? -23.844 -12.367 -6.996 1 91.81 56 GLY B CA 1
ATOM 2634 C C . GLY B 1 56 ? -23.562 -12.406 -5.504 1 91.81 56 GLY B C 1
ATOM 2635 O O . GLY B 1 56 ? -22.75 -13.211 -5.043 1 91.81 56 GLY B O 1
ATOM 2636 N N . PRO B 1 57 ? -24.203 -11.508 -4.84 1 93 57 PRO B N 1
ATOM 2637 C CA . PRO B 1 57 ? -23.953 -11.406 -3.4 1 93 57 PRO B CA 1
ATOM 2638 C C . PRO B 1 57 ? -24.406 -12.648 -2.635 1 93 57 PRO B C 1
ATOM 2640 O O . PRO B 1 57 ? -23.766 -13.047 -1.657 1 93 57 PRO B O 1
ATOM 2643 N N . TRP B 1 58 ? -25.344 -13.266 -3.152 1 90.94 58 TRP B N 1
ATOM 2644 C CA . TRP B 1 58 ? -25.922 -14.375 -2.396 1 90.94 58 TRP B CA 1
ATOM 2645 C C . TRP B 1 58 ? -24.984 -15.578 -2.4 1 90.94 58 TRP B C 1
ATOM 2647 O O . TRP B 1 58 ? -24.656 -16.109 -1.341 1 90.94 58 TRP B O 1
ATOM 2657 N N . PRO B 1 59 ? -24.594 -16.031 -3.5 1 93.06 59 PRO B N 1
ATOM 2658 C CA . PRO B 1 59 ? -23.656 -17.156 -3.486 1 93.06 59 PRO B CA 1
ATOM 2659 C C . PRO B 1 59 ? -22.391 -16.859 -2.691 1 93.06 59 PRO B C 1
ATOM 2661 O O . PRO B 1 59 ? -21.828 -17.75 -2.037 1 93.06 59 PRO B O 1
ATOM 2664 N N . VAL B 1 60 ? -21.906 -15.664 -2.787 1 94.81 60 VAL B N 1
ATOM 2665 C CA . VAL B 1 60 ? -20.688 -15.273 -2.072 1 94.81 60 VAL B CA 1
ATOM 2666 C C . VAL B 1 60 ? -20.953 -15.289 -0.568 1 94.81 60 VAL B C 1
ATOM 2668 O O . VAL B 1 60 ? -20.109 -15.734 0.21 1 94.81 60 VAL B O 1
ATOM 2671 N N . LEU B 1 61 ? -22.141 -14.852 -0.158 1 93.31 61 LEU B N 1
ATOM 2672 C CA . LEU B 1 61 ? -22.484 -14.859 1.257 1 93.31 61 LEU B CA 1
ATOM 2673 C C . LEU B 1 61 ? -22.609 -16.281 1.78 1 93.31 61 LEU B C 1
ATOM 2675 O O . LEU B 1 61 ? -22.188 -16.578 2.9 1 93.31 61 LEU B O 1
ATOM 2679 N N . LEU B 1 62 ? -23.141 -17.125 0.971 1 93.38 62 LEU B N 1
ATOM 2680 C CA . LEU B 1 62 ? -23.266 -18.531 1.349 1 93.38 62 LEU B CA 1
ATOM 2681 C C . LEU B 1 62 ? -21.891 -19.172 1.484 1 93.38 62 LEU B C 1
ATOM 2683 O O . LEU B 1 62 ? -21.641 -19.922 2.436 1 93.38 62 LEU B O 1
ATOM 2687 N N . GLU B 1 63 ? -21.078 -18.875 0.534 1 93.62 63 GLU B N 1
ATOM 2688 C CA . GLU B 1 63 ? -19.719 -19.406 0.587 1 93.62 63 GLU B CA 1
ATOM 2689 C C . GLU B 1 63 ? -18.953 -18.844 1.771 1 93.62 63 GLU B C 1
ATOM 2691 O O . GLU B 1 63 ? -18.125 -19.531 2.381 1 93.62 63 GLU B O 1
ATOM 2696 N N . THR B 1 64 ? -19.188 -17.625 2.039 1 94.56 64 THR B N 1
ATOM 2697 C CA . THR B 1 64 ? -18.578 -17 3.205 1 94.56 64 THR B CA 1
ATOM 2698 C C . THR B 1 64 ? -18.984 -17.734 4.484 1 94.56 64 THR B C 1
ATOM 2700 O O . THR B 1 64 ? -18.141 -18.016 5.336 1 94.56 64 THR B O 1
ATOM 2703 N N . GLY B 1 65 ? -20.219 -18.016 4.562 1 92.88 65 GLY B N 1
ATOM 2704 C CA . GLY B 1 65 ? -20.688 -18.812 5.691 1 92.88 65 GLY B CA 1
ATOM 2705 C C . GLY B 1 65 ? -20.062 -20.188 5.766 1 92.88 65 GLY B C 1
ATOM 2706 O O . GLY B 1 65 ? -19.703 -20.641 6.852 1 92.88 65 GLY B O 1
ATOM 2707 N N . HIS B 1 66 ? -19.906 -20.797 4.68 1 92.31 66 HIS B N 1
ATOM 2708 C CA . HIS B 1 66 ? -19.266 -22.109 4.605 1 92.31 66 HIS B CA 1
ATOM 2709 C C . HIS B 1 66 ? -17.812 -22.047 5.043 1 92.31 66 HIS B C 1
ATOM 2711 O O . HIS B 1 66 ? -17.344 -22.906 5.785 1 92.31 66 HIS B O 1
ATOM 2717 N N . ILE B 1 67 ? -17.125 -21.016 4.633 1 91.62 67 ILE B N 1
ATOM 2718 C CA . ILE B 1 67 ? -15.703 -20.844 4.938 1 91.62 67 ILE B CA 1
ATOM 2719 C C . ILE B 1 67 ? -15.523 -20.641 6.441 1 91.62 67 ILE B C 1
ATOM 2721 O O . ILE B 1 67 ? -14.648 -21.25 7.055 1 91.62 67 ILE B O 1
ATOM 2725 N N . ILE B 1 68 ? -16.375 -19.891 6.984 1 88.88 68 ILE B N 1
ATOM 2726 C CA . ILE B 1 68 ? -16.25 -19.562 8.398 1 88.88 68 ILE B CA 1
ATOM 2727 C C . ILE B 1 68 ? -16.547 -20.797 9.242 1 88.88 68 ILE B C 1
ATOM 2729 O O . ILE B 1 68 ? -15.914 -21.016 10.281 1 88.88 68 ILE B O 1
ATOM 2733 N N . ARG B 1 69 ? -17.344 -21.719 8.68 1 87.12 69 ARG B N 1
ATOM 2734 C CA . ARG B 1 69 ? -17.797 -22.859 9.453 1 87.12 69 ARG B CA 1
ATOM 2735 C C . ARG B 1 69 ? -16.922 -24.078 9.188 1 87.12 69 ARG B C 1
ATOM 2737 O O . ARG B 1 69 ? -16.656 -24.875 10.094 1 87.12 69 ARG B O 1
ATOM 2744 N N . ASN B 1 70 ? -16.359 -24.219 7.977 1 84.81 70 ASN B N 1
ATOM 2745 C CA . ASN B 1 70 ? -15.812 -25.5 7.586 1 84.81 70 ASN B CA 1
ATOM 2746 C C . ASN B 1 70 ? -14.367 -25.391 7.117 1 84.81 70 ASN B C 1
ATOM 2748 O O . ASN B 1 70 ? -13.656 -26.391 6.996 1 84.81 70 ASN B O 1
ATOM 2752 N N . GLU B 1 71 ? -13.852 -24.281 6.82 1 81.75 71 GLU B N 1
ATOM 2753 C CA . GLU B 1 71 ? -12.562 -24.172 6.148 1 81.75 71 GLU B CA 1
ATOM 2754 C C . GLU B 1 71 ? -11.508 -23.562 7.07 1 81.75 71 GLU B C 1
ATOM 2756 O O . GLU B 1 71 ? -10.586 -22.891 6.613 1 81.75 71 GLU B O 1
ATOM 2761 N N . ARG B 1 72 ? -11.625 -23.844 8.336 1 90.38 72 ARG B N 1
ATOM 2762 C CA . ARG B 1 72 ? -10.641 -23.391 9.312 1 90.38 72 ARG B CA 1
ATOM 2763 C C . ARG B 1 72 ? -10.359 -21.891 9.156 1 90.38 72 ARG B C 1
ATOM 2765 O O . ARG B 1 72 ? -9.195 -21.484 9.148 1 90.38 72 ARG B O 1
ATOM 2772 N N . PHE B 1 73 ? -11.383 -21.219 8.844 1 93.88 73 PHE B N 1
ATOM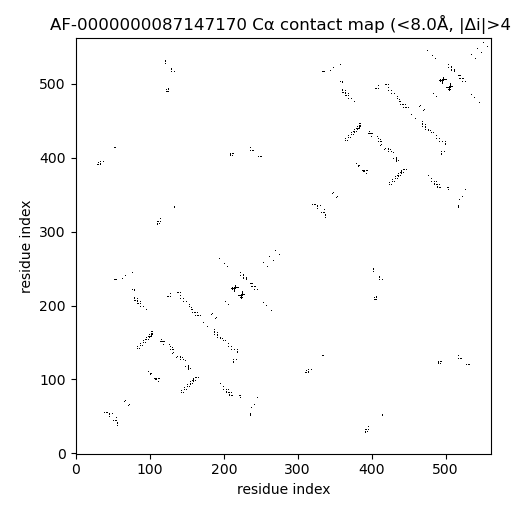 2773 C CA . PHE B 1 73 ? -11.25 -19.781 8.656 1 93.88 73 PHE B CA 1
ATOM 2774 C C . PHE B 1 73 ? -10.539 -19.141 9.844 1 93.88 73 PHE B C 1
ATOM 2776 O O . PHE B 1 73 ? -9.625 -18.344 9.664 1 93.88 73 PHE B O 1
ATOM 2783 N N . VAL B 1 74 ? -10.914 -19.5 11 1 92.38 74 VAL B N 1
ATOM 2784 C CA . VAL B 1 74 ? -10.367 -18.906 12.219 1 92.38 74 VAL B CA 1
ATOM 2785 C C . VAL B 1 74 ? -8.867 -19.203 12.312 1 92.38 74 VAL B C 1
ATOM 2787 O O . VAL B 1 74 ? -8.094 -18.344 12.742 1 92.38 74 VAL B O 1
ATOM 2790 N N . PHE B 1 75 ? -8.508 -20.344 11.906 1 95.12 75 PHE B N 1
ATOM 2791 C CA . PHE B 1 75 ? -7.098 -20.719 11.922 1 95.12 75 PHE B CA 1
ATOM 2792 C C . PHE B 1 75 ? -6.297 -19.828 10.969 1 95.12 75 PHE B C 1
ATOM 2794 O O . PHE B 1 75 ? -5.285 -19.25 11.367 1 95.12 75 PHE B O 1
ATOM 2801 N N . HIS B 1 76 ? -6.727 -19.75 9.719 1 96.62 76 HIS B N 1
ATOM 2802 C CA . HIS B 1 76 ? -6.02 -18.969 8.719 1 96.62 76 HIS B CA 1
ATOM 2803 C C . HIS B 1 76 ? -6.031 -17.484 9.078 1 96.62 76 HIS B C 1
ATOM 2805 O O . HIS B 1 76 ? -5.023 -16.797 8.906 1 96.62 76 HIS B O 1
ATOM 2811 N N . LEU B 1 77 ? -7.117 -17.062 9.625 1 95.38 77 LEU B N 1
ATOM 2812 C CA . LEU B 1 77 ? -7.207 -15.68 10.078 1 95.38 77 LEU B CA 1
ATOM 2813 C C . LEU B 1 77 ? -6.246 -15.422 11.234 1 95.38 77 LEU B C 1
ATOM 2815 O O . LEU B 1 77 ? -5.574 -14.391 11.266 1 95.38 77 LEU B O 1
ATOM 2819 N N . SER B 1 78 ? -6.227 -16.297 12.18 1 95.38 78 SER B N 1
ATOM 2820 C CA . SER B 1 78 ? -5.367 -16.141 13.344 1 95.38 78 SER B CA 1
ATOM 2821 C C . SER B 1 78 ? -3.895 -16.109 12.945 1 95.38 78 SER B C 1
ATOM 2823 O O . SER B 1 78 ? -3.094 -15.398 13.547 1 95.38 78 SER B O 1
ATOM 2825 N N . ARG B 1 79 ? -3.555 -16.906 11.953 1 96.69 79 ARG B N 1
ATOM 2826 C CA . ARG B 1 79 ? -2.178 -16.922 11.469 1 96.69 79 ARG B CA 1
ATOM 2827 C C . ARG B 1 79 ? -1.811 -15.586 10.828 1 96.69 79 ARG B C 1
ATOM 2829 O O . ARG B 1 79 ? -0.724 -15.055 11.062 1 96.69 79 ARG B O 1
ATOM 2836 N N . THR B 1 80 ? -2.725 -15.094 10.031 1 96.81 80 THR B N 1
ATOM 2837 C CA . THR B 1 80 ? -2.518 -13.781 9.438 1 96.81 80 THR B CA 1
ATOM 2838 C C . THR B 1 80 ? -2.4 -12.711 10.516 1 96.81 80 THR B C 1
ATOM 2840 O O . THR B 1 80 ? -1.48 -11.891 10.484 1 96.81 80 THR B O 1
ATOM 2843 N N . LEU B 1 81 ? -3.273 -12.75 11.508 1 94.31 81 LEU B N 1
ATOM 2844 C CA . LEU B 1 81 ? -3.273 -11.758 12.578 1 94.31 81 LEU B CA 1
ATOM 2845 C C . LEU B 1 81 ? -2 -11.859 13.414 1 94.31 81 LEU B C 1
ATOM 2847 O O . LEU B 1 81 ? -1.451 -10.844 13.844 1 94.31 81 LEU B O 1
ATOM 2851 N N . PHE B 1 82 ? -1.598 -13.016 13.609 1 95.56 82 PHE B N 1
ATOM 2852 C CA . PHE B 1 82 ? -0.378 -13.242 14.383 1 95.56 82 PHE B CA 1
ATOM 2853 C C . PHE B 1 82 ? 0.823 -12.609 13.68 1 95.56 82 PHE B C 1
ATOM 2855 O O . PHE B 1 82 ? 1.639 -11.945 14.32 1 95.56 82 PHE B O 1
ATOM 2862 N N . ARG B 1 83 ? 0.931 -12.805 12.445 1 96.56 83 ARG B N 1
ATOM 2863 C CA . ARG B 1 83 ? 2.023 -12.234 11.656 1 96.56 83 ARG B CA 1
ATOM 2864 C C . ARG B 1 83 ? 1.974 -10.711 11.672 1 96.56 83 ARG B C 1
ATOM 2866 O O . ARG B 1 83 ? 3.006 -10.055 11.812 1 96.56 83 ARG B O 1
ATOM 2873 N N . VAL B 1 84 ? 0.784 -10.211 11.57 1 94.62 84 VAL B N 1
ATOM 2874 C CA . VAL B 1 84 ? 0.608 -8.766 11.516 1 94.62 84 VAL B CA 1
ATOM 2875 C C . VAL B 1 84 ? 0.979 -8.148 12.859 1 94.62 84 VAL B C 1
ATOM 2877 O O . VAL B 1 84 ? 1.709 -7.152 12.914 1 94.62 84 VAL B O 1
ATOM 2880 N N . VAL B 1 85 ? 0.46 -8.719 13.922 1 93.31 85 VAL B N 1
ATOM 2881 C CA . VAL B 1 85 ? 0.724 -8.195 15.258 1 93.31 85 VAL B CA 1
ATOM 2882 C C . VAL B 1 85 ? 2.211 -8.328 15.578 1 93.31 85 VAL B C 1
ATOM 2884 O O . VAL B 1 85 ? 2.82 -7.395 16.109 1 93.31 85 VAL B O 1
ATOM 2887 N N . GLY B 1 86 ? 2.773 -9.469 15.281 1 95.25 86 GLY B N 1
ATOM 2888 C CA . GLY B 1 86 ? 4.203 -9.656 15.484 1 95.25 86 GLY B CA 1
ATOM 2889 C C . GLY B 1 86 ? 5.047 -8.648 14.727 1 95.25 86 GLY B C 1
ATOM 2890 O O . GLY B 1 86 ? 5.965 -8.055 15.289 1 95.25 86 GLY B O 1
ATOM 2891 N N . ALA B 1 87 ? 4.758 -8.5 13.477 1 97.19 87 ALA B N 1
ATOM 2892 C CA . ALA B 1 87 ? 5.496 -7.547 12.648 1 97.19 87 ALA B CA 1
ATOM 2893 C C . ALA B 1 87 ? 5.297 -6.117 13.148 1 97.19 87 ALA B C 1
ATOM 2895 O O . ALA B 1 87 ? 6.246 -5.328 13.18 1 97.19 87 ALA B O 1
ATOM 2896 N N . PHE B 1 88 ? 4.086 -5.84 13.562 1 94 88 PHE B N 1
ATOM 2897 C CA . PHE B 1 88 ? 3.742 -4.5 14.023 1 94 88 PHE B CA 1
ATOM 2898 C C . PHE B 1 88 ? 4.539 -4.137 15.273 1 94 88 PHE B C 1
ATOM 2900 O O . PHE B 1 88 ? 5.059 -3.023 15.383 1 94 88 PHE B O 1
ATOM 2907 N N . VAL B 1 89 ? 4.59 -5 16.203 1 94.88 89 VAL B N 1
ATOM 2908 C CA . VAL B 1 89 ? 5.297 -4.75 17.453 1 94.88 89 VAL B CA 1
ATOM 2909 C C . VAL B 1 89 ? 6.766 -4.438 17.156 1 94.88 89 VAL B C 1
ATOM 2911 O O . VAL B 1 89 ? 7.309 -3.453 17.672 1 94.88 89 VAL B O 1
ATOM 2914 N N . VAL B 1 90 ? 7.348 -5.199 16.344 1 97.12 90 VAL B N 1
ATOM 2915 C CA . VAL B 1 90 ? 8.75 -5 16 1 97.12 90 VAL B CA 1
ATOM 2916 C C . VAL B 1 90 ? 8.914 -3.693 15.227 1 97.12 90 VAL B C 1
ATOM 2918 O O . VAL B 1 90 ? 9.812 -2.902 15.516 1 97.12 90 VAL B O 1
ATOM 2921 N N . ALA B 1 91 ? 8.047 -3.441 14.258 1 97.12 91 ALA B N 1
ATOM 2922 C CA . ALA B 1 91 ? 8.109 -2.238 13.43 1 97.12 91 ALA B CA 1
ATOM 2923 C C . ALA B 1 91 ? 7.887 -0.983 14.273 1 97.12 91 ALA B C 1
ATOM 2925 O O . ALA B 1 91 ? 8.5 0.055 14.023 1 97.12 91 ALA B O 1
ATOM 2926 N N . LEU B 1 92 ? 6.949 -1.099 15.203 1 93.81 92 LEU B N 1
ATOM 2927 C CA . LEU B 1 92 ? 6.672 0.037 16.078 1 93.81 92 LEU B CA 1
ATOM 2928 C C . LEU B 1 92 ? 7.906 0.404 16.891 1 93.81 92 LEU B C 1
ATOM 2930 O O . LEU B 1 92 ? 8.227 1.586 17.047 1 93.81 92 LEU B O 1
ATOM 2934 N N . LEU B 1 93 ? 8.547 -0.57 17.422 1 95.31 93 LEU B N 1
ATOM 2935 C CA . LEU B 1 93 ? 9.758 -0.338 18.203 1 95.31 93 LEU B CA 1
ATOM 2936 C C . LEU B 1 93 ? 1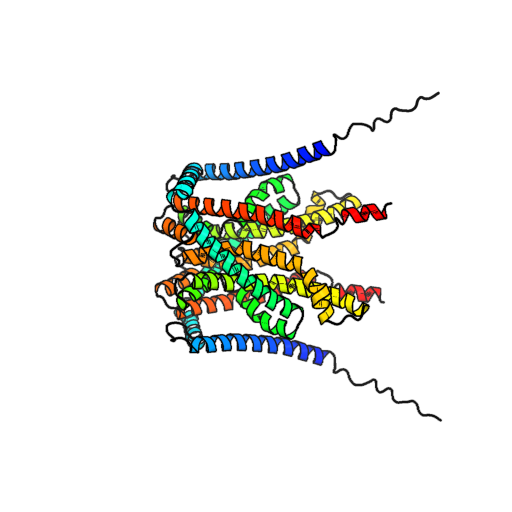0.852 0.274 17.328 1 95.31 93 LEU B C 1
ATOM 2938 O O . LEU B 1 93 ? 11.461 1.277 17.719 1 95.31 93 LEU B O 1
ATOM 2942 N N . LEU B 1 94 ? 11.078 -0.27 16.203 1 96.75 94 LEU B N 1
ATOM 2943 C CA . LEU B 1 94 ? 12.117 0.214 15.297 1 96.75 94 LEU B CA 1
ATOM 2944 C C . LEU B 1 94 ? 11.805 1.624 14.812 1 96.75 94 LEU B C 1
ATOM 2946 O O . LEU B 1 94 ? 12.672 2.502 14.828 1 96.75 94 LEU B O 1
ATOM 2950 N N . SER B 1 95 ? 10.578 1.81 14.32 1 96.31 95 SER B N 1
ATOM 2951 C CA . SER B 1 95 ? 10.188 3.102 13.766 1 96.31 95 SER B CA 1
ATOM 2952 C C . SER B 1 95 ? 10.219 4.191 14.836 1 96.31 95 SER B C 1
ATOM 2954 O O . SER B 1 95 ? 10.57 5.34 14.547 1 96.31 95 SER B O 1
ATOM 2956 N N . SER B 1 96 ? 9.781 3.824 16.047 1 92.69 96 SER B N 1
ATOM 2957 C CA . SER B 1 96 ? 9.836 4.785 17.141 1 92.69 96 SER B CA 1
ATOM 2958 C C . SER B 1 96 ? 11.273 5.188 17.453 1 92.69 96 SER B C 1
ATOM 2960 O O . SER B 1 96 ? 11.586 6.379 17.562 1 92.69 96 SER B O 1
ATOM 2962 N N . CYS B 1 97 ? 12.141 4.246 17.609 1 93.88 97 CYS B N 1
ATOM 2963 C CA . CYS B 1 97 ? 13.539 4.516 17.922 1 93.88 97 CYS B CA 1
ATOM 2964 C C . CYS B 1 97 ? 14.195 5.332 16.812 1 93.88 97 CYS B C 1
ATOM 2966 O O . CYS B 1 97 ? 14.773 6.387 17.078 1 93.88 97 CYS B O 1
ATOM 2968 N N . ILE B 1 98 ? 14.039 4.938 15.594 1 95.5 98 ILE B N 1
ATOM 2969 C CA . ILE B 1 98 ? 14.68 5.59 14.461 1 95.5 98 ILE B CA 1
ATOM 2970 C C . ILE B 1 98 ? 14.031 6.949 14.211 1 95.5 98 ILE B C 1
ATOM 2972 O O . ILE B 1 98 ? 14.727 7.945 13.977 1 95.5 98 ILE B O 1
ATOM 2976 N N . GLY B 1 99 ? 12.672 6.949 14.219 1 93.69 99 GLY B N 1
ATOM 2977 C CA . GLY B 1 99 ? 11.953 8.188 13.977 1 93.69 99 GLY B CA 1
ATOM 2978 C C . GLY B 1 99 ? 12.273 9.273 14.984 1 93.69 99 GLY B C 1
ATOM 2979 O O . GLY B 1 99 ? 12.469 10.43 14.617 1 93.69 99 GLY B O 1
ATOM 2980 N N . ILE B 1 100 ? 12.328 8.898 16.25 1 88.56 100 ILE B N 1
ATOM 2981 C CA . ILE B 1 100 ? 12.664 9.859 17.297 1 88.56 100 ILE B CA 1
ATOM 2982 C C . ILE B 1 100 ? 14.102 10.328 17.125 1 88.56 100 ILE B C 1
ATOM 2984 O O . ILE B 1 100 ? 14.383 11.531 17.203 1 88.56 100 ILE B O 1
ATOM 2988 N N . LEU B 1 101 ? 14.977 9.398 16.906 1 89.81 101 LEU B N 1
ATOM 2989 C CA . LEU B 1 101 ? 16.375 9.742 16.703 1 89.81 101 LEU B CA 1
ATOM 2990 C C . LEU B 1 101 ? 16.531 10.711 15.539 1 89.81 101 LEU B C 1
ATOM 2992 O O . LEU B 1 101 ? 17.328 11.656 15.617 1 89.81 101 LEU B O 1
ATOM 2996 N N . MET B 1 102 ? 15.82 10.508 14.453 1 91.44 102 MET B N 1
ATOM 2997 C CA . MET B 1 102 ? 15.867 11.367 13.273 1 91.44 102 MET B CA 1
ATOM 2998 C C . MET B 1 102 ? 15.297 12.75 13.578 1 91.44 102 MET B C 1
ATOM 3000 O O . MET B 1 102 ? 15.719 13.742 12.992 1 91.44 102 MET B O 1
ATOM 3004 N N . GLY B 1 103 ? 14.359 12.766 14.391 1 86.62 103 GLY B N 1
ATOM 3005 C CA . GLY B 1 103 ? 13.727 14.031 14.727 1 86.62 103 GLY B CA 1
ATOM 3006 C C . GLY B 1 103 ? 14.578 14.898 15.641 1 86.62 103 GLY B C 1
ATOM 3007 O O . GLY B 1 103 ? 14.461 16.125 15.617 1 86.62 103 GLY B O 1
ATOM 3008 N N . VAL B 1 104 ? 15.445 14.32 16.484 1 83.06 104 VAL B N 1
ATOM 3009 C CA . VAL B 1 104 ? 16.172 15.078 17.484 1 83.06 104 VAL B CA 1
ATOM 3010 C C . VAL B 1 104 ? 17.594 15.32 17.031 1 83.06 104 VAL B C 1
ATOM 3012 O O . VAL B 1 104 ? 18.266 16.25 17.484 1 83.06 104 VAL B O 1
ATOM 3015 N N . ASP B 1 105 ? 18.156 14.453 16.188 1 85.25 105 ASP B N 1
ATOM 3016 C CA . ASP B 1 105 ? 19.547 14.539 15.758 1 85.25 105 ASP B CA 1
ATOM 3017 C C . ASP B 1 105 ? 19.656 14.688 14.242 1 85.25 105 ASP B C 1
ATOM 3019 O O . ASP B 1 105 ? 19.25 13.797 13.492 1 85.25 105 ASP B O 1
ATOM 3023 N N . GLU B 1 106 ? 20.297 15.68 13.852 1 84.12 106 GLU B N 1
ATOM 3024 C CA . GLU B 1 106 ? 20.422 15.977 12.43 1 84.12 106 GLU B CA 1
ATOM 3025 C C . GLU B 1 106 ? 21.297 14.938 11.727 1 84.12 106 GLU B C 1
ATOM 3027 O O . GLU B 1 106 ? 21.062 14.609 10.562 1 84.12 106 GLU B O 1
ATOM 3032 N N . THR B 1 107 ? 22.328 14.555 12.391 1 83.44 107 THR B N 1
ATOM 3033 C CA . THR B 1 107 ? 23.188 13.547 11.812 1 83.44 107 THR B CA 1
ATOM 3034 C C . THR B 1 107 ? 22.422 12.242 11.586 1 83.44 107 THR B C 1
ATOM 3036 O O . THR B 1 107 ? 22.562 11.602 10.539 1 83.44 107 THR B O 1
ATOM 3039 N N . ALA B 1 108 ? 21.609 11.883 12.57 1 87.62 108 ALA B N 1
ATOM 3040 C CA . ALA B 1 108 ? 20.766 10.695 12.43 1 87.62 108 ALA B CA 1
ATOM 3041 C C . ALA B 1 108 ? 19.75 10.875 11.32 1 87.62 108 ALA B C 1
ATOM 3043 O O . ALA B 1 108 ? 19.453 9.93 10.578 1 87.62 108 ALA B O 1
ATOM 3044 N N . GLU B 1 109 ? 19.25 12.008 11.219 1 90.38 109 GLU B N 1
ATOM 3045 C CA . GLU B 1 109 ? 18.281 12.32 10.172 1 90.38 109 GLU B CA 1
ATOM 3046 C C . GLU B 1 109 ? 18.875 12.086 8.789 1 90.38 109 GLU B C 1
ATOM 3048 O O . GLU B 1 109 ? 18.281 11.375 7.965 1 90.38 109 GLU B O 1
ATOM 3053 N N . ARG B 1 110 ? 20.016 12.656 8.609 1 84.69 110 ARG B N 1
ATOM 3054 C CA . ARG B 1 110 ? 20.672 12.547 7.312 1 84.69 110 ARG B CA 1
ATOM 3055 C C . ARG B 1 110 ? 21.062 11.102 7.016 1 84.69 110 ARG B C 1
ATOM 3057 O O . ARG B 1 110 ? 20.969 10.656 5.871 1 84.69 110 ARG B O 1
ATOM 3064 N N . PHE B 1 111 ? 21.422 10.445 8.016 1 86.5 111 PHE B N 1
ATOM 3065 C CA . PHE B 1 111 ? 21.859 9.07 7.859 1 86.5 111 PHE B CA 1
ATOM 3066 C C . PHE B 1 111 ? 20.688 8.156 7.535 1 86.5 111 PHE B C 1
ATOM 3068 O O . PHE B 1 111 ? 20.734 7.387 6.57 1 86.5 111 PHE B O 1
ATOM 3075 N N . PHE B 1 112 ? 19.625 8.266 8.266 1 92.81 112 PHE B N 1
ATOM 3076 C CA . PHE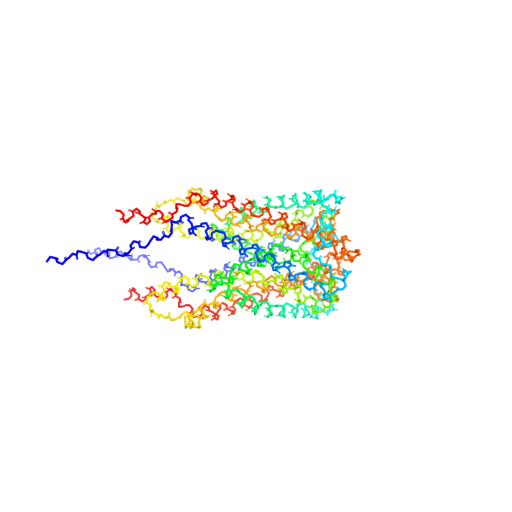 B 1 112 ? 18.516 7.316 8.148 1 92.81 112 PHE B CA 1
ATOM 3077 C C . PHE B 1 112 ? 17.547 7.738 7.047 1 92.81 112 PHE B C 1
ATOM 3079 O O . PHE B 1 112 ? 16.719 6.941 6.609 1 92.81 112 PHE B O 1
ATOM 3086 N N . GLU B 1 113 ? 17.641 8.922 6.605 1 90.56 113 GLU B N 1
ATOM 3087 C CA . GLU B 1 113 ? 16.75 9.438 5.562 1 90.56 113 GLU B CA 1
ATOM 3088 C C . GLU B 1 113 ? 16.828 8.578 4.301 1 90.56 113 GLU B C 1
ATOM 3090 O O . GLU B 1 113 ? 15.805 8.273 3.689 1 90.56 113 GLU B O 1
ATOM 3095 N N . THR B 1 114 ? 18.031 8.219 3.979 1 87.5 114 THR B N 1
ATOM 3096 C CA . THR B 1 114 ? 18.234 7.395 2.791 1 87.5 114 THR B CA 1
ATOM 3097 C C . THR B 1 114 ? 17.531 6.047 2.939 1 87.5 114 THR B C 1
ATOM 3099 O O . THR B 1 114 ? 16.891 5.566 2.002 1 87.5 114 THR B O 1
ATOM 3102 N N . PHE B 1 115 ? 17.625 5.445 4.062 1 91.12 115 PHE B N 1
ATOM 3103 C CA . PHE B 1 115 ? 17 4.152 4.324 1 91.12 115 PHE B CA 1
ATOM 3104 C C . PHE B 1 115 ? 15.477 4.258 4.262 1 91.12 115 PHE B C 1
ATOM 3106 O O . PHE B 1 115 ? 14.812 3.391 3.691 1 91.12 115 PHE B O 1
ATOM 3113 N N . VAL B 1 116 ? 15 5.324 4.863 1 92.56 116 VAL B N 1
ATOM 3114 C CA . VAL B 1 116 ? 13.555 5.539 4.891 1 92.56 116 VAL B CA 1
ATOM 3115 C C . VAL B 1 116 ? 13.039 5.781 3.473 1 92.56 116 VAL B C 1
ATOM 3117 O O . VAL B 1 116 ? 12.039 5.195 3.059 1 92.56 116 VAL B O 1
ATOM 3120 N N . LEU B 1 117 ? 13.773 6.531 2.691 1 86.94 117 LEU B N 1
ATOM 3121 C CA . LEU B 1 117 ? 13.359 6.863 1.332 1 86.94 117 LEU B CA 1
ATOM 3122 C C . LEU B 1 117 ? 13.375 5.629 0.439 1 86.94 117 LEU B C 1
ATOM 3124 O O . LEU B 1 117 ? 12.453 5.414 -0.347 1 86.94 117 LEU B O 1
ATOM 3128 N N . VAL B 1 118 ? 14.398 4.859 0.533 1 88.75 118 VAL B N 1
ATOM 3129 C CA . VAL B 1 118 ? 14.484 3.631 -0.248 1 88.75 118 VAL B CA 1
ATOM 3130 C C . VAL B 1 118 ? 13.352 2.688 0.15 1 88.75 118 VAL B C 1
ATOM 3132 O O . VAL B 1 118 ? 12.695 2.098 -0.712 1 88.75 118 VAL B O 1
ATOM 3135 N N . GLY B 1 119 ? 13.133 2.525 1.428 1 91.62 119 GLY B N 1
ATOM 3136 C CA . GLY B 1 119 ? 12.07 1.671 1.923 1 91.62 119 GLY B CA 1
ATOM 3137 C C . GLY B 1 119 ? 10.695 2.092 1.439 1 91.62 119 GLY B C 1
ATOM 3138 O O . GLY B 1 119 ? 9.828 1.247 1.202 1 91.62 119 GLY B O 1
ATOM 3139 N N . LEU B 1 120 ? 10.523 3.367 1.278 1 90.38 120 LEU B N 1
ATOM 3140 C CA . LEU B 1 120 ? 9.242 3.9 0.832 1 90.38 120 LEU B CA 1
ATOM 3141 C C . LEU B 1 120 ? 9.047 3.67 -0.664 1 90.38 120 LEU B C 1
ATOM 3143 O O . LEU B 1 120 ? 7.922 3.723 -1.164 1 90.38 120 LEU B O 1
ATOM 3147 N N . THR B 1 121 ? 10.148 3.426 -1.398 1 89.44 121 THR B N 1
ATOM 3148 C CA . THR B 1 121 ? 10.086 3.336 -2.854 1 89.44 121 THR B CA 1
ATOM 3149 C C . THR B 1 121 ? 9.938 1.885 -3.299 1 89.44 121 THR B C 1
ATOM 3151 O O . THR B 1 121 ? 9.297 1.606 -4.316 1 89.44 121 THR B O 1
ATOM 3154 N N . VAL B 1 122 ? 10.484 0.951 -2.588 1 94 122 VAL B N 1
ATOM 3155 C CA . VAL B 1 122 ? 10.469 -0.458 -2.967 1 94 122 VAL B CA 1
ATOM 3156 C C . VAL B 1 122 ? 9.086 -1.047 -2.736 1 94 122 VAL B C 1
ATOM 3158 O O . VAL B 1 122 ? 8.523 -0.928 -1.643 1 94 122 VAL B O 1
ATOM 3161 N N . PRO B 1 123 ? 8.523 -1.687 -3.723 1 95.38 123 PRO B N 1
ATOM 3162 C CA . PRO B 1 123 ? 7.207 -2.297 -3.547 1 95.38 123 PRO B CA 1
ATOM 3163 C C . PRO B 1 123 ? 7.219 -3.451 -2.549 1 95.38 123 PRO B C 1
ATOM 3165 O O . PRO B 1 123 ? 8.188 -4.211 -2.488 1 95.38 123 PRO B O 1
ATOM 3168 N N . ALA B 1 124 ? 6.133 -3.572 -1.842 1 96.69 124 ALA B N 1
ATOM 3169 C CA . ALA B 1 124 ? 5.98 -4.645 -0.862 1 96.69 124 ALA B CA 1
ATOM 3170 C C . ALA B 1 124 ? 6.129 -6.012 -1.52 1 96.69 124 ALA B C 1
ATOM 3172 O O . ALA B 1 124 ? 6.672 -6.941 -0.917 1 96.69 124 ALA B O 1
ATOM 3173 N N . LEU B 1 125 ? 5.656 -6.09 -2.713 1 97.88 125 LEU B N 1
ATOM 3174 C CA . LEU B 1 125 ? 5.754 -7.344 -3.447 1 97.88 125 LEU B CA 1
ATOM 3175 C C . LEU B 1 125 ? 7.211 -7.77 -3.609 1 97.88 125 LEU B C 1
ATOM 3177 O O . LEU B 1 125 ? 7.559 -8.922 -3.336 1 97.88 125 LEU B O 1
ATOM 3181 N N . ALA B 1 126 ? 8.062 -6.84 -4.035 1 97.5 126 ALA B N 1
ATOM 3182 C CA . ALA B 1 126 ? 9.477 -7.133 -4.258 1 97.5 126 ALA B CA 1
ATOM 3183 C C . ALA B 1 126 ? 10.164 -7.523 -2.955 1 97.5 126 ALA B C 1
ATOM 3185 O O . ALA B 1 126 ? 10.922 -8.492 -2.916 1 97.5 126 ALA B O 1
ATOM 3186 N N . VAL B 1 127 ? 9.883 -6.809 -1.915 1 97.06 127 VAL B N 1
ATOM 3187 C CA . VAL B 1 127 ? 10.461 -7.094 -0.61 1 97.06 127 VAL B CA 1
ATOM 3188 C C . VAL B 1 127 ? 10.055 -8.492 -0.157 1 97.06 127 VAL B C 1
ATOM 3190 O O . VAL B 1 127 ? 10.891 -9.266 0.327 1 97.06 127 VAL B O 1
ATOM 3193 N N . SER B 1 128 ? 8.805 -8.766 -0.324 1 97.88 128 SER B N 1
ATOM 3194 C CA . SER B 1 128 ? 8.281 -10.062 0.104 1 97.88 128 SER B CA 1
ATOM 3195 C C . SER B 1 128 ? 8.969 -11.211 -0.625 1 97.88 128 SER B C 1
ATOM 3197 O O . SER B 1 128 ? 9.375 -12.188 -0.002 1 97.88 128 SER B O 1
ATOM 3199 N N . ILE B 1 129 ? 9.109 -11.062 -1.938 1 97.69 129 ILE B N 1
ATOM 3200 C CA . ILE B 1 129 ? 9.758 -12.086 -2.746 1 97.69 129 ILE B CA 1
ATOM 3201 C C . ILE B 1 129 ? 11.195 -12.289 -2.271 1 97.69 129 ILE B C 1
ATOM 3203 O O . ILE B 1 129 ? 11.625 -13.422 -2.043 1 97.69 129 ILE B O 1
ATOM 3207 N N . ILE B 1 130 ? 11.891 -11.195 -2.121 1 96.06 130 ILE B N 1
ATOM 3208 C CA . ILE B 1 130 ? 13.305 -11.234 -1.77 1 96.06 130 ILE B CA 1
ATOM 3209 C C . ILE B 1 130 ? 13.484 -11.898 -0.408 1 96.06 130 ILE B C 1
ATOM 3211 O O . ILE B 1 130 ? 14.305 -12.812 -0.256 1 96.06 130 ILE B O 1
ATOM 3215 N N . VAL B 1 131 ? 12.719 -11.547 0.586 1 95.94 131 VAL B N 1
ATOM 3216 C CA . VAL B 1 131 ? 12.859 -12.062 1.943 1 95.94 131 VAL B CA 1
ATOM 3217 C C . VAL B 1 131 ? 12.516 -13.555 1.967 1 95.94 131 VAL B C 1
ATOM 3219 O O . VAL B 1 131 ? 13.227 -14.344 2.59 1 95.94 131 VAL B O 1
ATOM 3222 N N . LEU B 1 132 ? 11.484 -13.914 1.26 1 95.94 132 LEU B N 1
ATOM 3223 C CA . LEU B 1 132 ? 11.078 -15.312 1.245 1 95.94 132 LEU B CA 1
ATOM 3224 C C . LEU B 1 132 ? 12.109 -16.172 0.534 1 95.94 132 LEU B C 1
ATOM 3226 O O . LEU B 1 132 ? 12.383 -17.312 0.953 1 95.94 132 LEU B O 1
ATOM 3230 N N . LEU B 1 133 ? 12.688 -15.617 -0.512 1 94 133 LEU B N 1
ATOM 3231 C CA . LEU B 1 133 ? 13.711 -16.375 -1.229 1 94 133 LEU B CA 1
ATOM 3232 C C . LEU B 1 133 ? 14.984 -16.5 -0.399 1 94 133 LEU B C 1
ATOM 3234 O O . LEU B 1 133 ? 15.672 -17.516 -0.466 1 94 133 LEU B O 1
ATOM 3238 N N . VAL B 1 134 ? 15.281 -15.523 0.422 1 92.06 134 VAL B N 1
ATOM 3239 C CA . VAL B 1 134 ? 16.5 -15.5 1.217 1 92.06 134 VAL B CA 1
ATOM 3240 C C . VAL B 1 134 ? 16.328 -16.359 2.467 1 92.06 134 VAL B C 1
ATOM 3242 O O . VAL B 1 134 ? 17.188 -17.172 2.801 1 92.06 134 VAL B O 1
ATOM 3245 N N . MET B 1 135 ? 15.18 -16.266 3.1 1 92.94 135 MET B N 1
ATOM 3246 C CA . MET B 1 135 ? 14.992 -16.875 4.418 1 92.94 135 MET B CA 1
ATOM 3247 C C . MET B 1 135 ? 14.172 -18.156 4.324 1 92.94 135 MET B C 1
ATOM 3249 O O . MET B 1 135 ? 14.039 -18.891 5.305 1 92.94 135 MET B O 1
ATOM 3253 N N . GLY B 1 136 ? 13.719 -18.422 3.137 1 93.81 136 GLY B N 1
ATOM 3254 C CA . GLY B 1 136 ? 12.805 -19.547 2.979 1 93.81 136 GLY B CA 1
ATOM 3255 C C . GLY B 1 136 ? 11.352 -19.172 3.229 1 93.81 136 GLY B C 1
ATOM 3256 O O . GLY B 1 136 ? 11.055 -18.031 3.592 1 93.81 136 GLY B O 1
ATOM 3257 N N . PHE B 1 137 ? 10.484 -20.031 3.025 1 95.56 137 PHE B N 1
ATOM 3258 C CA . PHE B 1 137 ? 9.047 -19.812 3.133 1 95.56 137 PHE B CA 1
ATOM 3259 C C . PHE B 1 137 ? 8.547 -20.203 4.52 1 95.56 137 PHE B C 1
ATOM 3261 O O . PHE B 1 137 ? 7.754 -21.125 4.656 1 95.56 137 PHE B O 1
ATOM 3268 N N . THR B 1 138 ? 9.031 -19.391 5.535 1 96.31 138 THR B N 1
ATOM 3269 C CA . THR B 1 138 ? 8.766 -19.688 6.938 1 96.31 138 THR B CA 1
ATOM 3270 C C . THR B 1 138 ? 7.969 -18.562 7.586 1 96.31 138 THR B C 1
ATOM 3272 O O . THR B 1 138 ? 7.793 -17.5 6.988 1 96.31 138 THR B O 1
ATOM 3275 N N . GLU B 1 139 ? 7.496 -18.875 8.773 1 96.44 139 GLU B N 1
ATOM 3276 C CA . GLU B 1 139 ? 6.758 -17.875 9.555 1 96.44 139 GLU B CA 1
ATOM 3277 C C . GLU B 1 139 ? 7.613 -16.656 9.844 1 96.44 139 GLU B C 1
ATOM 3279 O O . GLU B 1 139 ? 7.145 -15.523 9.734 1 96.44 139 GLU B O 1
ATOM 3284 N N . VAL B 1 140 ? 8.805 -16.875 10.195 1 97.06 140 VAL B N 1
ATOM 3285 C CA . VAL B 1 140 ? 9.719 -15.789 10.539 1 97.06 140 VAL B CA 1
ATOM 3286 C C . VAL B 1 140 ? 9.969 -14.922 9.305 1 97.06 140 VAL B C 1
ATOM 3288 O O . VAL B 1 140 ? 10.016 -13.688 9.406 1 97.06 140 VAL B O 1
ATOM 3291 N N . ALA B 1 141 ? 10.109 -15.57 8.141 1 97 141 ALA B N 1
ATOM 3292 C CA . ALA B 1 141 ? 10.328 -14.836 6.898 1 97 141 ALA B CA 1
ATOM 3293 C C . ALA B 1 141 ? 9.148 -13.914 6.594 1 97 141 ALA B C 1
ATOM 3295 O O . ALA B 1 141 ? 9.328 -12.781 6.156 1 97 141 ALA B O 1
ATOM 3296 N N . GLY B 1 142 ? 7.949 -14.477 6.844 1 97.69 142 GLY B N 1
ATOM 3297 C CA . GLY B 1 142 ? 6.762 -13.664 6.641 1 97.69 142 GLY B CA 1
ATOM 3298 C C . GLY B 1 142 ? 6.719 -12.43 7.523 1 97.69 142 GLY B C 1
ATOM 3299 O O . GLY B 1 142 ? 6.434 -11.328 7.051 1 97.69 142 GLY B O 1
ATOM 3300 N N . ILE B 1 143 ? 7.062 -12.586 8.758 1 98.12 143 ILE B N 1
ATOM 3301 C CA . ILE B 1 143 ? 7.047 -11.492 9.719 1 98.12 143 ILE B CA 1
ATOM 3302 C C . ILE B 1 143 ? 8.109 -10.461 9.352 1 98.12 143 ILE B C 1
ATOM 3304 O O . ILE B 1 143 ? 7.844 -9.258 9.344 1 98.12 143 ILE B O 1
ATOM 3308 N N . VAL B 1 144 ? 9.273 -10.93 8.992 1 97.88 144 VAL B N 1
ATOM 3309 C CA . VAL B 1 144 ? 10.383 -10.047 8.641 1 97.88 144 VAL B CA 1
ATOM 3310 C C . VAL B 1 144 ? 10.016 -9.211 7.418 1 97.88 144 VAL B C 1
ATOM 3312 O O . VAL B 1 144 ? 10.289 -8.016 7.371 1 97.88 144 VAL B O 1
ATOM 3315 N N . ALA B 1 145 ? 9.398 -9.836 6.418 1 97.88 145 ALA B N 1
ATOM 3316 C CA . ALA B 1 145 ? 8.977 -9.125 5.215 1 97.88 145 ALA B CA 1
ATOM 3317 C C . ALA B 1 145 ? 8.023 -7.98 5.559 1 97.88 145 ALA B C 1
ATOM 3319 O O . ALA B 1 145 ? 8.195 -6.855 5.086 1 97.88 145 ALA B O 1
ATOM 3320 N N . ILE B 1 146 ? 7.066 -8.273 6.402 1 98 146 ILE B N 1
ATOM 3321 C CA . ILE B 1 146 ? 6.078 -7.27 6.793 1 98 146 ILE B CA 1
ATOM 3322 C C . ILE B 1 146 ? 6.762 -6.145 7.566 1 98 146 ILE B C 1
ATOM 3324 O O . ILE B 1 146 ? 6.484 -4.969 7.336 1 98 146 ILE B O 1
ATOM 3328 N N . VAL B 1 147 ? 7.676 -6.477 8.453 1 98 147 VAL B N 1
ATOM 3329 C CA . VAL B 1 147 ? 8.398 -5.492 9.25 1 98 147 VAL B CA 1
ATOM 3330 C C . VAL B 1 147 ? 9.133 -4.523 8.328 1 98 147 VAL B C 1
ATOM 3332 O O . VAL B 1 147 ? 9.047 -3.305 8.492 1 98 147 VAL B O 1
ATOM 3335 N N . ILE B 1 148 ? 9.797 -5.062 7.363 1 97.38 148 ILE B N 1
ATOM 3336 C CA . ILE B 1 148 ? 10.625 -4.262 6.469 1 97.38 148 ILE B CA 1
ATOM 3337 C C . ILE B 1 148 ? 9.742 -3.287 5.688 1 97.38 148 ILE B C 1
ATOM 3339 O O . ILE B 1 148 ? 10.141 -2.143 5.449 1 97.38 148 ILE B O 1
ATOM 3343 N N . VAL B 1 149 ? 8.578 -3.721 5.348 1 96.69 149 VAL B N 1
ATOM 3344 C CA . VAL B 1 149 ? 7.707 -2.926 4.484 1 96.69 149 VAL B CA 1
ATOM 3345 C C . VAL B 1 149 ? 7.035 -1.824 5.305 1 96.69 149 VAL B C 1
ATOM 3347 O O . VAL B 1 149 ? 6.93 -0.683 4.848 1 96.69 149 VAL B O 1
ATOM 3350 N N . ILE B 1 150 ? 6.609 -2.07 6.539 1 96.31 150 ILE B N 1
ATOM 3351 C CA . ILE B 1 150 ? 5.766 -1.112 7.242 1 96.31 150 ILE B CA 1
ATOM 3352 C C . ILE B 1 150 ? 6.637 -0.171 8.07 1 96.31 150 ILE B C 1
ATOM 3354 O O . ILE B 1 150 ? 6.18 0.896 8.492 1 96.31 150 ILE B O 1
ATOM 3358 N N . THR B 1 151 ? 7.898 -0.483 8.336 1 97.31 151 THR B N 1
ATOM 3359 C CA . THR B 1 151 ? 8.766 0.302 9.203 1 97.31 151 THR B CA 1
ATOM 3360 C C . THR B 1 151 ? 9.047 1.673 8.594 1 97.31 151 THR B C 1
ATOM 3362 O O . THR B 1 151 ? 8.93 2.695 9.281 1 97.31 151 THR B O 1
ATOM 3365 N N . PRO B 1 152 ? 9.328 1.776 7.312 1 95.19 152 PRO B N 1
ATOM 3366 C CA . PRO B 1 152 ? 9.695 3.086 6.766 1 95.19 152 PRO B CA 1
ATOM 3367 C C . PRO B 1 152 ? 8.555 4.098 6.855 1 95.19 152 PRO B C 1
ATOM 3369 O O . PRO B 1 152 ? 8.75 5.207 7.363 1 95.19 152 PRO B O 1
ATOM 3372 N N . PRO B 1 153 ? 7.363 3.781 6.391 1 92.06 153 PRO B N 1
ATOM 3373 C CA . PRO B 1 153 ? 6.297 4.773 6.531 1 92.06 153 PRO B CA 1
ATOM 3374 C C . PRO B 1 153 ? 5.969 5.086 7.988 1 92.06 153 PRO B C 1
ATOM 3376 O O . PRO B 1 153 ? 5.625 6.223 8.32 1 92.06 153 PRO B O 1
ATOM 3379 N N . MET B 1 154 ? 6.02 4.102 8.82 1 93.94 154 MET B N 1
ATOM 3380 C CA . MET B 1 154 ? 5.812 4.359 10.242 1 93.94 154 MET B CA 1
ATOM 3381 C C . MET B 1 154 ? 6.895 5.289 10.789 1 93.94 154 MET B C 1
ATOM 3383 O O . MET B 1 154 ? 6.609 6.164 11.609 1 93.94 154 MET B O 1
ATOM 3387 N N . THR B 1 155 ? 8.133 5.078 10.375 1 95.5 155 THR B N 1
ATOM 3388 C CA . THR B 1 155 ? 9.242 5.941 10.773 1 95.5 155 THR B CA 1
ATOM 3389 C C . THR B 1 155 ? 9 7.379 10.32 1 95.5 155 THR B C 1
ATOM 3391 O O . THR B 1 155 ? 9.242 8.32 11.07 1 95.5 155 THR B O 1
ATOM 3394 N N . GLU B 1 156 ? 8.547 7.477 9.109 1 91.38 156 GLU B N 1
ATOM 3395 C CA . GLU B 1 156 ? 8.258 8.805 8.578 1 91.38 156 GLU B CA 1
ATOM 3396 C C . GLU B 1 156 ? 7.246 9.539 9.445 1 91.38 156 GLU B C 1
ATOM 3398 O O . GLU B 1 156 ? 7.402 10.734 9.719 1 91.38 156 GLU B O 1
ATOM 3403 N N . ASN B 1 157 ? 6.23 8.875 9.906 1 89.06 157 ASN B N 1
ATOM 3404 C CA . ASN B 1 157 ? 5.211 9.477 10.758 1 89.06 157 ASN B CA 1
ATOM 3405 C C . ASN B 1 157 ? 5.797 9.945 12.086 1 89.06 157 ASN B C 1
ATOM 3407 O O . ASN B 1 157 ? 5.531 11.07 12.523 1 89.06 157 ASN B O 1
ATOM 3411 N N . VAL B 1 158 ? 6.582 9.125 12.688 1 90.06 158 VAL B N 1
ATOM 3412 C CA . VAL B 1 158 ? 7.188 9.453 13.969 1 90.06 158 VAL B CA 1
ATOM 3413 C C . VAL B 1 158 ? 8.211 10.578 13.789 1 90.06 158 VAL B C 1
ATOM 3415 O O . VAL B 1 158 ? 8.289 11.484 14.609 1 90.06 158 VAL B O 1
ATOM 3418 N N . TRP B 1 159 ? 8.945 10.422 12.695 1 92.19 159 TRP B N 1
ATOM 3419 C CA . TRP B 1 159 ? 9.953 11.422 12.352 1 92.19 159 TRP B CA 1
ATOM 3420 C C . TRP B 1 159 ? 9.328 12.797 12.203 1 92.19 159 TRP B C 1
ATOM 3422 O O . TRP B 1 159 ? 9.75 13.758 12.852 1 92.19 159 TRP B O 1
ATOM 3432 N N . GLU B 1 160 ? 8.305 12.914 11.391 1 85.56 160 GLU B N 1
ATOM 3433 C CA . GLU B 1 160 ? 7.609 14.172 11.156 1 85.56 160 GLU B CA 1
ATOM 3434 C C . GLU B 1 160 ? 6.984 14.703 12.445 1 85.56 160 GLU B C 1
ATOM 3436 O O . GLU B 1 160 ? 7.012 15.914 12.703 1 85.56 160 GLU B O 1
ATOM 3441 N N . GLY B 1 161 ? 6.426 13.812 13.195 1 82.62 161 GLY B N 1
ATOM 3442 C CA . GLY B 1 161 ? 5.863 14.211 14.469 1 82.62 161 GLY B CA 1
ATOM 3443 C C . GLY B 1 161 ? 6.895 14.758 15.438 1 82.62 161 GLY B C 1
ATOM 3444 O O . GLY B 1 161 ? 6.66 15.766 16.109 1 82.62 161 GLY B O 1
ATOM 3445 N N . THR B 1 162 ? 7.992 14.164 15.547 1 83.19 162 THR B N 1
ATOM 3446 C CA . THR B 1 162 ? 9.07 14.578 16.453 1 83.19 162 THR B CA 1
ATOM 3447 C C . THR B 1 162 ? 9.648 15.922 16.016 1 83.19 162 THR B C 1
ATOM 3449 O O . THR B 1 162 ? 9.938 16.781 16.844 1 83.19 162 THR B O 1
ATOM 3452 N N . LYS B 1 163 ? 9.82 16.031 14.75 1 82.75 163 LYS B N 1
ATOM 3453 C CA . LYS B 1 163 ? 10.359 17.281 14.219 1 82.75 163 LYS B CA 1
ATOM 3454 C C . LYS B 1 163 ? 9.422 18.453 14.508 1 82.75 163 LYS B C 1
ATOM 3456 O O . LYS B 1 163 ? 9.875 19.562 14.781 1 82.75 163 LYS B O 1
ATOM 3461 N N . ASN B 1 164 ? 8.172 18.188 14.445 1 78.44 164 ASN B N 1
ATOM 3462 C CA . ASN B 1 164 ? 7.188 19.219 14.742 1 78.44 164 ASN B CA 1
ATOM 3463 C C . ASN B 1 164 ? 7.211 19.609 16.219 1 78.44 164 ASN B C 1
ATOM 3465 O O . ASN B 1 164 ? 7.039 20.781 16.562 1 78.44 164 ASN B O 1
ATOM 3469 N N . LEU B 1 165 ? 7.426 18.672 17.031 1 73.62 165 LEU B N 1
ATOM 3470 C CA . LEU B 1 165 ? 7.492 18.922 18.469 1 73.62 165 LEU B CA 1
ATOM 3471 C C . LEU B 1 165 ? 8.766 19.688 18.828 1 73.62 165 LEU B C 1
ATOM 3473 O O . LEU B 1 165 ? 8.742 20.578 19.672 1 73.62 165 LEU B O 1
ATOM 3477 N N . ASP B 1 166 ? 9.867 19.266 18.25 1 65.06 166 ASP B N 1
ATOM 3478 C CA . ASP B 1 166 ? 11.148 19.922 18.516 1 65.06 166 ASP B CA 1
ATOM 3479 C C . ASP B 1 166 ? 11.094 21.406 18.156 1 65.06 166 ASP B C 1
ATOM 3481 O O . ASP B 1 166 ? 11.578 22.25 18.906 1 65.06 166 ASP B O 1
ATOM 3485 N N . ALA B 1 167 ? 10.477 21.641 17.172 1 66.69 167 ALA B N 1
ATOM 3486 C CA . ALA B 1 167 ? 10.375 23.031 16.766 1 66.69 167 ALA B CA 1
ATOM 3487 C C . ALA B 1 167 ? 9.578 23.844 17.781 1 66.69 167 ALA B C 1
ATOM 3489 O O . ALA B 1 167 ? 9.93 24.984 18.078 1 66.69 167 ALA B O 1
ATOM 3490 N N . GLU B 1 168 ? 8.578 23.188 18.281 1 65.31 168 GLU B N 1
ATOM 3491 C CA . GLU B 1 168 ? 7.754 23.859 19.281 1 65.31 168 GLU B CA 1
ATOM 3492 C C . GLU B 1 168 ? 8.5 24 20.594 1 65.31 168 GLU B C 1
ATOM 3494 O O . GLU B 1 168 ? 8.391 25.031 21.281 1 65.31 168 GLU B O 1
ATOM 3499 N N . LEU B 1 169 ? 9.227 22.953 20.906 1 62.47 169 LEU B N 1
ATOM 3500 C CA . LEU B 1 169 ? 9.961 22.938 22.172 1 62.47 169 LEU B CA 1
ATOM 3501 C C . LEU B 1 169 ? 11.148 23.891 22.125 1 62.47 169 LEU B C 1
ATOM 3503 O O . LEU B 1 169 ? 11.469 24.547 23.109 1 62.47 169 LEU B O 1
ATOM 3507 N N . ILE B 1 170 ? 11.828 23.766 21.047 1 59.38 170 ILE B N 1
ATOM 3508 C CA . ILE B 1 170 ? 12.93 24.719 20.875 1 59.38 170 ILE B CA 1
ATOM 3509 C C . ILE B 1 170 ? 12.422 26.141 21.078 1 59.38 170 ILE B C 1
ATOM 3511 O O . ILE B 1 170 ? 13.062 26.938 21.75 1 59.38 170 ILE B O 1
ATOM 3515 N N . LYS B 1 171 ? 11.258 26.281 20.562 1 59.84 171 LYS B N 1
ATOM 3516 C CA . LYS B 1 171 ? 10.664 27.594 20.734 1 59.84 171 LYS B CA 1
ATOM 3517 C C . LYS B 1 171 ? 10.375 27.875 22.219 1 59.84 171 LYS B C 1
ATOM 3519 O O . LYS B 1 171 ? 10.602 28.984 22.703 1 59.84 171 LYS B O 1
ATOM 3524 N N . MET B 1 172 ? 9.977 26.781 22.844 1 59.62 172 MET B N 1
ATOM 3525 C CA . MET B 1 172 ? 9.664 26.922 24.266 1 59.62 172 MET B CA 1
ATOM 3526 C C . MET B 1 172 ? 10.93 26.922 25.094 1 59.62 172 MET B C 1
ATOM 3528 O O . MET B 1 172 ? 11.023 27.656 26.094 1 59.62 172 MET B O 1
ATOM 3532 N N . GLY B 1 173 ? 11.867 25.984 24.844 1 58.09 173 GLY B N 1
ATOM 3533 C CA . GLY B 1 173 ? 13.125 25.906 25.578 1 58.09 173 GLY B CA 1
ATOM 3534 C C . GLY B 1 173 ? 13.922 27.188 25.547 1 58.09 173 GLY B C 1
ATOM 3535 O O . GLY B 1 173 ? 14.547 27.562 26.547 1 58.09 173 GLY B O 1
ATOM 3536 N N . GLN B 1 174 ? 14.039 27.734 24.406 1 56.56 174 GLN B N 1
ATOM 3537 C CA . GLN B 1 174 ? 14.695 29.031 24.312 1 56.56 174 GLN B CA 1
ATOM 3538 C C . GLN B 1 174 ? 14.125 30 25.344 1 56.56 174 GLN B C 1
ATOM 3540 O O . GLN B 1 174 ? 14.836 30.891 25.828 1 56.56 174 GLN B O 1
ATOM 3545 N N . VAL B 1 175 ? 12.938 29.625 25.844 1 55.28 175 VAL B N 1
ATOM 3546 C CA . VAL B 1 175 ? 12.305 30.516 26.797 1 55.28 175 VAL B CA 1
ATOM 3547 C C . VAL B 1 175 ? 12.594 30.047 28.219 1 55.28 175 VAL B C 1
ATOM 3549 O O . VAL B 1 175 ? 12.828 30.844 29.125 1 55.28 175 VAL B O 1
ATOM 3552 N N . PHE B 1 176 ? 12.602 28.75 28.391 1 57.94 176 PHE B N 1
ATOM 3553 C CA . PHE B 1 176 ? 12.609 28.281 29.781 1 57.94 176 PHE B CA 1
ATOM 3554 C C . PHE B 1 176 ? 13.969 27.703 30.141 1 57.94 176 PHE B C 1
ATOM 3556 O O . PHE B 1 176 ? 14.195 27.328 31.297 1 57.94 176 PHE B O 1
ATOM 3563 N N . GLY B 1 177 ? 15.039 27.719 29.391 1 61.03 177 GLY B N 1
ATOM 3564 C CA . GLY B 1 177 ? 16.375 27.234 29.734 1 61.03 177 GLY B CA 1
ATOM 3565 C C . GLY B 1 177 ? 16.438 25.734 29.938 1 61.03 177 GLY B C 1
ATOM 3566 O O . GLY B 1 177 ? 17.266 25.25 30.703 1 61.03 177 GLY B O 1
ATOM 3567 N N . ALA B 1 178 ? 15.523 24.922 29.641 1 60.06 178 ALA B N 1
ATOM 3568 C CA . ALA B 1 178 ? 15.516 23.484 29.891 1 60.06 178 ALA B CA 1
ATOM 3569 C C . ALA B 1 178 ? 16.469 22.75 28.953 1 60.06 178 ALA B C 1
ATOM 3571 O O . ALA B 1 178 ? 16.703 23.188 27.828 1 60.06 178 ALA B O 1
ATOM 3572 N N . THR B 1 179 ? 17.234 21.75 29.594 1 63.06 179 THR B N 1
ATOM 3573 C CA . THR B 1 179 ? 18.203 20.953 28.828 1 63.06 179 THR B CA 1
ATOM 3574 C C . THR B 1 179 ? 17.484 20.062 27.812 1 63.06 179 THR B C 1
ATOM 3576 O O . THR B 1 179 ? 16.312 19.703 28.016 1 63.06 179 THR B O 1
ATOM 3579 N N . ARG B 1 180 ? 18.062 19.75 26.703 1 61.62 180 ARG B N 1
ATOM 3580 C CA . ARG B 1 180 ? 17.516 18.969 25.594 1 61.62 180 ARG B CA 1
ATOM 3581 C C . ARG B 1 180 ? 16.984 17.625 26.078 1 61.62 180 ARG B C 1
ATOM 3583 O O . ARG B 1 180 ? 15.945 17.156 25.625 1 61.62 180 ARG B O 1
ATOM 3590 N N . ARG B 1 181 ? 17.766 16.984 26.984 1 64.56 181 ARG B N 1
ATOM 3591 C CA . ARG B 1 181 ? 17.406 15.672 27.484 1 64.56 181 ARG B CA 1
ATOM 3592 C C . ARG B 1 181 ? 16.141 15.742 28.344 1 64.56 181 ARG B C 1
ATOM 3594 O O . ARG B 1 181 ? 15.281 14.859 28.266 1 64.56 181 ARG B O 1
ATOM 3601 N N . MET B 1 182 ? 16.125 16.734 29.188 1 62.72 182 MET B N 1
ATOM 3602 C CA . MET B 1 182 ? 14.938 16.922 30.031 1 62.72 182 MET B CA 1
ATOM 3603 C C . MET B 1 182 ? 13.711 17.219 29.172 1 62.72 182 MET B C 1
ATOM 3605 O O . MET B 1 182 ? 12.625 16.703 29.438 1 62.72 182 MET B O 1
ATOM 3609 N N . MET B 1 183 ? 13.906 17.859 28.156 1 61.81 183 MET B N 1
ATOM 3610 C CA . MET B 1 183 ? 12.812 18.219 27.266 1 61.81 183 MET B CA 1
ATOM 3611 C C . MET B 1 183 ? 12.328 17.016 26.469 1 61.81 183 MET B C 1
ATOM 3613 O O . MET B 1 183 ? 11.133 16.844 26.266 1 61.81 183 MET B O 1
ATOM 3617 N N . LEU B 1 184 ? 13.281 16.203 26.125 1 63.22 184 LEU B N 1
ATOM 3618 C CA . LEU B 1 184 ? 12.922 15.016 25.359 1 63.22 184 LEU B CA 1
ATOM 3619 C C . LEU B 1 184 ? 12.047 14.078 26.188 1 63.22 184 LEU B C 1
ATOM 3621 O O . LEU B 1 184 ? 11.031 13.578 25.688 1 63.22 184 LEU B O 1
ATOM 3625 N N . ARG B 1 185 ? 12.492 13.82 27.328 1 65.06 185 ARG B N 1
ATOM 3626 C CA . ARG B 1 185 ? 11.82 12.836 28.172 1 65.06 185 ARG B CA 1
ATOM 3627 C C . ARG B 1 185 ? 10.516 13.383 28.719 1 65.06 185 ARG B C 1
ATOM 3629 O O . ARG B 1 185 ? 9.508 12.68 28.766 1 65.06 185 ARG B O 1
ATOM 3636 N N . ASP B 1 186 ? 10.531 14.648 29.078 1 62.97 186 ASP B N 1
ATOM 3637 C CA . ASP B 1 186 ? 9.398 15.164 29.844 1 62.97 186 ASP B CA 1
ATOM 3638 C C . ASP B 1 186 ? 8.406 15.891 28.938 1 62.97 186 ASP B C 1
ATOM 3640 O O . ASP B 1 186 ? 7.234 16.047 29.297 1 62.97 186 ASP B O 1
ATOM 3644 N N . VAL B 1 187 ? 8.906 16.203 27.844 1 61.66 187 VAL B N 1
ATOM 3645 C CA . VAL B 1 187 ? 8.031 17.016 27 1 61.66 187 VAL B CA 1
ATOM 3646 C C . VAL B 1 187 ? 7.781 16.297 25.672 1 61.66 187 VAL B C 1
ATOM 3648 O O . VAL B 1 187 ? 6.633 16.109 25.266 1 61.66 187 VAL B O 1
ATOM 3651 N N . VAL B 1 188 ? 8.852 15.773 25.172 1 63.16 188 VAL B N 1
ATOM 3652 C CA . VAL B 1 188 ? 8.75 15.242 23.812 1 63.16 188 VAL B CA 1
ATOM 3653 C C . VAL B 1 188 ? 8.008 13.914 23.828 1 63.16 188 VAL B C 1
ATOM 3655 O O . VAL B 1 188 ? 7.082 13.703 23.047 1 63.16 188 VAL B O 1
ATOM 3658 N N . LEU B 1 189 ? 8.359 13.078 24.766 1 69.12 189 LEU B N 1
ATOM 3659 C CA . LEU B 1 189 ? 7.828 11.719 24.734 1 69.12 189 LEU B CA 1
ATOM 3660 C C . LEU B 1 189 ? 6.316 11.727 24.938 1 69.12 189 LEU B C 1
ATOM 3662 O O . LEU B 1 189 ? 5.586 11.047 24.203 1 69.12 189 LEU B O 1
ATOM 3666 N N . PRO B 1 190 ? 5.867 12.438 25.938 1 68.25 190 PRO B N 1
ATOM 3667 C CA . PRO B 1 190 ? 4.41 12.508 26.078 1 68.25 190 PRO B CA 1
ATOM 3668 C C . PRO B 1 190 ? 3.734 13.172 24.891 1 68.25 190 PRO B C 1
ATOM 3670 O O . PRO B 1 190 ? 2.598 12.836 24.547 1 68.25 190 PRO B O 1
ATOM 3673 N N . GLN B 1 191 ? 4.461 14.023 24.25 1 73.44 191 GLN B N 1
ATOM 3674 C CA . GLN B 1 191 ? 3.881 14.766 23.141 1 73.44 191 GLN B CA 1
ATOM 3675 C C . GLN B 1 191 ? 3.957 13.953 21.844 1 73.44 191 GLN B C 1
ATOM 3677 O O . GLN B 1 191 ? 3.295 14.289 20.859 1 73.44 191 GLN B O 1
ATOM 3682 N N . LEU B 1 192 ? 4.672 12.844 22 1 79.38 192 LEU B N 1
ATOM 3683 C CA . LEU B 1 192 ? 4.816 12.016 20.812 1 79.38 192 LEU B CA 1
ATOM 3684 C C . LEU B 1 192 ? 3.678 11 20.703 1 79.38 192 LEU B C 1
ATOM 3686 O O . LEU B 1 192 ? 3.527 10.328 19.688 1 79.38 192 LEU B O 1
ATOM 3690 N N . ALA B 1 193 ? 2.82 10.914 21.719 1 78.62 193 ALA B N 1
ATOM 3691 C CA . ALA B 1 193 ? 1.768 9.906 21.828 1 78.62 193 ALA B CA 1
ATOM 3692 C C . ALA B 1 193 ? 0.845 9.953 20.609 1 78.62 193 ALA B C 1
ATOM 3694 O O . ALA B 1 193 ? 0.558 8.922 20 1 78.62 193 ALA B O 1
ATOM 3695 N N . PRO B 1 194 ? 0.466 11.18 20.25 1 76.56 194 PRO B N 1
ATOM 3696 C CA . PRO B 1 194 ? -0.418 11.227 19.078 1 76.56 194 PRO B CA 1
ATOM 3697 C C . PRO B 1 194 ? 0.263 10.734 17.797 1 76.56 194 PRO B C 1
ATOM 3699 O O . PRO B 1 194 ? -0.384 10.117 16.953 1 76.56 194 PRO B O 1
ATOM 3702 N N . TYR B 1 195 ? 1.505 10.977 17.781 1 78 195 TYR B N 1
ATOM 3703 C CA . TYR B 1 195 ? 2.242 10.562 16.594 1 78 195 TYR B CA 1
ATOM 3704 C C . TYR B 1 195 ? 2.508 9.062 16.609 1 78 195 TYR B C 1
ATOM 3706 O O . TYR B 1 195 ? 2.459 8.406 15.562 1 78 195 TYR B O 1
ATOM 3714 N N . LEU B 1 196 ? 2.762 8.57 17.734 1 81.81 196 LEU B N 1
ATOM 3715 C CA . LEU B 1 196 ? 2.9 7.125 17.875 1 81.81 196 LEU B CA 1
ATOM 3716 C C . LEU B 1 196 ? 1.58 6.418 17.578 1 81.81 196 LEU B C 1
ATOM 3718 O O . LEU B 1 196 ? 1.565 5.34 16.984 1 81.81 196 LEU B O 1
ATOM 3722 N N . LEU B 1 197 ? 0.541 7.055 17.969 1 79.44 197 LEU B N 1
ATOM 3723 C CA . LEU B 1 197 ? -0.78 6.508 17.672 1 79.44 197 LEU B CA 1
ATOM 3724 C C . LEU B 1 197 ? -1.057 6.516 16.172 1 79.44 197 LEU B C 1
ATOM 3726 O O . LEU B 1 197 ? -1.63 5.562 15.641 1 79.44 197 LEU B O 1
ATOM 3730 N N . ALA B 1 198 ? -0.663 7.609 15.594 1 79.44 198 ALA B N 1
ATOM 3731 C CA . ALA B 1 198 ? -0.822 7.691 14.148 1 79.44 198 ALA B CA 1
ATOM 3732 C C . ALA B 1 198 ? -0.011 6.605 13.445 1 79.44 198 ALA B C 1
ATOM 3734 O O . ALA B 1 198 ? -0.487 5.984 12.492 1 79.44 198 ALA B O 1
ATOM 3735 N N . ALA B 1 199 ? 1.165 6.406 13.953 1 80.62 199 ALA B N 1
ATOM 3736 C CA . ALA B 1 199 ? 2.02 5.355 13.406 1 80.62 199 ALA B CA 1
ATOM 3737 C C . ALA B 1 199 ? 1.403 3.979 13.625 1 80.62 199 ALA B C 1
ATOM 3739 O O . ALA B 1 199 ? 1.468 3.113 12.75 1 80.62 199 ALA B O 1
ATOM 3740 N N . THR B 1 200 ? 0.82 3.822 14.734 1 82.44 200 THR B N 1
ATOM 3741 C CA . THR B 1 200 ? 0.152 2.57 15.078 1 82.44 200 THR B CA 1
ATOM 3742 C C . THR B 1 200 ? -1.04 2.326 14.156 1 82.44 200 THR B C 1
ATOM 3744 O O . THR B 1 200 ? -1.191 1.235 13.602 1 82.44 200 THR B O 1
ATOM 3747 N N . ARG B 1 201 ? -1.807 3.334 13.922 1 79.19 201 ARG B N 1
ATOM 3748 C CA . ARG B 1 201 ? -2.951 3.217 13.023 1 79.19 201 ARG B CA 1
ATOM 3749 C C . ARG B 1 201 ? -2.502 2.898 11.602 1 79.19 201 ARG B C 1
ATOM 3751 O O . ARG B 1 201 ? -3.104 2.061 10.93 1 79.19 201 ARG B O 1
ATOM 3758 N N . PHE B 1 202 ? -1.509 3.488 11.258 1 80 202 PHE B N 1
ATOM 3759 C CA . PHE B 1 202 ? -0.974 3.277 9.914 1 80 202 PHE B CA 1
ATOM 3760 C C . PHE B 1 202 ? -0.45 1.855 9.758 1 80 202 PHE B C 1
ATOM 3762 O O . PHE B 1 202 ? -0.801 1.161 8.805 1 80 202 PHE B O 1
ATOM 3769 N N . GLY B 1 203 ? 0.372 1.489 10.703 1 83.31 203 GLY B N 1
ATOM 3770 C CA . GLY B 1 203 ? 0.965 0.163 10.648 1 83.31 203 GLY B CA 1
ATOM 3771 C C . GLY B 1 203 ? -0.065 -0.952 10.648 1 83.31 203 GLY B C 1
ATOM 3772 O O . GLY B 1 203 ? 0.038 -1.899 9.867 1 83.31 203 GLY B O 1
ATOM 3773 N N . LEU B 1 204 ? -1.051 -0.749 11.461 1 79.31 204 LEU B N 1
ATOM 3774 C CA . LEU B 1 204 ? -2.096 -1.764 11.539 1 79.31 204 LEU B CA 1
ATOM 3775 C C . LEU B 1 204 ? -2.982 -1.723 10.297 1 79.31 204 LEU B C 1
ATOM 3777 O O . LEU B 1 204 ? -3.443 -2.764 9.82 1 79.31 204 LEU B O 1
ATOM 3781 N N . GLY B 1 205 ? -3.201 -0.51 9.828 1 79.88 205 GLY B N 1
ATOM 3782 C CA . GLY B 1 205 ? -4.039 -0.352 8.648 1 79.88 205 GLY B CA 1
ATOM 3783 C C . GLY B 1 205 ? -3.426 -0.952 7.398 1 79.88 205 GLY B C 1
ATOM 3784 O O . GLY B 1 205 ? -4.125 -1.573 6.594 1 79.88 205 GLY B O 1
ATOM 3785 N N . ILE B 1 206 ? -2.131 -0.903 7.305 1 88.69 206 ILE B N 1
ATOM 3786 C CA . ILE B 1 206 ? -1.493 -1.345 6.07 1 88.69 206 ILE B CA 1
ATOM 3787 C C . ILE B 1 206 ? -0.892 -2.734 6.266 1 88.69 206 ILE B C 1
ATOM 3789 O O . ILE B 1 206 ? -0.691 -3.473 5.301 1 88.69 206 ILE B O 1
ATOM 3793 N N . GLY B 1 207 ? -0.581 -3.111 7.531 1 93.44 207 GLY B N 1
ATOM 3794 C CA . GLY B 1 207 ? 0.082 -4.371 7.836 1 93.44 207 GLY B CA 1
ATOM 3795 C C . GLY B 1 207 ? -0.668 -5.582 7.32 1 93.44 207 GLY B C 1
ATOM 3796 O O . GLY B 1 207 ? -0.06 -6.516 6.789 1 93.44 207 GLY B O 1
ATOM 3797 N N . TRP B 1 208 ? -1.93 -5.594 7.516 1 92.94 208 TRP B N 1
ATOM 3798 C CA . TRP B 1 208 ? -2.68 -6.773 7.098 1 92.94 208 TRP B CA 1
ATOM 3799 C C . TRP B 1 208 ? -2.758 -6.855 5.578 1 92.94 208 TRP B C 1
ATOM 3801 O O . TRP B 1 208 ? -2.852 -7.949 5.016 1 92.94 208 TRP B O 1
ATOM 3811 N N . LYS B 1 209 ? -2.734 -5.727 4.887 1 94.31 209 LYS B N 1
ATOM 3812 C CA . LYS B 1 209 ? -2.719 -5.723 3.428 1 94.31 209 LYS B CA 1
ATOM 3813 C C . LYS B 1 209 ? -1.415 -6.309 2.891 1 94.31 209 LYS B C 1
ATOM 3815 O O . LYS B 1 209 ? -1.412 -6.988 1.863 1 94.31 209 LYS B O 1
ATOM 3820 N N . ILE B 1 210 ? -0.341 -6.055 3.594 1 96.5 210 ILE B N 1
ATOM 3821 C CA . ILE B 1 210 ? 0.963 -6.586 3.213 1 96.5 210 ILE B CA 1
ATOM 3822 C C . ILE B 1 210 ? 1.033 -8.07 3.555 1 96.5 210 ILE B C 1
ATOM 3824 O O . ILE B 1 210 ? 1.627 -8.859 2.812 1 96.5 210 ILE B O 1
ATOM 3828 N N . ALA B 1 211 ? 0.403 -8.422 4.688 1 97.38 211 ALA B N 1
ATOM 3829 C CA . ALA B 1 211 ? 0.432 -9.812 5.137 1 97.38 211 ALA B CA 1
ATOM 3830 C C . ALA B 1 211 ? -0.182 -10.742 4.094 1 97.38 211 ALA B C 1
ATOM 3832 O O . ALA B 1 211 ? 0.342 -11.828 3.832 1 97.38 211 ALA B O 1
ATOM 3833 N N . VAL B 1 212 ? -1.263 -10.32 3.492 1 97.69 212 VAL B N 1
ATOM 3834 C CA . VAL B 1 212 ? -1.931 -11.188 2.529 1 97.69 212 VAL B CA 1
ATOM 3835 C C . VAL B 1 212 ? -1.05 -11.367 1.296 1 97.69 212 VAL B C 1
ATOM 3837 O O . VAL B 1 212 ? -1.067 -12.422 0.66 1 97.69 212 VAL B O 1
ATOM 3840 N N . ILE B 1 213 ? -0.208 -10.359 0.953 1 97.81 213 ILE B N 1
ATOM 3841 C CA . ILE B 1 213 ? 0.717 -10.453 -0.171 1 97.81 213 ILE B CA 1
ATOM 3842 C C . ILE B 1 213 ? 1.784 -11.508 0.129 1 97.81 213 ILE B C 1
ATOM 3844 O O . ILE B 1 213 ? 2.049 -12.383 -0.695 1 97.81 213 ILE B O 1
ATOM 3848 N N . VAL B 1 214 ? 2.35 -11.422 1.304 1 97.88 214 VAL B N 1
ATOM 3849 C CA . VAL B 1 214 ? 3.41 -12.336 1.711 1 97.88 214 VAL B CA 1
ATOM 3850 C C . VAL B 1 214 ? 2.879 -13.766 1.731 1 97.88 214 VAL B C 1
ATOM 3852 O O . VAL B 1 214 ? 3.559 -14.695 1.284 1 97.88 214 VAL B O 1
ATOM 3855 N N . GLU B 1 215 ? 1.704 -13.953 2.238 1 98.19 215 GLU B N 1
ATOM 3856 C CA . GLU B 1 215 ? 1.072 -15.266 2.324 1 98.19 215 GLU B CA 1
ATOM 3857 C C . GLU B 1 215 ? 0.776 -15.828 0.937 1 98.19 215 GLU B C 1
ATOM 3859 O O . GLU B 1 215 ? 0.914 -17.031 0.705 1 98.19 215 GLU B O 1
ATOM 3864 N N . TRP B 1 216 ? 0.345 -14.945 0.056 1 97.56 216 TRP B N 1
ATOM 3865 C CA . TRP B 1 216 ? 0.041 -15.336 -1.317 1 97.56 216 TRP B CA 1
ATOM 3866 C C . TRP B 1 216 ? 1.282 -15.883 -2.018 1 97.56 216 TRP B C 1
ATOM 3868 O O . TRP B 1 216 ? 1.199 -16.844 -2.773 1 97.56 216 TRP B O 1
ATOM 3878 N N . ILE B 1 217 ? 2.371 -15.258 -1.751 1 96.5 217 ILE B N 1
ATOM 3879 C CA . ILE B 1 217 ? 3.596 -15.602 -2.463 1 96.5 217 ILE B CA 1
ATOM 3880 C C . ILE B 1 217 ? 4.051 -17 -2.053 1 96.5 217 ILE B C 1
ATOM 3882 O O . ILE B 1 217 ? 4.492 -17.797 -2.893 1 96.5 217 ILE B O 1
ATOM 3886 N N . GLY B 1 218 ? 3.941 -17.25 -0.685 1 91.81 218 GLY B N 1
ATOM 3887 C CA . GLY B 1 218 ? 4.512 -18.578 -0.505 1 91.81 218 GLY B CA 1
ATOM 3888 C C . GLY B 1 218 ? 4.281 -19.141 0.883 1 91.81 218 GLY B C 1
ATOM 3889 O O . GLY B 1 218 ? 4.887 -20.141 1.259 1 91.81 218 GLY B O 1
ATOM 3890 N N . LEU B 1 219 ? 3.418 -18.625 1.604 1 95.06 219 LEU B N 1
ATOM 3891 C CA . LEU B 1 219 ? 3.189 -19.234 2.91 1 95.06 219 LEU B CA 1
ATOM 3892 C C . LEU B 1 219 ? 2.068 -20.266 2.838 1 95.06 219 LEU B C 1
ATOM 3894 O O . LEU B 1 219 ? 1.175 -20.172 1.995 1 95.06 219 LEU B O 1
ATOM 3898 N N . GLY B 1 220 ? 2.121 -21.281 3.695 1 94.88 220 GLY B N 1
ATOM 3899 C CA . GLY B 1 220 ? 1.213 -22.422 3.625 1 94.88 220 GLY B CA 1
ATOM 3900 C C . GLY B 1 220 ? -0.08 -22.188 4.387 1 94.88 220 GLY B C 1
ATOM 3901 O O . GLY B 1 220 ? -0.896 -23.109 4.516 1 94.88 220 GLY B O 1
ATOM 3902 N N . ASN B 1 221 ? -0.197 -21.094 4.973 1 96.69 221 ASN B N 1
ATOM 3903 C CA . ASN B 1 221 ? -1.412 -20.734 5.695 1 96.69 221 ASN B CA 1
ATOM 3904 C C . ASN B 1 221 ? -1.653 -19.219 5.672 1 96.69 221 ASN B C 1
ATOM 3906 O O . ASN B 1 221 ? -0.805 -18.469 5.207 1 96.69 221 ASN B O 1
ATOM 3910 N N . GLY B 1 222 ? -2.916 -18.859 6.125 1 97.44 222 GLY B N 1
ATOM 3911 C CA . GLY B 1 222 ? -3.297 -17.453 6.129 1 97.44 222 GLY B CA 1
ATOM 3912 C C . GLY B 1 222 ? -4.336 -17.109 5.074 1 97.44 222 GLY B C 1
ATOM 3913 O O . GLY B 1 222 ? -4.594 -17.906 4.168 1 97.44 222 GLY B O 1
ATOM 3914 N N . ILE B 1 223 ? -4.84 -16.031 5.191 1 97.56 223 ILE B N 1
ATOM 3915 C CA . ILE B 1 223 ? -5.887 -15.562 4.289 1 97.56 223 ILE B CA 1
ATOM 3916 C C . ILE B 1 223 ? -5.332 -15.438 2.871 1 97.56 223 ILE B C 1
ATOM 3918 O O . ILE B 1 223 ? -5.992 -15.82 1.902 1 97.56 223 ILE B O 1
ATOM 3922 N N . GLY B 1 224 ? -4.117 -14.906 2.738 1 97.94 224 GLY B N 1
ATOM 3923 C CA . GLY B 1 224 ? -3.486 -14.781 1.435 1 97.94 224 GLY B CA 1
ATOM 3924 C C . GLY B 1 224 ? -3.289 -16.109 0.736 1 97.94 224 GLY B C 1
ATOM 3925 O O . GLY B 1 224 ? -3.434 -16.203 -0.485 1 97.94 224 GLY B O 1
ATOM 3926 N N . GLN B 1 225 ? -2.945 -17.109 1.491 1 97.69 225 GLN B N 1
ATOM 3927 C CA . GLN B 1 225 ? -2.793 -18.453 0.935 1 97.69 225 GLN B CA 1
ATOM 3928 C C . GLN B 1 225 ? -4.125 -18.984 0.417 1 97.69 225 GLN B C 1
ATOM 3930 O O . GLN B 1 225 ? -4.172 -19.656 -0.62 1 97.69 225 GLN B O 1
ATOM 3935 N N . LYS B 1 226 ? -5.133 -18.719 1.136 1 97.62 226 LYS B N 1
ATOM 3936 C CA . LYS B 1 226 ? -6.445 -19.203 0.724 1 97.62 226 LYS B CA 1
ATOM 3937 C C . LYS B 1 226 ? -6.949 -18.453 -0.505 1 97.62 226 LYS B C 1
ATOM 3939 O O . LYS B 1 226 ? -7.645 -19.016 -1.348 1 97.62 226 LYS B O 1
ATOM 3944 N N . LEU B 1 227 ? -6.582 -17.203 -0.58 1 97.62 227 LEU B N 1
ATOM 3945 C CA . LEU B 1 227 ? -6.859 -16.469 -1.813 1 97.62 227 LEU B CA 1
ATOM 3946 C C . LEU B 1 227 ? -6.141 -17.109 -2.996 1 97.62 227 LEU B C 1
ATOM 3948 O O . LEU B 1 227 ? -6.723 -17.266 -4.07 1 97.62 227 LEU B O 1
ATOM 3952 N N . ARG B 1 228 ? -4.938 -17.516 -2.779 1 97.44 228 ARG B N 1
ATOM 3953 C CA . ARG B 1 228 ? -4.176 -18.172 -3.834 1 97.44 228 ARG B CA 1
ATOM 3954 C C . ARG B 1 228 ? -4.816 -19.5 -4.227 1 97.44 228 ARG B C 1
ATOM 3956 O O . ARG B 1 228 ? -4.93 -19.828 -5.41 1 97.44 228 ARG B O 1
ATOM 3963 N N . ASP B 1 229 ? -5.23 -20.25 -3.213 1 97.06 229 ASP B N 1
ATOM 3964 C CA . ASP B 1 229 ? -5.883 -21.531 -3.48 1 97.06 229 ASP B CA 1
ATOM 3965 C C . ASP B 1 229 ? -7.129 -21.344 -4.344 1 97.06 229 ASP B C 1
ATOM 3967 O O . ASP B 1 229 ? -7.344 -22.078 -5.305 1 97.06 229 ASP B O 1
ATOM 3971 N N . SER B 1 230 ? -7.934 -20.391 -3.947 1 96.56 230 SER B N 1
ATOM 3972 C CA . SER B 1 230 ? -9.156 -20.109 -4.691 1 96.56 230 SER B CA 1
ATOM 3973 C C . SER B 1 230 ? -8.852 -19.641 -6.105 1 96.56 230 SER B C 1
ATOM 3975 O O . SER B 1 230 ? -9.562 -19.984 -7.051 1 96.56 230 SER B O 1
ATOM 3977 N N . PHE B 1 231 ? -7.797 -18.859 -6.25 1 96.31 231 PHE B N 1
ATOM 3978 C CA . PHE B 1 231 ? -7.371 -18.359 -7.555 1 96.31 231 PHE B CA 1
ATOM 3979 C C . PHE B 1 231 ? -6.914 -19.516 -8.445 1 96.31 231 PHE B C 1
ATOM 3981 O O . PHE B 1 231 ? -7.27 -19.578 -9.625 1 96.31 231 PHE B O 1
ATOM 3988 N N . ASP B 1 232 ? -6.133 -20.391 -7.832 1 95.5 232 ASP B N 1
ATOM 3989 C CA . ASP B 1 232 ? -5.613 -21.531 -8.578 1 95.5 232 ASP B CA 1
ATOM 3990 C C . ASP B 1 232 ? -6.746 -22.422 -9.07 1 95.5 232 ASP B C 1
ATOM 3992 O O . ASP B 1 232 ? -6.613 -23.094 -10.102 1 95.5 232 ASP B O 1
ATOM 3996 N N . LEU B 1 233 ? -7.824 -22.375 -8.391 1 94.44 233 LEU B N 1
ATOM 3997 C CA . LEU B 1 233 ? -9 -23.156 -8.773 1 94.44 233 LEU B CA 1
ATOM 3998 C C . LEU B 1 233 ? -9.922 -22.344 -9.672 1 94.44 233 LEU B C 1
ATOM 4000 O O . LEU B 1 233 ? -11 -22.797 -10.047 1 94.44 233 LEU B O 1
ATOM 4004 N N . PHE B 1 234 ? -9.508 -21.094 -9.891 1 94.12 234 PHE B N 1
ATOM 4005 C CA . PHE B 1 234 ? -10.289 -20.156 -10.688 1 94.12 234 PHE B CA 1
ATOM 4006 C C . PHE B 1 234 ? -11.68 -19.969 -10.102 1 94.12 234 PHE B C 1
ATOM 4008 O O . PHE B 1 234 ? -12.664 -19.828 -10.836 1 94.12 234 PHE B O 1
ATOM 4015 N N . SER B 1 235 ? -11.797 -20.047 -8.805 1 94.19 235 SER B N 1
ATOM 4016 C CA . SER B 1 235 ? -13.062 -19.859 -8.102 1 94.19 235 SER B CA 1
ATOM 4017 C C . SER B 1 235 ? -13.242 -18.406 -7.664 1 94.19 235 SER B C 1
ATOM 4019 O O . SER B 1 235 ? -12.781 -18.016 -6.59 1 94.19 235 SER B O 1
ATOM 4021 N N . LEU B 1 236 ? -13.961 -17.75 -8.445 1 95 236 LEU B N 1
ATOM 4022 C CA . LEU B 1 236 ? -14.227 -16.359 -8.102 1 95 236 LEU B CA 1
ATOM 4023 C C . LEU B 1 236 ? -15.062 -16.266 -6.824 1 95 236 LEU B C 1
ATOM 4025 O O . LEU B 1 236 ? -14.844 -15.367 -6 1 95 236 LEU B O 1
ATOM 4029 N N . THR B 1 237 ? -15.953 -17.188 -6.699 1 95.19 237 THR B N 1
ATOM 4030 C CA . THR B 1 237 ? -16.781 -17.219 -5.496 1 95.19 237 THR B CA 1
ATOM 4031 C C . THR B 1 237 ? -15.906 -17.391 -4.254 1 95.19 237 THR B C 1
ATOM 4033 O O . THR B 1 237 ? -16.109 -16.719 -3.242 1 95.19 237 THR B O 1
ATOM 4036 N N . GLY B 1 238 ? -14.938 -18.297 -4.379 1 95.19 238 GLY B N 1
ATOM 4037 C CA . GLY B 1 238 ? -14.016 -18.516 -3.271 1 95.19 238 GLY B CA 1
ATOM 4038 C C . GLY B 1 238 ? -13.195 -17.281 -2.932 1 95.19 238 GLY B C 1
ATOM 4039 O O . GLY B 1 238 ? -13.07 -16.922 -1.761 1 95.19 238 GLY B O 1
ATOM 4040 N N . VAL B 1 239 ? -12.664 -16.656 -3.973 1 97.12 239 VAL B N 1
ATOM 4041 C CA . VAL B 1 239 ? -11.844 -15.469 -3.775 1 97.12 239 VAL B CA 1
ATOM 4042 C C . VAL B 1 239 ? -12.672 -14.375 -3.105 1 97.12 239 VAL B C 1
ATOM 4044 O O . VAL B 1 239 ? -12.234 -13.758 -2.135 1 97.12 239 VAL B O 1
ATOM 4047 N N . MET B 1 240 ? -13.859 -14.156 -3.611 1 96.75 240 MET B N 1
ATOM 4048 C CA . MET B 1 240 ? -14.719 -13.102 -3.078 1 96.75 240 MET B CA 1
ATOM 4049 C C . MET B 1 240 ? -15.172 -13.43 -1.661 1 96.75 240 MET B C 1
ATOM 4051 O O . MET B 1 240 ? -15.281 -12.539 -0.818 1 96.75 240 MET B O 1
ATOM 4055 N N . ALA B 1 241 ? -15.367 -14.664 -1.374 1 96.12 241 ALA B N 1
ATOM 4056 C CA . ALA B 1 241 ? -15.812 -15.078 -0.046 1 96.12 241 ALA B CA 1
ATOM 4057 C C . ALA B 1 241 ? -14.703 -14.891 0.986 1 96.12 241 ALA B C 1
ATOM 4059 O O . ALA B 1 241 ? -14.945 -14.375 2.078 1 96.12 241 ALA B O 1
ATOM 4060 N N . TRP B 1 242 ? -13.5 -15.336 0.658 1 96.5 242 TRP B N 1
ATOM 4061 C CA . TRP B 1 242 ? -12.359 -15.141 1.553 1 96.5 242 TRP B CA 1
ATOM 4062 C C . TRP B 1 242 ? -12.086 -13.656 1.762 1 96.5 242 TRP B C 1
ATOM 4064 O O . TRP B 1 242 ? -11.805 -13.227 2.883 1 96.5 242 TRP B O 1
ATOM 4074 N N . THR B 1 243 ? -12.211 -12.898 0.666 1 96.25 243 THR B N 1
ATOM 4075 C CA . THR B 1 243 ? -12 -11.461 0.748 1 96.25 243 THR B CA 1
ATOM 4076 C C . THR B 1 243 ? -13.047 -10.812 1.654 1 96.25 243 THR B C 1
ATOM 4078 O O . THR B 1 243 ? -12.703 -10.023 2.537 1 96.25 243 THR B O 1
ATOM 4081 N N . LEU B 1 244 ? -14.266 -11.148 1.428 1 94.19 244 LEU B N 1
ATOM 4082 C CA . LEU B 1 244 ? -15.352 -10.57 2.213 1 94.19 244 LEU B CA 1
ATOM 4083 C C . LEU B 1 244 ? -15.195 -10.914 3.689 1 94.19 244 LEU B C 1
ATOM 4085 O O . LEU B 1 244 ? -15.359 -10.047 4.555 1 94.19 244 LEU B O 1
ATOM 4089 N N . SER B 1 245 ? -14.898 -12.172 3.986 1 93.69 245 SER B N 1
ATOM 4090 C CA . SER B 1 245 ? -14.695 -12.602 5.367 1 93.69 245 SER B CA 1
ATOM 4091 C C . SER B 1 245 ? -13.578 -11.82 6.035 1 93.69 245 SER B C 1
ATOM 4093 O O . SER B 1 245 ? -13.711 -11.391 7.184 1 93.69 245 SER B O 1
ATOM 4095 N N . PHE B 1 246 ? -12.523 -11.68 5.289 1 93.12 246 PHE B N 1
ATOM 4096 C CA . PHE B 1 246 ? -11.352 -10.977 5.793 1 93.12 246 PHE B CA 1
ATOM 4097 C C . PHE B 1 246 ? -11.664 -9.5 6.031 1 93.12 246 PHE B C 1
ATOM 4099 O O . PHE B 1 246 ? -11.328 -8.953 7.082 1 93.12 246 PHE B O 1
ATOM 4106 N N . VAL B 1 247 ? -12.328 -8.828 5.113 1 91.19 247 VAL B N 1
ATOM 4107 C CA . VAL B 1 247 ? -12.633 -7.402 5.16 1 91.19 247 VAL B CA 1
ATOM 4108 C C . VAL B 1 247 ? -13.602 -7.117 6.305 1 91.19 247 VAL B C 1
ATOM 4110 O O . VAL B 1 247 ? -13.477 -6.098 6.988 1 91.19 247 VAL B O 1
ATOM 4113 N N . LEU B 1 248 ? -14.562 -7.973 6.523 1 88.44 248 LEU B N 1
ATOM 4114 C CA . LEU B 1 248 ? -15.516 -7.805 7.613 1 88.44 248 LEU B CA 1
ATOM 4115 C C . LEU B 1 248 ? -14.805 -7.805 8.961 1 88.44 248 LEU B C 1
ATOM 4117 O O . LEU B 1 248 ? -15.094 -6.969 9.82 1 88.44 248 LEU B O 1
ATOM 4121 N N . VAL B 1 249 ? -13.859 -8.703 9.094 1 88.19 249 VAL B N 1
ATOM 4122 C CA . VAL B 1 249 ? -13.133 -8.805 10.352 1 88.19 249 VAL B CA 1
ATOM 4123 C C . VAL B 1 249 ? -12.219 -7.59 10.523 1 88.19 249 VAL B C 1
ATOM 4125 O O . VAL B 1 249 ? -12.18 -6.984 11.594 1 88.19 249 VAL B O 1
ATOM 4128 N N . MET B 1 250 ? -11.555 -7.258 9.445 1 87.12 250 MET B N 1
ATOM 4129 C CA . MET B 1 250 ? -10.602 -6.152 9.539 1 87.12 250 MET B CA 1
ATOM 4130 C C . MET B 1 250 ? -11.328 -4.828 9.758 1 87.12 250 MET B C 1
ATOM 4132 O O . MET B 1 250 ? -10.852 -3.973 10.508 1 87.12 250 MET B O 1
ATOM 4136 N N . ALA B 1 251 ? -12.43 -4.633 9.086 1 83.12 251 ALA B N 1
ATOM 4137 C CA . ALA B 1 251 ? -13.258 -3.445 9.305 1 83.12 251 ALA B CA 1
ATOM 4138 C C . ALA B 1 251 ? -13.758 -3.395 10.75 1 83.12 251 ALA B C 1
ATOM 4140 O O . ALA B 1 251 ? -13.781 -2.328 11.367 1 83.12 251 ALA B O 1
ATOM 4141 N N . GLY B 1 252 ? -14.156 -4.523 11.25 1 83.12 252 GLY B N 1
ATOM 4142 C CA . GLY B 1 252 ? -14.586 -4.609 12.641 1 83.12 252 GLY B CA 1
ATOM 4143 C C . GLY B 1 252 ? -13.484 -4.258 13.625 1 83.12 252 GLY B C 1
ATOM 4144 O O . GLY B 1 252 ? -13.711 -3.512 14.578 1 83.12 252 GLY B O 1
ATOM 4145 N N . LEU B 1 253 ? -12.328 -4.734 13.367 1 80.12 253 LEU B N 1
ATOM 4146 C CA . LEU B 1 253 ? -11.188 -4.453 14.227 1 80.12 253 LEU B CA 1
ATOM 4147 C C . LEU B 1 253 ? -10.82 -2.973 14.172 1 80.12 253 LEU B C 1
ATOM 4149 O O . LEU B 1 253 ? -10.477 -2.377 15.195 1 80.12 253 LEU B O 1
ATOM 4153 N N . GLU B 1 254 ? -10.859 -2.422 12.953 1 72.75 254 GLU B N 1
ATOM 4154 C CA . GLU B 1 254 ? -10.562 -1 12.812 1 72.75 254 GLU B CA 1
ATOM 4155 C C . GLU B 1 254 ? -11.57 -0.143 13.562 1 72.75 254 GLU B C 1
ATOM 4157 O O . GLU B 1 254 ? -11.203 0.842 14.203 1 72.75 254 GLU B O 1
ATOM 4162 N N . PHE B 1 255 ? -12.781 -0.489 13.477 1 70.88 255 PHE B N 1
ATOM 4163 C CA . PHE B 1 255 ? -13.844 0.242 14.164 1 70.88 255 PHE B CA 1
ATOM 4164 C C . PHE B 1 255 ? -13.711 0.102 15.672 1 70.88 255 PHE B C 1
ATOM 4166 O O . PHE B 1 255 ? -13.914 1.067 16.406 1 70.88 255 PHE B O 1
ATOM 4173 N N . LEU B 1 256 ? -13.344 -1.008 16.078 1 72.62 256 LEU B N 1
ATOM 4174 C CA . LEU B 1 256 ? -13.227 -1.275 17.516 1 72.62 256 LEU B CA 1
ATOM 4175 C C . LEU B 1 256 ? -11.969 -0.637 18.078 1 72.62 256 LEU B C 1
ATOM 4177 O O . LEU B 1 256 ? -11.984 -0.097 19.188 1 72.62 256 LEU B O 1
ATOM 4181 N N . LEU B 1 257 ? -10.867 -0.757 17.359 1 68.06 257 LEU B N 1
ATOM 4182 C CA . LEU B 1 257 ? -9.586 -0.223 17.812 1 68.06 257 LEU B CA 1
ATOM 4183 C C . LEU B 1 257 ? -9.57 1.3 17.734 1 68.06 257 LEU B C 1
ATOM 4185 O O . LEU B 1 257 ? -9.094 1.97 18.656 1 68.06 257 LEU B O 1
ATOM 4189 N N . ILE B 1 258 ? -9.977 1.824 16.594 1 58.53 258 ILE B N 1
ATOM 4190 C CA . ILE B 1 258 ? -9.953 3.27 16.391 1 58.53 258 ILE B CA 1
ATOM 4191 C C . ILE B 1 258 ? -10.852 3.945 17.438 1 58.53 258 ILE B C 1
ATOM 4193 O O . ILE B 1 258 ? -10.453 4.934 18.062 1 58.53 258 ILE B O 1
ATOM 4197 N N . LYS B 1 259 ? -12.047 3.459 17.5 1 57.91 259 LYS B N 1
ATOM 4198 C CA . LYS B 1 259 ? -12.977 4.07 18.438 1 57.91 259 LYS B CA 1
ATOM 4199 C C . LYS B 1 259 ? -12.43 4.008 19.859 1 57.91 259 LYS B C 1
ATOM 4201 O O . LYS B 1 259 ? -12.555 4.965 20.625 1 57.91 259 LYS B O 1
ATOM 4206 N N . ARG B 1 260 ? -11.805 3.059 20.219 1 59.28 260 ARG B N 1
ATOM 4207 C CA . ARG B 1 260 ? -11.32 2.898 21.578 1 59.28 260 ARG B CA 1
ATOM 4208 C C . ARG B 1 260 ? -10.07 3.732 21.828 1 59.28 260 ARG B C 1
ATOM 4210 O O . ARG B 1 260 ? -9.914 4.348 22.875 1 59.28 260 ARG B O 1
ATOM 4217 N N . ILE B 1 261 ? -9.219 3.684 20.875 1 60.41 261 ILE B N 1
ATOM 4218 C CA . ILE B 1 261 ? -7.969 4.422 21.016 1 60.41 261 ILE B CA 1
ATOM 4219 C C . ILE B 1 261 ? -8.258 5.922 21.016 1 60.41 261 ILE B C 1
ATOM 4221 O O . ILE B 1 261 ? -7.684 6.668 21.812 1 60.41 261 ILE B O 1
ATOM 4225 N N . GLU B 1 262 ? -9.047 6.316 20.047 1 56.44 262 GLU B N 1
ATOM 4226 C CA . GLU B 1 262 ? -9.445 7.723 20 1 56.44 262 GLU B CA 1
ATOM 4227 C C . GLU B 1 262 ? -10.109 8.156 21.297 1 56.44 262 GLU B C 1
ATOM 4229 O O . GLU B 1 262 ? -9.844 9.25 21.797 1 56.44 262 GLU B O 1
ATOM 4234 N N . ALA B 1 263 ? -10.953 7.383 21.797 1 58.12 263 ALA B N 1
ATOM 4235 C CA . ALA B 1 263 ? -11.656 7.691 23.047 1 58.12 263 ALA B CA 1
ATOM 4236 C C . ALA B 1 263 ? -10.68 7.824 24.203 1 58.12 263 ALA B C 1
ATOM 4238 O O . ALA B 1 263 ? -10.852 8.68 25.078 1 58.12 263 ALA B O 1
ATOM 4239 N N . HIS B 1 264 ? -9.672 7.086 24.125 1 57.38 264 HIS B N 1
ATOM 4240 C CA . HIS B 1 264 ? -8.719 7.066 25.234 1 57.38 264 HIS B CA 1
ATOM 4241 C C . HIS B 1 264 ? -7.699 8.195 25.094 1 57.38 264 HIS B C 1
ATOM 4243 O O . HIS B 1 264 ? -7.266 8.773 26.094 1 57.38 264 HIS B O 1
ATOM 4249 N N . LEU B 1 265 ? -7.254 8.461 23.922 1 54.25 265 LEU B N 1
ATOM 4250 C CA . LEU B 1 265 ? -6.184 9.43 23.703 1 54.25 265 LEU B CA 1
ATOM 4251 C C . LEU B 1 265 ? -6.73 10.852 23.688 1 54.25 265 LEU B C 1
ATOM 4253 O O . LEU B 1 265 ? -6.02 11.805 24.047 1 54.25 265 LEU B O 1
ATOM 4257 N N . THR B 1 266 ? -7.871 11.039 23.016 1 50.78 266 THR B N 1
ATOM 4258 C CA . THR B 1 266 ? -8.438 12.383 22.984 1 50.78 266 THR B CA 1
ATOM 4259 C C . THR B 1 266 ? -9.062 12.734 24.328 1 50.78 266 THR B C 1
ATOM 4261 O O . THR B 1 266 ? -9.508 13.867 24.531 1 50.78 266 THR B O 1
ATOM 4264 N N . ARG B 1 267 ? -9.188 11.867 25.125 1 51.53 267 ARG B N 1
ATOM 4265 C CA . ARG B 1 267 ? -9.664 12.211 26.469 1 51.53 267 ARG B CA 1
ATOM 4266 C C . ARG B 1 267 ? -8.758 13.258 27.109 1 51.53 267 ARG B C 1
ATOM 4268 O O . ARG B 1 267 ? -9.203 14.031 27.953 1 51.53 267 ARG B O 1
ATOM 4275 N N . TRP B 1 268 ? -7.52 13.141 26.672 1 46 268 TRP B N 1
ATOM 4276 C CA . TRP B 1 268 ? -6.633 14.07 27.359 1 46 268 TRP B CA 1
ATOM 4277 C C . TRP B 1 268 ? -6.672 15.445 26.703 1 46 268 TRP B C 1
ATOM 4279 O O . TRP B 1 268 ? -6.109 16.406 27.219 1 46 268 TRP B O 1
ATOM 4289 N N . GLN B 1 269 ? -7.059 15.5 25.375 1 46.88 269 GLN B N 1
ATOM 4290 C CA . GLN B 1 269 ? -7.094 16.828 24.781 1 46.88 269 GLN B CA 1
ATOM 4291 C C . GLN B 1 269 ? -8.312 17.625 25.25 1 46.88 269 GLN B C 1
ATOM 4293 O O . GLN B 1 269 ? -9.438 17.141 25.172 1 46.88 269 GLN B O 1
ATOM 4298 N N . PRO B 1 270 ? -8.219 18.531 26.156 1 41.09 270 PRO B N 1
ATOM 4299 C CA . PRO B 1 270 ? -9.328 19.344 26.656 1 41.09 270 PRO B CA 1
ATOM 4300 C C . PRO B 1 270 ? -10.242 19.844 25.547 1 41.09 270 PRO B C 1
ATOM 4302 O O . PRO B 1 270 ? -9.781 20.172 24.453 1 41.09 270 PRO B O 1
ATOM 4305 N N . ASP B 1 271 ? -11.391 19.344 25.344 1 41.84 271 ASP B N 1
ATOM 4306 C CA . ASP B 1 271 ? -12.406 19.906 24.453 1 41.84 271 ASP B CA 1
ATOM 4307 C C . ASP B 1 271 ? -12.242 21.406 24.312 1 41.84 271 ASP B C 1
ATOM 4309 O O . ASP B 1 271 ? -12.336 22.141 25.297 1 41.84 271 ASP B O 1
ATOM 4313 N N . GLU B 1 272 ? -11.352 21.797 23.453 1 39.56 272 GLU B N 1
ATOM 4314 C CA . GLU B 1 272 ? -11.25 23.25 23.219 1 39.56 272 GLU B CA 1
ATOM 4315 C C . GLU B 1 272 ? -12.617 23.906 23.266 1 39.56 272 GLU B C 1
ATOM 4317 O O . GLU B 1 272 ? -12.719 25.141 23.266 1 39.56 272 GLU B O 1
ATOM 4322 N N . MET B 1 273 ? -13.656 23.172 23.016 1 39.03 273 MET B N 1
ATOM 4323 C CA . MET B 1 273 ? -14.969 23.812 23.125 1 39.03 273 MET B CA 1
ATOM 4324 C C . MET B 1 273 ? -15.227 24.281 24.562 1 39.03 273 MET B C 1
ATOM 4326 O O . MET B 1 273 ? -15.984 25.234 24.766 1 39.03 273 MET B O 1
ATOM 4330 N N . ASN B 1 274 ? -14.562 23.594 25.422 1 39.34 274 ASN B N 1
ATOM 4331 C CA . ASN B 1 274 ? -14.883 23.984 26.797 1 39.34 274 ASN B CA 1
ATOM 4332 C C . ASN B 1 274 ? -14.078 25.203 27.219 1 39.34 274 ASN B C 1
ATOM 4334 O O . ASN B 1 274 ? -14.383 25.828 28.25 1 39.34 274 ASN B O 1
ATOM 4338 N N . GLN B 1 275 ? -12.992 25.516 26.578 1 39.53 275 GLN B N 1
ATOM 4339 C CA . GLN B 1 275 ? -12.281 26.719 27 1 39.53 275 GLN B CA 1
ATOM 4340 C C . GLN B 1 275 ? -12.969 27.969 26.453 1 39.53 275 GLN B C 1
ATOM 4342 O O . GLN B 1 275 ? -12.727 29.078 26.953 1 39.53 275 GLN B O 1
ATOM 4347 N N . THR B 1 276 ? -13.703 27.938 25.359 1 40.78 276 THR B N 1
ATOM 4348 C CA . THR B 1 276 ? -14.422 29.125 24.922 1 40.78 276 THR B CA 1
ATOM 4349 C C . THR B 1 276 ? -15.562 29.438 25.891 1 40.78 276 THR B C 1
ATOM 4351 O O . THR B 1 276 ? -15.992 30.594 26 1 40.78 276 THR B O 1
ATOM 4354 N N . SER B 1 277 ? -16.031 28.406 26.562 1 44.06 277 SER B N 1
ATOM 4355 C CA . SER B 1 277 ? -17.109 28.719 27.484 1 44.06 277 SER B CA 1
ATOM 4356 C C . SER B 1 277 ? -16.594 29.453 28.719 1 44.06 277 SER B C 1
ATOM 4358 O O . SER B 1 277 ? -17.312 30.25 29.328 1 44.06 277 SER B O 1
ATOM 4360 N N . LEU B 1 278 ? -15.273 29.188 29.047 1 43.56 278 LEU B N 1
ATOM 4361 C CA . LEU B 1 278 ? -14.805 29.844 30.266 1 43.56 278 LEU B CA 1
ATOM 4362 C C . LEU B 1 278 ? -14.445 31.297 30 1 43.56 278 LEU B C 1
ATOM 4364 O O . LEU B 1 278 ? -14.516 32.125 30.906 1 43.56 278 LEU B O 1
ATOM 4368 N N . LEU B 1 279 ? -14.047 31.609 28.766 1 42.5 279 LEU B N 1
ATOM 4369 C CA . LEU B 1 279 ? -13.688 33 28.562 1 42.5 279 LEU B CA 1
ATOM 4370 C C . LEU B 1 279 ? -14.938 33.875 28.359 1 42.5 279 LEU B C 1
ATOM 4372 O O . LEU B 1 279 ? -14.867 35.094 28.438 1 42.5 279 LEU B O 1
ATOM 4376 N N . GLN B 1 280 ? -16.078 33.25 28.031 1 41.16 280 GLN B N 1
ATOM 4377 C CA . GLN B 1 280 ? -17.281 34.062 27.891 1 41.16 280 GLN B CA 1
ATOM 4378 C C . GLN B 1 280 ? -18.031 34.188 29.219 1 41.16 280 GLN B C 1
ATOM 4380 O O . GLN B 1 280 ? -19.031 34.875 29.312 1 41.16 280 GLN B O 1
ATOM 4385 N N . SER B 1 281 ? -17.484 33.469 30.234 1 35.97 281 SER B N 1
ATOM 4386 C CA . SER B 1 281 ? -18.109 33.844 31.5 1 35.97 281 SER B CA 1
ATOM 4387 C C . SER B 1 281 ? -17.328 34.969 32.188 1 35.97 281 SER B C 1
ATOM 4389 O O . SER B 1 281 ? -16.094 35 32.125 1 35.97 281 SER B O 1
#

Organism: NCBI:txid1816183

Secondary structure (DSSP, 8-state):
-------TT------HHHHHHHHHHHHHHHHHHHHHHHHHHHHHHHTTS-TTTS--HHHHHHHHHHHHHHS-HHHHHHHHHHHHHHHHHHHHHHHHHHHHHHHH-HHHHHHHHHHHHHHHHS-HHHHHHHHHHHH-SSHHHHHHHHHHHHHHHHHHHHHHHHHHHHHHHHHHHHHH---HHHHIIIIIHHHTHHHHHHHHHHHHHHHHHHHHHHHHHH-SSSHHHHHHHHHHTT-HHHHHHHHHHHHHHHHHHHHHHHHHHHHHHGGGS--HHHHHHHHT-/-------TT------HHHHHHHHHHHHHHHHHHHHHHHHHHHHHHHTTS-TTTS--HHHHHHHHHHHHHHS-HHHHHHHHHHHHHHHHHHHHHHHHHHHHHHHH-HHHHHHHHHHHHHHHHS-HHHHHHHHHHHH-SSHHHHHHHHHHHHHHHHHHHHHHHHHHHHHHHHHHHHHH---HHHHIIIIIHHHTHHHHHHHHHHHHHHHHHHHHHHHHHH-SSSHHHHHHHHHHTT-HHHHHHHHHHHHHHHHHHHHHHHHHHHHHHGGGS--HHHHHHHHT-